Protein AF-A0A3A0CV24-F1 (afdb_monomer_lite)

Radius of gyration: 28.9 Å; chains: 1; bounding box: 71×60×96 Å

Sequence (466 aa):
MNDLETLQIAAGSGVVEQGVSQSSMSRLTFCRGFWLPLTHLLRPRAMGAALVGCPAAAQTLSLLAGLAFLSLTVFGLVIFEDGLSGNGFAETLARNVRGHNRADGQAALFGAPLGFVGISLILAVLRFPGLHRNGSVWQTLARGLRSSLLLVWLAAILIVVSYFVVIAVDYELRRVVPPSHRHDAEGILALTGVSLLFWGLVWWVRQLDEGMVSRTKTDELPMVCEGCGYQLVDEQAEAVCSECGRVAADSLLPGRSRRTPDWEARPVFLNWLKSTWSNLLMPTEAYRMMPMRSGMRASGRFLIMMFLAIGVGAYGWFFTVYCMVALLRKPATPGR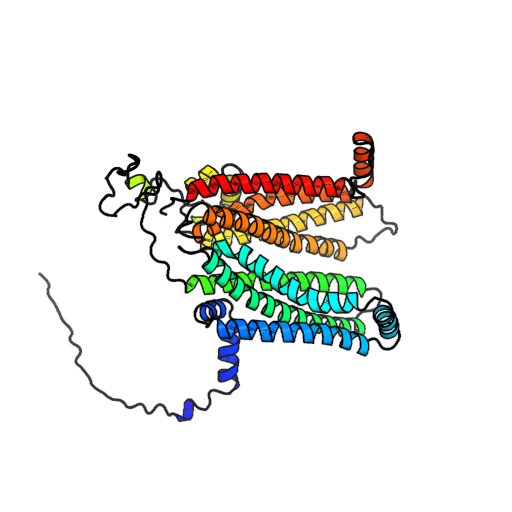FDWVEALAIPMVPGCICPLVGWLWHRGIGAVVALLVAWQAPLRDGRWLLKLLNYESCFLLAHCAFNGSLLTVFILASKQFEAFMHAVTGMRGIGGVPWGVVIMLLGNLALGAVWVARYGRTVRAIRWNNF

Structure (mmCIF, N/CA/C/O backbone):
data_AF-A0A3A0CV24-F1
#
_entry.id   AF-A0A3A0CV24-F1
#
loop_
_atom_site.group_PDB
_atom_site.id
_atom_site.type_symbol
_atom_site.label_atom_id
_atom_site.label_alt_id
_atom_site.label_comp_id
_atom_site.label_asym_id
_atom_site.label_entity_id
_atom_site.label_seq_id
_atom_site.pdbx_PDB_ins_code
_atom_site.Cartn_x
_atom_site.Cartn_y
_atom_site.Cartn_z
_atom_site.occupancy
_atom_site.B_iso_or_equiv
_atom_site.auth_seq_id
_atom_site.auth_comp_id
_atom_site.auth_asym_id
_atom_site.auth_atom_id
_atom_site.pdbx_PDB_model_num
ATOM 1 N N . MET A 1 1 ? -6.208 -28.306 59.915 1.00 43.44 1 MET A N 1
ATOM 2 C CA . MET A 1 1 ? -5.214 -29.358 60.207 1.00 43.44 1 MET A CA 1
ATOM 3 C C . MET A 1 1 ? -4.101 -29.221 59.188 1.00 43.44 1 MET A C 1
ATOM 5 O O . MET A 1 1 ? -4.389 -29.363 58.005 1.00 43.44 1 MET A O 1
ATOM 9 N N . ASN A 1 2 ? -2.907 -28.903 59.705 1.00 42.94 2 ASN A N 1
ATOM 10 C CA . ASN A 1 2 ? -1.624 -28.578 59.059 1.00 42.94 2 ASN A CA 1
ATOM 11 C C . ASN A 1 2 ? -1.627 -27.179 58.409 1.00 42.94 2 ASN A C 1
ATOM 13 O O . ASN A 1 2 ? -2.118 -27.036 57.298 1.00 42.94 2 ASN A O 1
ATOM 17 N N . ASP A 1 3 ? -1.223 -26.069 59.039 1.00 45.25 3 ASP A N 1
ATOM 18 C CA . ASP A 1 3 ? -0.150 -25.782 60.014 1.00 45.25 3 ASP A CA 1
ATOM 19 C C . ASP A 1 3 ? 1.221 -26.335 59.613 1.00 45.25 3 ASP A C 1
ATOM 21 O O . ASP A 1 3 ? 1.466 -27.526 59.776 1.00 45.25 3 ASP A O 1
ATOM 25 N N . LEU A 1 4 ? 2.091 -25.455 59.092 1.00 43.72 4 LEU A N 1
ATOM 26 C CA . LEU A 1 4 ? 3.474 -25.243 59.555 1.00 43.72 4 LEU A CA 1
ATOM 27 C C . LEU A 1 4 ? 4.220 -24.214 58.674 1.00 43.72 4 LEU A C 1
ATOM 29 O O . LEU A 1 4 ? 4.370 -24.374 57.466 1.00 43.72 4 LEU A O 1
ATOM 33 N N . GLU A 1 5 ? 4.715 -23.189 59.373 1.00 45.56 5 GLU A N 1
ATOM 34 C CA . GLU A 1 5 ? 6.028 -22.543 59.208 1.00 45.56 5 GLU A CA 1
ATOM 35 C C . GLU A 1 5 ? 6.258 -21.462 58.138 1.00 45.56 5 GLU A C 1
ATOM 37 O O . GLU A 1 5 ? 6.905 -21.627 57.108 1.00 45.56 5 GLU A O 1
ATOM 42 N N . THR A 1 6 ? 5.845 -20.253 58.529 1.00 47.31 6 THR A N 1
ATOM 43 C CA . THR A 1 6 ? 6.750 -19.110 58.766 1.00 47.31 6 THR A CA 1
ATOM 44 C C . THR A 1 6 ? 8.252 -19.431 58.760 1.00 47.31 6 THR A C 1
ATOM 46 O O . THR A 1 6 ? 8.773 -20.002 59.714 1.00 47.31 6 THR A O 1
ATOM 49 N N . LEU A 1 7 ? 8.969 -18.900 57.767 1.00 39.31 7 LEU A N 1
ATOM 50 C CA . LEU A 1 7 ? 10.408 -18.649 57.848 1.00 39.31 7 LEU A CA 1
ATOM 51 C C . LEU A 1 7 ? 10.666 -17.159 57.602 1.00 39.31 7 LEU A C 1
ATOM 53 O O . LEU A 1 7 ? 10.799 -16.681 56.476 1.00 39.31 7 LEU A O 1
ATOM 57 N N . GLN A 1 8 ? 10.693 -16.427 58.718 1.00 41.31 8 GLN A N 1
ATOM 58 C CA . GLN A 1 8 ? 11.386 -15.153 58.858 1.00 41.31 8 GLN A CA 1
ATOM 59 C C . GLN A 1 8 ? 12.873 -15.386 58.572 1.00 41.31 8 GLN A C 1
ATOM 61 O O . GLN A 1 8 ? 13.549 -16.061 59.346 1.00 41.31 8 GLN A O 1
ATOM 66 N N . ILE A 1 9 ? 13.399 -14.797 57.499 1.00 44.50 9 ILE A N 1
ATOM 67 C CA . ILE A 1 9 ? 14.841 -14.572 57.377 1.00 44.50 9 ILE A CA 1
ATOM 68 C C . ILE A 1 9 ? 15.101 -13.113 57.714 1.00 44.50 9 ILE A C 1
ATOM 70 O O . ILE A 1 9 ? 14.603 -12.185 57.076 1.00 44.50 9 ILE A O 1
ATOM 74 N N . ALA A 1 10 ? 15.840 -12.976 58.807 1.00 41.91 10 ALA A N 1
ATOM 75 C CA . ALA A 1 10 ? 16.226 -11.757 59.465 1.00 41.91 10 ALA A CA 1
ATOM 76 C C . ALA A 1 10 ? 17.031 -10.819 58.560 1.00 41.91 10 ALA A C 1
ATOM 78 O O . ALA A 1 10 ? 17.844 -11.227 57.728 1.00 41.91 10 ALA A O 1
ATOM 79 N N . ALA A 1 11 ? 16.813 -9.535 58.820 1.00 44.31 11 ALA A N 1
ATOM 80 C CA . ALA A 1 11 ? 17.635 -8.423 58.403 1.00 44.31 11 ALA A CA 1
ATOM 81 C C . ALA A 1 11 ? 19.107 -8.649 58.791 1.00 44.31 11 ALA A C 1
ATOM 83 O O . ALA A 1 11 ? 19.482 -8.561 59.957 1.00 44.31 11 ALA A O 1
ATOM 84 N N . GLY A 1 12 ? 19.940 -8.907 57.785 1.00 37.38 12 GLY A N 1
ATOM 85 C CA . GLY A 1 12 ? 21.385 -8.736 57.843 1.00 37.38 12 GLY A CA 1
ATOM 86 C C . GLY A 1 12 ? 21.751 -7.459 57.104 1.00 37.38 12 GLY A C 1
ATOM 87 O O . GLY A 1 12 ? 22.019 -7.485 55.905 1.00 37.38 12 GLY A O 1
ATOM 88 N N . SER A 1 13 ? 21.728 -6.334 57.814 1.00 48.38 13 SER A N 1
ATOM 89 C CA . SER A 1 13 ? 22.287 -5.055 57.382 1.00 48.38 13 SER A CA 1
ATOM 90 C C . SER A 1 13 ? 23.811 -5.163 57.292 1.00 48.38 13 SER A C 1
ATOM 92 O O . SER A 1 13 ? 24.538 -4.730 58.181 1.00 48.38 13 SER A O 1
ATOM 94 N N . GLY A 1 14 ? 24.292 -5.781 56.218 1.00 38.25 14 GLY A N 1
ATOM 95 C CA . GLY A 1 14 ? 25.667 -5.673 55.758 1.00 38.25 14 GLY A CA 1
ATOM 96 C C . GLY A 1 14 ? 25.729 -4.596 54.689 1.00 38.25 14 GLY A C 1
ATOM 97 O O . GLY A 1 14 ? 25.571 -4.891 53.507 1.00 38.25 14 GLY A O 1
ATOM 98 N N . VAL A 1 15 ? 25.943 -3.347 55.106 1.00 49.09 15 VAL A N 1
ATOM 99 C CA . VAL A 1 15 ? 26.434 -2.285 54.221 1.00 49.09 15 VAL A CA 1
ATOM 100 C C . VAL A 1 15 ? 27.849 -2.687 53.818 1.00 49.09 15 VAL A C 1
ATOM 102 O O . VAL A 1 15 ? 28.836 -2.323 54.446 1.00 49.09 15 VAL A O 1
ATOM 105 N N . VAL A 1 16 ? 27.941 -3.522 52.790 1.00 46.47 16 VAL A N 1
ATOM 106 C CA . VAL A 1 16 ? 29.157 -3.653 52.008 1.00 46.47 16 VAL A CA 1
ATOM 107 C C . VAL A 1 16 ? 29.103 -2.496 51.024 1.00 46.47 16 VAL A C 1
ATOM 109 O O . VAL A 1 16 ? 28.511 -2.593 49.950 1.00 46.47 16 VAL A O 1
ATOM 112 N N . GLU A 1 17 ? 29.695 -1.373 51.434 1.00 45.50 17 GLU A N 1
ATOM 113 C CA . GLU A 1 17 ? 30.234 -0.369 50.522 1.00 45.50 17 GLU A CA 1
ATOM 114 C C . GLU A 1 17 ? 31.254 -1.072 49.619 1.00 45.50 17 GLU A C 1
ATOM 116 O O . GLU A 1 17 ? 32.467 -1.022 49.811 1.00 45.50 17 GLU A O 1
ATOM 121 N N . GLN A 1 18 ? 30.757 -1.774 48.601 1.00 45.47 18 GLN A N 1
ATOM 122 C CA . GLN A 1 18 ? 31.531 -1.977 47.398 1.00 45.47 18 GLN A CA 1
ATOM 123 C C . GLN A 1 18 ? 31.708 -0.586 46.807 1.00 45.47 18 GLN A C 1
ATOM 125 O O . GLN A 1 18 ? 30.849 -0.076 46.086 1.00 45.47 18 GLN A O 1
ATOM 130 N N . GLY A 1 19 ? 32.849 0.019 47.138 1.00 46.25 19 GLY A N 1
ATOM 131 C CA . GLY A 1 19 ? 33.507 1.018 46.320 1.00 46.25 19 GLY A CA 1
ATOM 132 C C . GLY A 1 19 ? 33.740 0.426 44.935 1.00 46.25 19 GLY A C 1
ATOM 133 O O . GLY A 1 19 ? 34.847 0.024 44.585 1.00 46.25 19 GLY A O 1
ATOM 134 N N . VAL A 1 20 ? 32.670 0.344 44.144 1.00 47.28 20 VAL A N 1
ATOM 135 C CA . VAL A 1 20 ? 32.741 0.233 42.698 1.00 47.28 20 VAL A CA 1
ATOM 136 C C . VAL A 1 20 ? 33.428 1.512 42.276 1.00 47.28 20 VAL A C 1
ATOM 138 O O . VAL A 1 20 ? 32.861 2.604 42.325 1.00 47.28 20 VAL A O 1
ATOM 141 N N . SER A 1 21 ? 34.710 1.366 41.975 1.00 49.16 21 SER A N 1
ATOM 142 C CA . SER A 1 21 ? 35.586 2.460 41.632 1.00 49.16 21 SER A CA 1
ATOM 143 C C . SER A 1 21 ? 34.930 3.331 40.555 1.00 49.16 21 SER A C 1
ATOM 145 O O . SER A 1 21 ? 34.658 2.894 39.431 1.00 49.16 21 SER A O 1
ATOM 147 N N . GLN A 1 22 ? 34.714 4.607 40.885 1.00 47.94 22 GLN A N 1
ATOM 148 C CA . GLN A 1 22 ? 34.364 5.651 39.915 1.00 47.94 22 GLN A CA 1
ATOM 149 C C . GLN A 1 22 ? 35.382 5.727 38.756 1.00 47.94 22 GLN A C 1
ATOM 151 O O . GLN A 1 22 ? 35.081 6.280 37.701 1.00 47.94 22 GLN A O 1
ATOM 156 N N . SER A 1 23 ? 36.564 5.115 38.899 1.00 47.78 23 SER A N 1
ATOM 157 C CA . SER A 1 23 ? 37.577 5.006 37.847 1.00 47.78 23 SER A CA 1
ATOM 158 C C . SER A 1 23 ? 37.263 3.978 36.749 1.00 47.78 23 SER A C 1
ATOM 160 O O . SER A 1 23 ? 37.933 3.990 35.717 1.00 47.78 23 SER A O 1
ATOM 162 N N . SER A 1 24 ? 36.241 3.125 36.907 1.00 47.34 24 SER A N 1
ATOM 163 C CA . SER A 1 24 ? 35.803 2.194 35.850 1.00 47.34 24 SER A CA 1
ATOM 164 C C . SER A 1 24 ? 34.701 2.759 34.938 1.00 47.34 24 SER A C 1
ATOM 166 O O . SER A 1 24 ? 34.564 2.307 33.800 1.00 47.34 24 SER A O 1
ATOM 168 N N . MET A 1 25 ? 33.972 3.803 35.363 1.00 45.47 25 MET A N 1
ATOM 169 C CA . MET A 1 25 ? 32.977 4.487 34.515 1.00 45.47 25 MET A CA 1
ATOM 170 C C . MET A 1 25 ? 33.595 5.472 33.512 1.00 45.47 25 MET A C 1
ATOM 172 O O . MET A 1 25 ? 32.996 5.730 32.470 1.00 45.47 25 MET A O 1
ATOM 176 N N . SER A 1 26 ? 34.806 5.981 33.754 1.00 47.22 26 SER A N 1
ATOM 177 C CA . SER A 1 26 ? 35.453 6.967 32.869 1.00 47.22 26 SER A CA 1
ATOM 178 C C . SER A 1 26 ? 36.145 6.362 31.638 1.00 47.22 26 SER A C 1
ATOM 180 O O . SER A 1 26 ? 36.577 7.097 30.753 1.00 47.22 26 SER A O 1
ATOM 182 N N . ARG A 1 27 ? 36.205 5.025 31.526 1.00 47.03 27 ARG A N 1
ATOM 183 C CA . ARG A 1 27 ? 36.671 4.305 30.322 1.00 47.03 27 ARG A CA 1
ATOM 184 C C . ARG A 1 27 ? 35.539 3.635 29.541 1.00 47.03 27 ARG A C 1
ATOM 186 O O . ARG A 1 27 ? 35.772 2.695 28.781 1.00 47.03 27 ARG A O 1
ATOM 193 N N . LEU A 1 28 ? 34.310 4.137 29.658 1.00 48.34 28 LEU A N 1
ATOM 194 C CA . LEU A 1 28 ? 33.336 3.969 28.581 1.00 48.34 28 LEU A CA 1
ATOM 195 C C . LEU A 1 28 ? 33.826 4.821 27.408 1.00 48.34 28 LEU A C 1
ATOM 197 O O . LEU A 1 28 ? 33.558 6.014 27.327 1.00 48.34 28 LEU A O 1
ATOM 201 N N . THR A 1 29 ? 34.638 4.195 26.553 1.00 59.28 29 THR A N 1
ATOM 202 C CA . THR A 1 29 ? 35.263 4.798 25.374 1.00 59.28 29 THR A CA 1
ATOM 203 C C . THR A 1 29 ? 34.267 5.675 24.624 1.00 59.28 29 THR A C 1
ATOM 205 O O . THR A 1 29 ? 33.103 5.300 24.483 1.00 59.28 29 THR A O 1
ATOM 208 N N . PHE A 1 30 ? 34.724 6.814 24.095 1.00 49.16 30 PHE A N 1
ATOM 209 C CA . PHE A 1 30 ? 33.954 7.678 23.190 1.00 49.16 30 PHE A CA 1
ATOM 210 C C . PHE A 1 30 ? 33.142 6.862 22.172 1.00 49.16 30 PHE A C 1
ATOM 212 O O . PHE A 1 30 ? 31.994 7.177 21.899 1.00 49.16 30 PHE A O 1
ATOM 219 N N . CYS A 1 31 ? 33.685 5.730 21.711 1.00 45.84 31 CYS A N 1
ATOM 220 C CA . CYS A 1 31 ? 32.958 4.772 20.892 1.00 45.84 31 CYS A CA 1
ATOM 221 C C . CYS A 1 31 ? 31.691 4.198 21.558 1.00 45.84 31 CYS A C 1
ATOM 223 O O . CYS A 1 31 ? 30.635 4.251 20.948 1.00 45.84 31 CYS A O 1
ATOM 225 N N . ARG A 1 32 ? 31.718 3.686 22.794 1.00 53.06 32 ARG A N 1
ATOM 226 C CA . ARG A 1 32 ? 30.479 3.277 23.487 1.00 53.06 32 ARG A CA 1
ATOM 227 C C . ARG A 1 32 ? 29.596 4.477 23.853 1.00 53.06 32 ARG A C 1
ATOM 229 O O . ARG A 1 32 ? 28.384 4.369 23.731 1.00 53.06 32 ARG A O 1
ATOM 236 N N . GLY A 1 33 ? 30.165 5.618 24.239 1.00 51.12 33 GLY A N 1
ATOM 237 C CA . GLY A 1 33 ? 29.390 6.823 24.577 1.00 51.12 33 GLY A CA 1
ATOM 238 C C . GLY A 1 33 ? 28.663 7.466 23.386 1.00 51.12 33 GLY A C 1
ATOM 239 O O . GLY A 1 33 ? 27.555 7.960 23.549 1.00 51.12 33 GLY A O 1
ATOM 240 N N . PHE A 1 34 ? 29.252 7.420 22.188 1.00 50.47 34 PHE A N 1
ATOM 241 C CA . PHE A 1 34 ? 28.718 8.008 20.953 1.00 50.47 34 PHE A CA 1
ATOM 242 C C . PHE A 1 34 ? 27.944 6.987 20.107 1.00 50.47 34 PHE A C 1
ATOM 244 O O . PHE A 1 34 ? 26.817 7.254 19.685 1.00 50.47 34 PHE A O 1
ATOM 251 N N . TRP A 1 35 ? 28.496 5.783 19.896 1.00 55.09 35 TRP A N 1
ATOM 252 C CA . TRP A 1 35 ? 27.845 4.764 19.067 1.00 55.09 35 TRP A CA 1
ATOM 253 C C . TRP A 1 35 ? 26.670 4.100 19.762 1.00 55.09 35 TRP A C 1
ATOM 255 O O . TRP A 1 35 ? 25.749 3.686 19.070 1.00 55.09 35 TRP A O 1
ATOM 265 N N . LEU A 1 36 ? 26.639 3.970 21.090 1.00 60.22 36 LEU A N 1
ATOM 266 C CA . LEU A 1 36 ? 25.506 3.310 21.744 1.00 60.22 36 LEU A CA 1
ATOM 267 C C . LEU A 1 36 ? 24.221 4.152 21.619 1.00 60.22 36 LEU A C 1
ATOM 269 O O . LEU A 1 36 ? 23.221 3.596 21.172 1.00 60.22 36 LEU A O 1
ATOM 273 N N . PRO A 1 37 ? 24.224 5.480 21.857 1.00 54.56 37 PRO A N 1
ATOM 274 C CA . PRO A 1 37 ? 23.080 6.334 21.540 1.00 54.56 37 PRO A CA 1
ATOM 275 C C . PRO A 1 37 ? 22.768 6.374 20.045 1.00 54.56 37 PRO A C 1
ATOM 277 O O . PRO A 1 37 ? 21.602 6.261 19.679 1.00 54.56 37 PRO A O 1
ATOM 280 N N . LEU A 1 38 ? 23.781 6.463 19.171 1.00 55.72 38 LEU A N 1
ATOM 281 C CA . LEU A 1 38 ? 23.561 6.499 17.723 1.00 55.72 38 LEU A CA 1
ATOM 282 C C . LEU A 1 38 ? 22.938 5.192 17.215 1.00 55.72 38 LEU A C 1
ATOM 284 O O . LEU A 1 38 ? 21.923 5.222 16.535 1.00 55.72 38 LEU A O 1
ATOM 288 N N . THR A 1 39 ? 23.464 4.031 17.604 1.00 71.12 39 THR A N 1
ATOM 289 C CA . THR A 1 39 ? 22.893 2.715 17.260 1.00 71.12 39 THR A CA 1
ATOM 290 C C . THR A 1 39 ? 21.517 2.508 17.884 1.00 71.12 39 THR A C 1
ATOM 292 O O . THR A 1 39 ? 20.667 1.857 17.279 1.00 71.12 39 THR A O 1
ATOM 295 N N . HIS A 1 40 ? 21.251 3.093 19.056 1.00 65.38 40 HIS A N 1
ATOM 296 C CA . HIS A 1 40 ? 19.927 3.071 19.667 1.00 65.38 40 HIS A CA 1
ATOM 297 C C . HIS A 1 40 ? 18.932 3.999 18.947 1.00 65.38 40 HIS A C 1
ATOM 299 O O . HIS A 1 40 ? 17.752 3.660 18.869 1.00 65.38 40 HIS A O 1
ATOM 305 N N . LEU A 1 41 ? 19.389 5.119 18.379 1.00 59.72 41 LEU A N 1
ATOM 306 C CA . LEU A 1 41 ? 18.609 6.014 17.512 1.00 59.72 41 LEU A CA 1
ATOM 307 C C . LEU A 1 41 ? 18.413 5.430 16.105 1.00 59.72 41 LEU A C 1
ATOM 309 O O . LEU A 1 41 ? 17.366 5.630 15.500 1.00 59.72 41 LEU A O 1
ATOM 313 N N . LEU A 1 42 ? 19.361 4.625 15.620 1.00 71.56 42 LEU A N 1
ATOM 314 C CA . LEU A 1 42 ? 19.232 3.862 14.377 1.00 71.56 42 LEU A CA 1
ATOM 315 C C . LEU A 1 42 ? 18.245 2.692 14.498 1.00 71.56 42 LEU A C 1
ATOM 317 O O . LEU A 1 42 ? 17.882 2.103 13.482 1.00 71.56 42 LEU A O 1
ATOM 321 N N . ARG A 1 43 ? 17.769 2.354 15.709 1.00 82.12 43 ARG A N 1
ATOM 322 C CA . ARG A 1 43 ? 16.664 1.404 15.903 1.00 82.12 43 ARG A CA 1
ATOM 323 C C . ARG A 1 43 ? 15.330 2.135 15.689 1.00 82.12 43 ARG A C 1
ATOM 325 O O . ARG A 1 43 ? 14.881 2.821 16.611 1.00 82.12 43 ARG A O 1
ATOM 332 N N . PRO A 1 44 ? 14.629 1.944 14.552 1.00 78.44 44 PRO A N 1
ATOM 333 C CA . PRO A 1 44 ? 13.415 2.701 14.227 1.00 78.44 44 PRO A CA 1
ATOM 334 C C . PRO A 1 44 ? 12.339 2.674 15.322 1.00 78.44 44 PRO A C 1
ATOM 336 O O . PRO A 1 44 ? 11.726 3.699 15.606 1.00 78.44 44 PRO A O 1
ATOM 339 N N . ARG A 1 45 ? 12.151 1.542 16.015 1.00 82.81 45 ARG A N 1
ATOM 340 C CA . ARG A 1 45 ? 11.206 1.454 17.146 1.00 82.81 45 ARG A CA 1
ATOM 341 C C . ARG A 1 45 ? 11.562 2.393 18.301 1.00 82.81 45 ARG A C 1
ATOM 343 O O . ARG A 1 45 ? 10.685 3.052 18.853 1.00 82.81 45 ARG A O 1
ATOM 350 N N . ALA A 1 46 ? 12.838 2.448 18.677 1.00 79.38 46 ALA A N 1
ATOM 351 C CA . ALA A 1 46 ? 13.298 3.310 19.761 1.00 79.38 46 ALA A CA 1
ATOM 352 C C . ALA A 1 46 ? 13.248 4.787 19.354 1.00 79.38 46 ALA A C 1
ATOM 354 O O . ALA A 1 46 ? 12.834 5.623 20.155 1.00 79.38 46 ALA A O 1
ATOM 355 N N . MET A 1 47 ? 13.579 5.092 18.096 1.00 79.06 47 MET A N 1
ATOM 356 C CA . MET A 1 47 ? 13.422 6.433 17.540 1.00 79.06 47 MET A CA 1
ATOM 357 C C . MET A 1 47 ? 11.961 6.885 17.588 1.00 79.06 47 MET A C 1
ATOM 359 O O . MET A 1 47 ? 11.672 7.944 18.134 1.00 79.06 47 MET A O 1
ATOM 363 N N . GLY A 1 48 ? 11.019 6.060 17.121 1.00 74.44 48 GLY A N 1
ATOM 364 C CA . GLY A 1 48 ? 9.587 6.373 17.177 1.00 74.44 48 GLY A CA 1
ATOM 365 C C . GLY A 1 48 ? 9.110 6.647 18.605 1.00 74.44 48 GLY A C 1
ATOM 366 O O . GLY A 1 48 ? 8.398 7.616 18.858 1.00 74.44 48 GLY A O 1
ATOM 367 N N . ALA A 1 49 ? 9.578 5.850 19.565 1.00 79.38 49 ALA A N 1
ATOM 368 C CA . ALA A 1 49 ? 9.302 6.053 20.981 1.00 79.38 49 ALA A CA 1
ATOM 369 C C . ALA A 1 49 ? 9.875 7.385 21.521 1.00 79.38 49 ALA A C 1
ATOM 371 O O . ALA A 1 49 ? 9.218 8.061 22.317 1.00 79.38 49 ALA A O 1
ATOM 372 N N . ALA A 1 50 ? 11.069 7.789 21.082 1.00 77.69 50 ALA A N 1
ATOM 373 C CA . ALA A 1 50 ? 11.681 9.065 21.456 1.00 77.69 50 ALA A CA 1
ATOM 374 C C . ALA A 1 50 ? 10.929 10.274 20.870 1.00 77.69 50 ALA A C 1
ATOM 376 O O . ALA A 1 50 ? 10.767 11.286 21.552 1.00 77.69 50 ALA A O 1
ATOM 377 N N . LEU A 1 51 ? 10.399 10.159 19.647 1.00 76.69 51 LEU A N 1
ATOM 378 C CA . LEU A 1 51 ? 9.696 11.255 18.969 1.00 76.69 51 LEU A CA 1
ATOM 379 C C . LEU A 1 51 ? 8.420 11.712 19.670 1.00 76.69 51 LEU A C 1
ATOM 381 O O . LEU A 1 51 ? 8.083 12.893 19.593 1.00 76.69 51 LEU A O 1
ATOM 385 N N . VAL A 1 52 ? 7.739 10.813 20.384 1.00 75.94 52 VAL A N 1
ATOM 386 C CA . VAL A 1 52 ? 6.529 11.151 21.151 1.00 75.94 52 VAL A CA 1
ATOM 387 C C . VAL A 1 52 ? 6.823 12.181 22.250 1.00 75.94 52 VAL A C 1
ATOM 389 O O . VAL A 1 52 ? 5.974 13.020 22.530 1.00 75.94 52 VAL A O 1
ATOM 392 N N . GLY A 1 53 ? 8.019 12.145 22.845 1.00 75.81 53 GLY A N 1
ATOM 393 C CA . GLY A 1 53 ? 8.428 13.068 23.911 1.00 75.81 53 GLY A CA 1
ATOM 394 C C . GLY A 1 53 ? 9.183 14.308 23.427 1.00 75.81 53 GLY A C 1
ATOM 395 O O . GLY A 1 53 ? 9.576 15.135 24.244 1.00 75.81 53 GLY A O 1
ATOM 396 N N . CYS A 1 54 ? 9.433 14.437 22.122 1.00 77.12 54 CYS A N 1
ATOM 397 C CA . CYS A 1 54 ? 10.256 15.516 21.591 1.00 77.12 54 CYS A CA 1
ATOM 398 C C . CYS A 1 54 ? 9.431 16.817 21.467 1.00 77.12 54 CYS A C 1
ATOM 400 O O . CYS A 1 54 ? 8.352 16.794 20.863 1.00 77.12 54 CYS A O 1
ATOM 402 N N . PRO A 1 55 ? 9.899 17.954 22.017 1.00 81.69 55 PRO A N 1
ATOM 403 C CA . PRO A 1 55 ? 9.162 19.211 21.965 1.00 81.69 55 PRO A CA 1
ATOM 404 C C . PRO A 1 55 ? 9.033 19.729 20.527 1.00 81.69 55 PRO A C 1
ATOM 406 O O . PRO A 1 55 ? 9.941 19.584 19.708 1.00 81.69 55 PRO A O 1
ATOM 409 N N . ALA A 1 56 ? 7.910 20.390 20.227 1.00 73.06 56 ALA A N 1
ATOM 410 C CA . ALA A 1 56 ? 7.599 20.874 18.878 1.00 73.06 56 ALA A CA 1
ATOM 411 C C . ALA A 1 56 ? 8.688 21.802 18.309 1.00 73.06 56 ALA A C 1
ATOM 413 O O . ALA A 1 56 ? 9.007 21.710 17.129 1.00 73.06 56 ALA A O 1
ATOM 414 N N . ALA A 1 57 ? 9.310 22.637 19.148 1.00 73.50 57 ALA A N 1
ATOM 415 C CA . ALA A 1 57 ? 10.388 23.536 18.737 1.00 73.50 57 ALA A CA 1
ATOM 416 C C . ALA A 1 57 ? 11.622 22.788 18.193 1.00 73.50 57 ALA A C 1
ATOM 418 O O . ALA A 1 57 ? 12.162 23.173 17.158 1.00 73.50 57 ALA A O 1
ATOM 419 N N . ALA A 1 58 ? 12.030 21.686 18.833 1.00 73.25 58 ALA A N 1
ATOM 420 C CA . ALA A 1 58 ? 13.154 20.869 18.368 1.00 73.25 58 ALA A CA 1
ATOM 421 C C . ALA A 1 58 ? 12.846 20.194 17.021 1.00 73.25 58 ALA A C 1
ATOM 423 O O . ALA A 1 58 ? 13.716 20.073 16.161 1.00 73.25 58 ALA A O 1
ATOM 424 N N . GLN A 1 59 ? 11.586 19.811 16.805 1.00 68.81 59 GLN A N 1
ATOM 425 C CA . GLN A 1 59 ? 11.130 19.242 15.536 1.00 68.81 59 GLN A CA 1
ATOM 426 C C . GLN A 1 59 ? 11.103 20.291 14.418 1.00 68.81 59 GLN A C 1
ATOM 428 O O . GLN A 1 59 ? 11.549 20.007 13.309 1.00 68.81 59 GLN A O 1
ATOM 433 N N . THR A 1 60 ? 10.643 21.513 14.706 1.00 72.19 60 THR A N 1
ATOM 434 C CA . THR A 1 60 ? 10.691 22.633 13.753 1.00 72.19 60 THR A CA 1
ATOM 435 C C . THR A 1 60 ? 12.131 22.986 13.383 1.00 72.19 60 THR A C 1
ATOM 437 O O . THR A 1 60 ? 12.431 23.181 12.209 1.00 72.19 60 THR A O 1
ATOM 440 N N . LEU A 1 61 ? 13.047 23.005 14.356 1.00 74.69 61 LEU A N 1
ATOM 441 C CA . LEU A 1 61 ? 14.468 23.244 14.097 1.00 74.69 61 LEU A CA 1
ATOM 442 C C . LEU A 1 61 ? 15.071 22.142 13.211 1.00 74.69 61 LEU A C 1
ATOM 444 O O . LEU A 1 61 ? 15.762 22.443 12.241 1.00 74.69 61 LEU A O 1
ATOM 448 N N . SER A 1 62 ? 14.756 20.874 13.499 1.00 68.69 62 SER A N 1
ATOM 449 C CA . SER A 1 62 ? 15.169 19.736 12.669 1.00 68.69 62 SER A CA 1
ATOM 450 C C . SER A 1 62 ? 14.642 19.847 11.237 1.00 68.69 62 SER A C 1
ATOM 452 O O . SER A 1 62 ? 15.341 19.459 10.305 1.00 68.69 62 SER A O 1
ATOM 454 N N . LEU A 1 63 ? 13.432 20.380 11.051 1.00 67.81 63 LEU A N 1
ATOM 455 C CA . LEU A 1 63 ? 12.855 20.620 9.733 1.00 67.81 63 LEU A CA 1
ATOM 456 C C . LEU A 1 63 ? 13.595 21.723 8.973 1.00 67.81 63 LEU A C 1
ATOM 458 O O . LEU A 1 63 ? 13.916 21.535 7.805 1.00 67.81 63 LEU A O 1
ATOM 462 N N . LEU A 1 64 ? 13.890 22.849 9.625 1.00 73.50 64 LEU A N 1
ATOM 463 C CA . LEU A 1 64 ? 14.604 23.969 9.003 1.00 73.50 64 LEU A CA 1
ATOM 464 C C . LEU A 1 64 ? 16.041 23.596 8.631 1.00 73.50 64 LEU A C 1
ATOM 466 O O . LEU A 1 64 ? 16.449 23.806 7.489 1.00 73.50 64 LEU A O 1
ATOM 470 N N . ALA A 1 65 ? 16.777 22.980 9.563 1.00 73.44 65 ALA A N 1
ATOM 471 C CA . ALA A 1 65 ? 18.106 22.424 9.295 1.00 73.44 65 ALA A CA 1
ATOM 472 C C . ALA A 1 65 ? 18.050 21.437 8.127 1.00 73.44 65 ALA A C 1
ATOM 474 O O . ALA A 1 65 ? 18.941 21.376 7.279 1.00 73.44 65 ALA A O 1
ATOM 475 N N . GLY A 1 66 ? 16.942 20.709 8.062 1.00 66.50 66 GLY A N 1
ATOM 476 C CA . GLY A 1 66 ? 16.720 19.740 7.038 1.00 66.50 66 GLY A CA 1
ATOM 477 C C . GLY A 1 66 ? 16.480 20.314 5.636 1.00 66.50 66 GLY A C 1
ATOM 478 O O . GLY A 1 66 ? 17.092 19.917 4.648 1.00 66.50 66 GLY A O 1
ATOM 479 N N . LEU A 1 67 ? 15.598 21.295 5.522 1.00 67.12 67 LEU A N 1
ATOM 480 C CA . LEU A 1 67 ? 15.375 21.982 4.251 1.00 67.12 67 LEU A CA 1
ATOM 481 C C . LEU A 1 67 ? 16.655 22.667 3.754 1.00 67.12 67 LEU A C 1
ATOM 483 O O . LEU A 1 67 ? 16.949 22.621 2.558 1.00 67.12 67 LEU A O 1
ATOM 487 N N . ALA A 1 68 ? 17.449 23.230 4.669 1.00 73.19 68 ALA A N 1
ATOM 488 C CA . ALA A 1 68 ? 18.737 23.832 4.343 1.00 73.19 68 ALA A CA 1
ATOM 489 C C . ALA A 1 68 ? 19.732 22.801 3.786 1.00 73.19 68 ALA A C 1
ATOM 491 O O . ALA A 1 68 ? 20.276 23.004 2.704 1.00 73.19 68 ALA A O 1
ATOM 492 N N . PHE A 1 69 ? 19.931 21.668 4.464 1.00 72.88 69 PHE A N 1
ATOM 493 C CA . PHE A 1 69 ? 20.858 20.634 3.995 1.00 72.88 69 PHE A CA 1
ATOM 494 C C . PHE A 1 69 ? 20.439 20.016 2.659 1.00 72.88 69 PHE A C 1
ATOM 496 O O . PHE A 1 69 ? 21.296 19.794 1.808 1.00 72.88 69 PHE A O 1
ATOM 503 N N . LEU A 1 70 ? 19.145 19.750 2.441 1.00 67.31 70 LEU A N 1
ATOM 504 C CA . LEU A 1 70 ? 18.680 19.193 1.167 1.00 67.31 70 LEU A CA 1
ATOM 505 C C . LEU A 1 70 ? 18.943 20.172 0.019 1.00 67.31 70 LEU A C 1
ATOM 507 O O . LEU A 1 70 ? 19.468 19.776 -1.018 1.00 67.31 70 LEU A O 1
ATOM 511 N N . SER A 1 71 ? 18.650 21.455 0.241 1.00 68.12 71 SER A N 1
ATOM 512 C CA . SER A 1 71 ? 18.918 22.516 -0.735 1.00 68.12 71 SER A CA 1
ATOM 513 C C . SER A 1 71 ? 20.412 22.612 -1.048 1.00 68.12 71 SER A C 1
ATOM 515 O O . SER A 1 71 ? 20.790 22.656 -2.214 1.00 68.12 71 SER A O 1
ATOM 517 N N . LEU A 1 72 ? 21.268 22.555 -0.021 1.00 73.31 72 LEU A N 1
ATOM 518 C CA . LEU A 1 72 ? 22.725 22.552 -0.178 1.00 73.31 72 LEU A CA 1
ATOM 519 C C . LEU A 1 72 ? 23.247 21.288 -0.870 1.00 73.31 72 LEU A C 1
ATOM 521 O O . LEU A 1 72 ? 24.196 21.374 -1.638 1.00 73.31 72 LEU A O 1
ATOM 525 N N . THR A 1 73 ? 22.639 20.126 -0.626 1.00 68.19 73 THR A N 1
ATOM 526 C CA . THR A 1 73 ? 23.065 18.848 -1.218 1.00 68.19 73 THR A CA 1
ATOM 527 C C . THR A 1 73 ? 22.668 18.757 -2.681 1.00 68.19 73 THR A C 1
ATOM 529 O O . THR A 1 73 ? 23.489 18.370 -3.499 1.00 68.19 73 THR A O 1
ATOM 532 N N . VAL A 1 74 ? 21.442 19.153 -3.033 1.00 67.62 74 VAL A N 1
ATOM 533 C CA . VAL A 1 74 ? 21.011 19.246 -4.436 1.00 67.62 74 VAL A CA 1
ATOM 534 C C . VAL A 1 74 ? 21.892 20.246 -5.179 1.00 67.62 74 VAL A C 1
ATOM 536 O O . VAL A 1 74 ? 22.408 19.931 -6.245 1.00 67.62 74 VAL A O 1
ATOM 539 N N . PHE A 1 75 ? 22.141 21.415 -4.583 1.00 67.25 75 PHE A N 1
ATOM 540 C CA . PHE A 1 75 ? 23.034 22.417 -5.160 1.00 67.25 75 PHE A CA 1
ATOM 541 C C . PHE A 1 75 ? 24.471 21.894 -5.315 1.00 67.25 75 PHE A C 1
ATOM 543 O O . PHE A 1 75 ? 25.089 22.071 -6.360 1.00 67.25 75 PHE A O 1
ATOM 550 N N . GLY A 1 76 ? 24.984 21.190 -4.304 1.00 68.88 76 GLY A N 1
ATOM 551 C CA . GLY A 1 76 ? 26.306 20.572 -4.326 1.00 68.88 76 GLY A CA 1
ATOM 552 C C . GLY A 1 76 ? 26.429 19.445 -5.349 1.00 68.88 76 GLY A C 1
ATOM 553 O O . GLY A 1 76 ? 27.457 19.359 -6.005 1.00 68.88 76 GLY A O 1
ATOM 554 N N . LEU A 1 77 ? 25.395 18.619 -5.531 1.00 64.62 77 LEU A N 1
ATOM 555 C CA . LEU A 1 77 ? 25.362 17.557 -6.542 1.00 64.62 77 LEU A CA 1
ATOM 556 C C . LEU A 1 77 ? 25.401 18.130 -7.959 1.00 64.62 77 LEU A C 1
ATOM 558 O O . LEU A 1 77 ? 26.182 17.649 -8.773 1.00 64.62 77 LEU A O 1
ATOM 562 N N . VAL A 1 78 ? 24.634 19.194 -8.215 1.00 64.06 78 VAL A N 1
ATOM 563 C CA . VAL A 1 78 ? 24.668 19.918 -9.494 1.00 64.06 78 VAL A CA 1
ATOM 564 C C . VAL A 1 78 ? 26.075 20.473 -9.763 1.00 64.06 78 VAL A C 1
ATOM 566 O O . VAL A 1 78 ? 26.620 20.263 -10.840 1.00 64.06 78 VAL A O 1
ATOM 569 N N . ILE A 1 79 ? 26.712 21.098 -8.764 1.00 62.97 79 ILE A N 1
ATOM 570 C CA . ILE A 1 79 ? 28.084 21.627 -8.895 1.00 62.97 79 ILE A CA 1
ATOM 571 C C . ILE A 1 79 ? 29.132 20.510 -9.040 1.00 62.97 79 ILE A C 1
ATOM 573 O O . ILE A 1 79 ? 30.145 20.676 -9.718 1.00 62.97 79 ILE A O 1
ATOM 577 N N . PHE A 1 80 ? 28.939 19.372 -8.377 1.00 59.81 80 PHE A N 1
ATOM 578 C CA . PHE A 1 80 ? 29.901 18.274 -8.382 1.00 59.81 80 PHE A CA 1
ATOM 579 C C . PHE A 1 80 ? 29.886 17.492 -9.704 1.00 59.81 80 PHE A C 1
ATOM 581 O O . PHE A 1 80 ? 30.954 17.126 -10.199 1.00 59.81 80 PHE A O 1
ATOM 588 N N . GLU A 1 81 ? 28.715 17.290 -10.321 1.00 56.38 81 GLU A N 1
ATOM 589 C CA . GLU A 1 81 ? 28.619 16.766 -11.695 1.00 56.38 81 GLU A CA 1
ATOM 590 C C . GLU A 1 81 ? 29.316 17.683 -12.717 1.00 56.38 81 GLU A C 1
ATOM 592 O O . GLU A 1 81 ? 30.003 17.193 -13.623 1.00 56.38 81 GLU A O 1
ATOM 597 N N . ASP A 1 82 ? 29.225 19.005 -12.532 1.00 48.66 82 ASP A N 1
ATOM 598 C CA . ASP A 1 82 ? 29.951 19.985 -13.351 1.00 48.66 82 ASP A CA 1
ATOM 599 C C . ASP A 1 82 ? 31.478 19.825 -13.239 1.00 48.66 82 ASP A C 1
ATOM 601 O O . ASP A 1 82 ? 32.197 20.021 -14.219 1.00 48.66 82 ASP A O 1
ATOM 605 N N . GLY A 1 83 ? 31.989 19.434 -12.066 1.00 54.41 83 GLY A N 1
ATOM 606 C CA . GLY A 1 83 ? 33.425 19.272 -11.819 1.00 54.41 83 GLY A CA 1
ATOM 607 C C . GLY A 1 83 ? 34.028 17.957 -12.329 1.00 54.41 83 GLY A C 1
ATOM 608 O O . GLY A 1 83 ? 35.197 17.930 -12.714 1.00 54.41 83 GLY A O 1
ATOM 609 N N . LEU A 1 84 ? 33.258 16.862 -12.340 1.00 53.28 84 LEU A N 1
ATOM 610 C CA . LEU A 1 84 ? 33.743 15.537 -12.760 1.00 53.28 84 LEU A CA 1
ATOM 611 C C . LEU A 1 84 ? 33.649 15.294 -14.269 1.00 53.28 84 LEU A C 1
ATOM 613 O O . LEU A 1 84 ? 34.392 14.470 -14.809 1.00 53.28 84 LEU A O 1
ATOM 617 N N . SER A 1 85 ? 32.764 16.003 -14.966 1.00 49.41 85 SER A N 1
ATOM 618 C CA . SER A 1 85 ? 32.594 15.876 -16.413 1.00 49.41 85 SER A CA 1
ATOM 619 C C . SER A 1 85 ? 33.631 16.698 -17.186 1.00 49.41 85 SER A C 1
ATOM 621 O O . SER A 1 85 ? 33.315 17.636 -17.918 1.00 49.41 85 SER A O 1
ATOM 623 N N . GLY A 1 86 ? 34.904 16.328 -17.032 1.00 51.12 86 GLY A N 1
ATOM 624 C CA . GLY A 1 86 ? 35.996 16.861 -17.841 1.00 51.12 86 GLY A CA 1
ATOM 625 C C . GLY A 1 86 ? 35.685 16.715 -19.334 1.00 51.12 86 GLY A C 1
ATOM 626 O O . GLY A 1 86 ? 35.802 15.630 -19.894 1.00 51.12 86 GLY A O 1
ATOM 627 N N . ASN A 1 87 ? 35.310 17.835 -19.955 1.00 52.12 87 ASN A N 1
ATOM 628 C CA . ASN A 1 87 ? 35.127 18.071 -21.390 1.00 52.12 87 ASN A CA 1
ATOM 629 C C . ASN A 1 87 ? 33.867 17.444 -22.029 1.00 52.12 87 ASN A C 1
ATOM 631 O O . ASN A 1 87 ? 33.928 16.433 -22.720 1.00 52.12 87 ASN A O 1
ATOM 635 N N . GLY A 1 88 ? 32.713 18.105 -21.866 1.00 48.75 88 GLY A N 1
ATOM 636 C CA . GLY A 1 88 ? 31.555 17.946 -22.764 1.00 48.75 88 GLY A CA 1
ATOM 637 C C . GLY A 1 88 ? 30.202 18.216 -22.106 1.00 48.75 88 GLY A C 1
ATOM 638 O O . GLY A 1 88 ? 29.373 18.954 -22.646 1.00 48.75 88 GLY A O 1
ATOM 639 N N . PHE A 1 89 ? 29.988 17.687 -20.900 1.00 44.41 89 PHE A N 1
ATOM 640 C CA . PHE A 1 89 ? 28.734 17.893 -20.173 1.00 44.41 89 PHE A CA 1
ATOM 641 C C . PHE A 1 89 ? 28.694 19.262 -19.495 1.00 44.41 89 PHE A C 1
ATOM 643 O O . PHE A 1 89 ? 27.698 19.943 -19.661 1.00 44.41 89 PHE A O 1
ATOM 650 N N . ALA A 1 90 ? 29.787 19.752 -18.897 1.00 45.78 90 ALA A N 1
ATOM 651 C CA . ALA A 1 90 ? 29.854 21.118 -18.361 1.00 45.78 90 ALA A CA 1
ATOM 652 C C . ALA A 1 90 ? 29.562 22.205 -19.416 1.00 45.78 90 ALA A C 1
ATOM 654 O O . ALA A 1 90 ? 28.987 23.236 -19.100 1.00 45.78 90 ALA A O 1
ATOM 655 N N . GLU A 1 91 ? 29.893 21.986 -20.693 1.00 52.75 91 GLU A N 1
ATOM 656 C CA . GLU A 1 91 ? 29.584 22.941 -21.766 1.00 52.75 91 GLU A CA 1
ATOM 657 C C . GLU A 1 91 ? 28.138 22.807 -22.277 1.00 52.75 91 GLU A C 1
ATOM 659 O O . GLU A 1 91 ? 27.542 23.795 -22.706 1.00 52.75 91 GLU A O 1
ATOM 664 N N . THR A 1 92 ? 27.555 21.605 -22.181 1.00 51.94 92 THR A N 1
ATOM 665 C CA . THR A 1 92 ? 26.151 21.304 -22.516 1.00 51.94 92 THR A CA 1
ATOM 666 C C . THR A 1 92 ? 25.205 21.733 -21.396 1.00 51.94 92 THR A C 1
ATOM 668 O O . THR A 1 92 ? 24.159 22.305 -21.673 1.00 51.94 92 THR A O 1
ATOM 671 N N . LEU A 1 93 ? 25.594 21.549 -20.135 1.00 46.38 93 LEU A N 1
ATOM 672 C CA . LEU A 1 93 ? 24.899 22.030 -18.953 1.00 46.38 93 LEU A CA 1
ATOM 673 C C . LEU A 1 93 ? 25.131 23.526 -18.775 1.00 46.38 93 LEU A C 1
ATOM 675 O O . LEU A 1 93 ? 24.167 24.218 -18.530 1.00 46.38 93 LEU A O 1
ATOM 679 N N . ALA A 1 94 ? 26.318 24.092 -19.025 1.00 52.47 94 ALA A N 1
ATOM 680 C CA . ALA A 1 94 ? 26.469 25.549 -19.083 1.00 52.47 94 ALA A CA 1
ATOM 681 C C . ALA A 1 94 ? 25.690 26.160 -20.257 1.00 52.47 94 ALA A C 1
ATOM 683 O O . ALA A 1 94 ? 25.160 27.254 -20.098 1.00 52.47 94 ALA A O 1
ATOM 684 N N . ARG A 1 95 ? 25.549 25.480 -21.407 1.00 57.31 95 ARG A N 1
ATOM 685 C CA . ARG A 1 95 ? 24.595 25.885 -22.460 1.00 57.31 95 ARG A CA 1
ATOM 686 C C . ARG A 1 95 ? 23.144 25.712 -22.028 1.00 57.31 95 ARG A C 1
ATOM 688 O O . ARG A 1 95 ? 22.343 26.582 -22.337 1.00 57.31 95 ARG A O 1
ATOM 695 N N . ASN A 1 96 ? 22.801 24.665 -21.285 1.00 51.03 96 ASN A N 1
ATOM 696 C CA . ASN A 1 96 ? 21.454 24.463 -20.755 1.00 51.03 96 ASN A CA 1
ATOM 697 C C . ASN A 1 96 ? 21.164 25.342 -19.534 1.00 51.03 96 ASN A C 1
ATOM 699 O O . ASN A 1 96 ? 20.024 25.650 -19.304 1.00 51.03 96 ASN A O 1
ATOM 703 N N . VAL A 1 97 ? 22.136 25.842 -18.785 1.00 50.53 97 VAL A N 1
ATOM 704 C CA . VAL A 1 97 ? 21.940 26.711 -17.610 1.00 50.53 97 VAL A CA 1
ATOM 705 C C . VAL A 1 97 ? 22.041 28.181 -18.016 1.00 50.53 97 VAL A C 1
ATOM 707 O O . VAL A 1 97 ? 21.379 29.035 -17.434 1.00 50.53 97 VAL A O 1
ATOM 710 N N . ARG A 1 98 ? 22.834 28.500 -19.050 1.00 58.06 98 ARG A N 1
ATOM 711 C CA . ARG A 1 98 ? 22.803 29.819 -19.705 1.00 58.06 98 ARG A CA 1
ATOM 712 C C . ARG A 1 98 ? 21.659 29.943 -20.718 1.00 58.06 98 ARG A C 1
ATOM 714 O O . ARG A 1 98 ? 21.266 31.065 -21.014 1.00 58.06 98 ARG A O 1
ATOM 721 N N . GLY A 1 99 ? 21.159 28.827 -21.255 1.00 55.94 99 GLY A N 1
ATOM 722 C CA . GLY A 1 99 ? 20.129 28.775 -22.301 1.00 55.94 99 GLY A CA 1
ATOM 723 C C . GLY A 1 99 ? 18.761 28.261 -21.844 1.00 55.94 99 GLY A C 1
ATOM 724 O O . GLY A 1 99 ? 17.758 28.692 -22.403 1.00 55.94 99 GLY A O 1
ATOM 725 N N . HIS A 1 100 ? 18.678 27.402 -20.824 1.00 48.56 100 HIS A N 1
ATOM 726 C CA . HIS A 1 100 ? 17.426 27.190 -20.096 1.00 48.56 100 HIS A CA 1
ATOM 727 C C . HIS A 1 100 ? 17.316 28.256 -19.015 1.00 48.56 100 HIS A C 1
ATOM 729 O O . HIS A 1 100 ? 18.257 28.572 -18.286 1.00 48.56 100 HIS A O 1
ATOM 735 N N . ASN A 1 101 ? 16.141 28.869 -18.991 1.00 55.78 101 ASN A N 1
ATOM 736 C CA . ASN A 1 101 ? 15.804 30.025 -18.188 1.00 55.78 101 ASN A CA 1
ATOM 737 C C . ASN A 1 101 ? 16.202 29.835 -16.715 1.00 55.78 101 ASN A C 1
ATOM 739 O O . ASN A 1 101 ? 16.053 28.749 -16.161 1.00 55.78 101 ASN A O 1
ATOM 743 N N . ARG A 1 102 ? 16.543 30.937 -16.024 1.00 60.91 102 ARG A N 1
ATOM 744 C CA . ARG A 1 102 ? 16.547 31.038 -14.542 1.00 60.91 102 ARG A CA 1
ATOM 745 C C . ARG A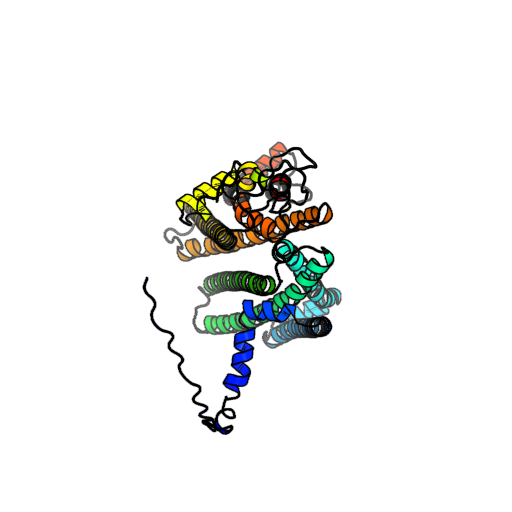 1 102 ? 15.357 30.318 -13.876 1.00 60.91 102 ARG A C 1
ATOM 747 O O . ARG A 1 102 ? 15.464 29.919 -12.720 1.00 60.91 102 ARG A O 1
ATOM 754 N N . ALA A 1 103 ? 14.254 30.158 -14.607 1.00 62.53 103 ALA A N 1
ATOM 755 C CA . ALA A 1 103 ? 13.085 29.375 -14.247 1.00 62.53 103 ALA A CA 1
ATOM 756 C C . ALA A 1 103 ? 13.389 27.916 -13.851 1.00 62.53 103 ALA A C 1
ATOM 758 O O . ALA A 1 103 ? 12.794 27.456 -12.886 1.00 62.53 103 ALA A O 1
ATOM 759 N N . ASP A 1 104 ? 14.326 27.212 -14.494 1.00 58.81 104 ASP A N 1
ATOM 760 C CA . ASP A 1 104 ? 14.587 25.790 -14.200 1.00 58.81 104 ASP A CA 1
ATOM 761 C C . ASP A 1 104 ? 15.407 25.615 -12.916 1.00 58.81 104 ASP A C 1
ATOM 763 O O . ASP A 1 104 ? 15.104 24.765 -12.077 1.00 58.81 104 ASP A O 1
ATOM 767 N N . GLY A 1 105 ? 16.388 26.497 -12.694 1.00 60.94 105 GLY A N 1
ATOM 768 C CA . GLY A 1 105 ? 17.117 26.568 -11.425 1.00 60.94 105 GLY A CA 1
ATOM 769 C C . GLY A 1 105 ? 16.208 26.970 -10.259 1.00 60.94 105 GLY A C 1
ATOM 770 O O . GLY A 1 105 ? 16.295 26.394 -9.175 1.00 60.94 105 GLY A O 1
ATOM 771 N N . GLN A 1 106 ? 15.278 27.905 -10.484 1.00 67.38 106 GLN A N 1
ATOM 772 C CA . GLN A 1 106 ? 14.242 28.249 -9.505 1.00 67.38 106 GLN A CA 1
ATOM 773 C C . GLN A 1 106 ? 13.267 27.085 -9.280 1.00 67.38 106 GLN A C 1
ATOM 775 O O . GLN A 1 106 ? 12.930 26.792 -8.134 1.00 67.38 106 GLN A O 1
ATOM 780 N N . ALA A 1 107 ? 12.857 26.377 -10.333 1.00 66.56 107 ALA A N 1
ATOM 781 C CA . ALA A 1 107 ? 11.984 25.214 -10.230 1.00 66.56 107 ALA A CA 1
ATOM 782 C C . ALA A 1 107 ? 12.636 24.082 -9.424 1.00 66.56 107 ALA A C 1
ATOM 784 O O . ALA A 1 107 ? 11.954 23.460 -8.617 1.00 66.56 107 ALA A O 1
ATOM 785 N N . ALA A 1 108 ? 13.946 23.857 -9.551 1.00 63.47 108 ALA A N 1
ATOM 786 C CA . ALA A 1 108 ? 14.668 22.905 -8.708 1.00 63.47 108 ALA A CA 1
ATOM 787 C C . ALA A 1 108 ? 14.761 23.379 -7.243 1.00 63.47 108 ALA A C 1
ATOM 789 O O . ALA A 1 108 ? 14.474 22.607 -6.323 1.00 63.47 108 ALA A O 1
ATOM 790 N N . LEU A 1 109 ? 15.096 24.659 -7.022 1.00 65.88 109 LEU A N 1
ATOM 791 C CA . LEU A 1 109 ? 15.275 25.239 -5.686 1.00 65.88 109 LEU A CA 1
ATOM 792 C C . LEU A 1 109 ? 13.969 25.281 -4.875 1.00 65.88 109 LEU A C 1
ATOM 794 O O . LEU A 1 109 ? 13.985 25.029 -3.674 1.00 65.88 109 LEU A O 1
ATOM 798 N N . PHE A 1 110 ? 12.836 25.579 -5.519 1.00 71.69 110 PHE A N 1
ATOM 799 C CA . PHE A 1 110 ? 11.517 25.609 -4.873 1.00 71.69 110 PHE A CA 1
ATOM 800 C C . PHE A 1 110 ? 10.784 24.264 -4.957 1.00 71.69 110 PHE A C 1
ATOM 802 O O . PHE A 1 110 ? 10.063 23.893 -4.029 1.00 71.69 110 PHE A O 1
ATOM 809 N N . GLY A 1 111 ? 10.986 23.504 -6.032 1.00 72.88 111 GLY A N 1
ATOM 810 C CA . GLY A 1 111 ? 10.319 22.227 -6.274 1.00 72.88 111 GLY A CA 1
ATOM 811 C C . GLY A 1 111 ? 10.754 21.128 -5.312 1.00 72.88 111 GLY A C 1
ATOM 812 O O . GLY A 1 111 ? 9.901 20.375 -4.850 1.00 72.88 111 GLY A O 1
ATOM 813 N N . ALA A 1 112 ? 12.037 21.056 -4.937 1.00 71.75 112 ALA A N 1
ATOM 814 C CA . ALA A 1 112 ? 12.507 20.041 -3.992 1.00 71.75 112 ALA A CA 1
ATOM 815 C C . ALA A 1 112 ? 11.930 20.231 -2.567 1.00 71.75 112 ALA A C 1
ATOM 817 O O . ALA A 1 112 ? 11.367 19.271 -2.031 1.00 71.75 112 ALA A O 1
ATOM 818 N N . PRO A 1 113 ? 11.951 21.438 -1.959 1.00 74.06 113 PRO A N 1
ATOM 819 C CA . PRO A 1 113 ? 11.255 21.704 -0.698 1.00 74.06 113 PRO A CA 1
ATOM 820 C C . PRO A 1 113 ? 9.745 21.457 -0.765 1.00 74.06 113 PRO A C 1
ATOM 822 O O . PRO A 1 113 ? 9.187 20.819 0.131 1.00 74.06 113 PRO A O 1
ATOM 825 N N . LEU A 1 114 ? 9.071 21.922 -1.825 1.00 77.38 114 LEU A N 1
ATOM 826 C CA . LEU A 1 114 ? 7.628 21.714 -1.992 1.00 77.38 114 LEU A CA 1
ATOM 827 C C . LEU A 1 114 ? 7.289 20.229 -2.154 1.00 77.38 114 LEU A C 1
ATOM 829 O O . LEU A 1 114 ? 6.349 19.743 -1.525 1.00 77.38 114 LEU A O 1
ATOM 833 N N . GLY A 1 115 ? 8.089 19.492 -2.923 1.00 78.12 115 GLY A N 1
ATOM 834 C CA . GLY A 1 115 ? 7.987 18.043 -3.058 1.00 78.12 115 GLY A CA 1
ATOM 835 C C . GLY A 1 115 ? 8.190 17.331 -1.722 1.00 78.12 115 GLY A C 1
ATOM 836 O O . GLY A 1 115 ? 7.414 16.443 -1.379 1.00 78.12 115 GLY A O 1
ATOM 837 N N . PHE A 1 116 ? 9.159 17.766 -0.914 1.00 80.38 116 PHE A N 1
ATOM 838 C CA . PHE A 1 116 ? 9.418 17.217 0.419 1.00 80.38 116 PHE A CA 1
ATOM 839 C C . PHE A 1 116 ? 8.224 17.401 1.363 1.00 80.38 116 PHE A C 1
ATOM 841 O O . PHE A 1 116 ? 7.788 16.454 2.029 1.00 80.38 116 PHE A O 1
ATOM 848 N N . VAL A 1 117 ? 7.673 18.617 1.409 1.00 81.38 117 VAL A N 1
ATOM 849 C CA . VAL A 1 117 ? 6.479 18.930 2.202 1.00 81.38 117 VAL A CA 1
ATOM 850 C C . VAL A 1 117 ? 5.287 18.118 1.695 1.00 81.38 117 VAL A C 1
ATOM 852 O O . VAL A 1 117 ? 4.596 17.491 2.498 1.00 81.38 117 VAL A O 1
ATOM 855 N N . GLY A 1 118 ? 5.092 18.049 0.376 1.00 84.38 118 GLY A N 1
ATOM 856 C CA . GLY A 1 118 ? 4.042 17.256 -0.260 1.00 84.38 118 GLY A CA 1
ATOM 857 C C . GLY A 1 118 ? 4.124 15.770 0.096 1.00 84.38 118 GLY A C 1
ATOM 858 O O . GLY A 1 118 ? 3.151 15.199 0.584 1.00 84.38 118 GLY A O 1
ATOM 859 N N . ILE A 1 119 ? 5.297 15.147 -0.052 1.00 83.56 119 ILE A N 1
ATOM 860 C CA . ILE A 1 119 ? 5.530 13.739 0.311 1.00 83.56 119 ILE A CA 1
ATOM 861 C C . ILE A 1 119 ? 5.297 13.522 1.808 1.00 83.56 119 ILE A C 1
ATOM 863 O O . ILE A 1 119 ? 4.686 12.531 2.202 1.00 83.56 119 ILE A O 1
ATOM 867 N N . SER A 1 120 ? 5.730 14.455 2.655 1.00 85.25 120 SER A N 1
ATOM 868 C CA . SER A 1 120 ? 5.536 14.356 4.105 1.00 85.25 120 SER A CA 1
ATOM 869 C C . SER A 1 120 ? 4.061 14.426 4.499 1.00 85.25 120 SER A C 1
ATOM 871 O O . SER A 1 120 ? 3.626 13.667 5.369 1.00 85.25 120 SER A O 1
ATOM 873 N N . LEU A 1 121 ? 3.282 15.286 3.835 1.00 87.56 121 LEU A N 1
ATOM 874 C CA . LEU A 1 121 ? 1.827 15.358 3.984 1.00 87.56 121 LEU A CA 1
ATOM 875 C C . LEU A 1 121 ? 1.162 14.060 3.520 1.00 87.56 121 LEU A C 1
ATOM 877 O O . LEU A 1 121 ? 0.354 13.496 4.257 1.00 87.56 121 LEU A O 1
ATOM 881 N N . ILE A 1 122 ? 1.552 13.538 2.354 1.00 88.62 122 ILE A N 1
ATOM 882 C CA . ILE A 1 122 ? 1.054 12.255 1.842 1.00 88.62 122 ILE A CA 1
ATOM 883 C C . ILE A 1 122 ? 1.349 11.140 2.849 1.00 88.62 122 ILE A C 1
ATOM 885 O O . ILE A 1 122 ? 0.438 10.431 3.263 1.00 88.62 122 ILE A O 1
ATOM 889 N N . LEU A 1 123 ? 2.589 11.014 3.325 1.00 88.00 123 LEU A N 1
ATOM 890 C CA . LEU A 1 123 ? 2.967 10.003 4.315 1.00 88.00 123 LEU A CA 1
ATOM 891 C C . LEU A 1 123 ? 2.208 10.168 5.635 1.00 88.00 123 LEU A C 1
ATOM 893 O O . LEU A 1 123 ? 1.825 9.171 6.244 1.00 88.00 123 LEU A O 1
ATOM 897 N N . ALA A 1 124 ? 1.962 11.402 6.084 1.00 89.75 124 ALA A N 1
ATOM 898 C CA . ALA A 1 124 ? 1.146 11.660 7.269 1.00 89.75 124 ALA A CA 1
ATOM 899 C C . ALA A 1 124 ? -0.281 11.120 7.103 1.00 89.75 124 ALA A C 1
ATOM 901 O O . ALA A 1 124 ? -0.802 10.469 8.011 1.00 89.75 124 ALA A O 1
ATOM 902 N N . VAL A 1 125 ? -0.878 11.336 5.928 1.00 90.94 125 VAL A N 1
ATOM 903 C CA . VAL A 1 125 ? -2.191 10.796 5.565 1.00 90.94 125 VAL A CA 1
ATOM 904 C C . VAL A 1 125 ? -2.140 9.266 5.510 1.00 90.94 125 VAL A C 1
ATOM 906 O O . VAL A 1 125 ? -2.903 8.617 6.219 1.00 90.94 125 VAL A O 1
ATOM 909 N N . LEU A 1 126 ? -1.187 8.667 4.787 1.00 89.81 126 LEU A N 1
ATOM 910 C CA . LEU A 1 126 ? -1.035 7.205 4.665 1.00 89.81 126 LEU A CA 1
ATOM 911 C C . LEU A 1 126 ? -0.891 6.488 6.020 1.00 89.81 126 LEU A C 1
ATOM 913 O O . LEU A 1 126 ? -1.322 5.341 6.180 1.00 89.81 126 LEU A O 1
ATOM 917 N N . ARG A 1 127 ? -0.289 7.162 7.005 1.00 90.00 127 ARG A N 1
ATOM 918 C CA . ARG A 1 127 ? -0.055 6.640 8.361 1.00 90.00 127 ARG A CA 1
ATOM 919 C C . ARG A 1 127 ? -1.208 6.912 9.322 1.00 90.00 127 ARG A C 1
ATOM 921 O O . ARG A 1 127 ? -1.245 6.311 10.396 1.00 90.00 127 ARG A O 1
ATOM 928 N N . PHE A 1 128 ? -2.172 7.753 8.945 1.00 91.50 128 PHE A N 1
ATOM 929 C CA . PHE A 1 128 ? -3.292 8.154 9.796 1.00 91.50 128 PHE A CA 1
ATOM 930 C C . PHE A 1 128 ? -4.003 6.971 10.488 1.00 91.50 128 PHE A C 1
ATOM 932 O O . PHE A 1 128 ? -4.137 7.026 11.713 1.00 91.50 128 PHE A O 1
ATOM 939 N N . PRO A 1 129 ? -4.360 5.858 9.805 1.00 90.94 129 PRO A N 1
ATOM 940 C CA . PRO A 1 129 ? -5.009 4.717 10.464 1.00 90.94 129 PRO A CA 1
ATOM 941 C C . PRO A 1 129 ? -4.170 4.113 11.602 1.00 90.94 129 PRO A C 1
ATOM 943 O O . PRO A 1 129 ? -4.700 3.671 12.616 1.00 90.94 129 PRO A O 1
ATOM 946 N N . GLY A 1 130 ? -2.841 4.111 11.465 1.00 88.38 130 GLY A N 1
ATOM 947 C CA . GLY A 1 130 ? -1.941 3.590 12.493 1.00 88.38 130 GLY A CA 1
ATOM 948 C C . GLY A 1 130 ? -1.822 4.503 13.712 1.00 88.38 130 GLY A C 1
ATOM 949 O O . GLY A 1 130 ? -1.694 4.000 14.831 1.00 88.38 130 GLY A O 1
ATOM 950 N N . LEU A 1 131 ? -1.914 5.819 13.507 1.00 88.00 131 LEU A N 1
ATOM 951 C CA . LEU A 1 131 ? -1.649 6.845 14.523 1.00 88.00 131 LEU A CA 1
ATOM 952 C C . LEU A 1 131 ? -2.902 7.358 15.237 1.00 88.00 131 LEU A C 1
ATOM 954 O O . LEU A 1 131 ? -2.803 7.868 16.358 1.00 88.00 131 LEU A O 1
ATOM 958 N N . HIS A 1 132 ? -4.070 7.249 14.605 1.00 89.06 132 HIS A N 1
ATOM 959 C CA . HIS A 1 132 ? -5.307 7.779 15.159 1.00 89.06 132 HIS A CA 1
ATOM 960 C C . HIS A 1 132 ? -5.738 7.005 16.407 1.00 89.06 132 HIS A C 1
ATOM 962 O O . HIS A 1 132 ? -5.976 5.796 16.371 1.00 89.06 132 HIS A O 1
ATOM 968 N N . ARG A 1 133 ? -5.830 7.717 17.524 1.00 85.69 133 ARG A N 1
ATOM 969 C CA . ARG A 1 133 ? -6.383 7.262 18.804 1.00 85.69 133 ARG A CA 1
ATOM 970 C C . ARG A 1 133 ? -7.368 8.341 19.233 1.00 85.69 133 ARG A C 1
ATOM 972 O O . ARG A 1 133 ? -7.036 9.501 18.987 1.00 85.69 133 ARG A O 1
ATOM 979 N N . ASN A 1 134 ? -8.514 7.946 19.803 1.00 73.12 134 ASN A N 1
ATOM 980 C CA . ASN A 1 134 ? -9.556 8.812 20.376 1.00 73.12 134 ASN A CA 1
ATOM 981 C C . ASN A 1 134 ? -9.112 10.276 20.511 1.00 73.12 134 ASN A C 1
ATOM 983 O O . ASN A 1 134 ? -8.265 10.592 21.346 1.00 73.12 134 ASN A O 1
ATOM 987 N N . GLY A 1 135 ? -9.637 11.158 19.662 1.00 73.81 135 GLY A N 1
ATOM 988 C CA . GLY A 1 135 ? -9.270 12.567 19.704 1.00 73.81 135 GLY A CA 1
ATOM 989 C C . GLY A 1 135 ? -9.376 13.277 18.365 1.00 73.81 135 GLY A C 1
ATOM 990 O O . GLY A 1 135 ? -9.919 12.771 17.385 1.00 73.81 135 GLY A O 1
ATOM 991 N N . SER A 1 136 ? -8.828 14.487 18.337 1.00 84.56 136 SER A N 1
ATOM 992 C CA . SER A 1 136 ? -8.858 15.359 17.169 1.00 84.56 136 SER A CA 1
ATOM 993 C C . SER A 1 136 ? -8.089 14.757 15.982 1.00 84.56 136 SER A C 1
ATOM 995 O O . SER A 1 136 ? -6.921 14.355 16.089 1.00 84.56 136 SER A O 1
ATOM 997 N N . VAL A 1 137 ? -8.738 14.749 14.811 1.00 89.00 137 VAL A N 1
ATOM 998 C CA . VAL A 1 137 ? -8.124 14.402 13.517 1.00 89.00 137 VAL A CA 1
ATOM 999 C C . VAL A 1 137 ? -6.871 15.249 13.281 1.00 89.00 137 VAL A C 1
ATOM 1001 O O . VAL A 1 137 ? -5.824 14.714 12.915 1.00 89.00 137 VAL A O 1
ATOM 1004 N N . TRP A 1 138 ? -6.933 16.545 13.598 1.00 89.31 138 TRP A N 1
ATOM 1005 C CA . TRP A 1 138 ? -5.822 17.484 13.433 1.00 89.31 138 TRP A CA 1
ATOM 1006 C C . TRP A 1 138 ? -4.614 17.143 14.299 1.00 89.31 138 TRP A C 1
ATOM 1008 O O . TRP A 1 138 ? -3.487 17.172 13.813 1.00 89.31 138 TRP A O 1
ATOM 1018 N N . GLN A 1 139 ? -4.824 16.750 15.557 1.00 88.50 139 GLN A N 1
ATOM 1019 C CA . GLN A 1 139 ? -3.723 16.325 16.429 1.00 88.50 139 GLN A CA 1
ATOM 1020 C C . GLN A 1 139 ? -3.052 15.052 15.904 1.00 88.50 139 GLN A C 1
ATOM 1022 O O . GLN A 1 139 ? -1.836 14.889 16.001 1.00 88.50 139 GLN A O 1
ATOM 1027 N N . THR A 1 140 ? -3.832 14.140 15.322 1.00 88.69 140 THR A N 1
ATOM 1028 C CA . THR A 1 140 ? -3.292 12.927 14.698 1.00 88.69 140 THR A CA 1
ATOM 1029 C C . THR A 1 140 ? -2.490 13.256 13.443 1.00 88.69 140 THR A C 1
ATOM 1031 O O . THR A 1 140 ? -1.363 12.783 13.311 1.00 88.69 140 THR A O 1
ATOM 1034 N N . LEU A 1 141 ? -3.024 14.100 12.558 1.00 89.62 141 LEU A N 1
ATOM 1035 C CA . LEU A 1 141 ? -2.331 14.540 11.348 1.00 89.62 141 LEU A CA 1
ATOM 1036 C C . LEU A 1 141 ? -1.056 15.319 11.671 1.00 89.62 141 LEU A C 1
ATOM 1038 O O . LEU A 1 141 ? -0.026 15.058 11.062 1.00 89.62 141 LEU A O 1
ATOM 1042 N N . ALA A 1 142 ? -1.081 16.202 12.669 1.00 87.56 142 ALA A N 1
ATOM 1043 C CA . ALA A 1 142 ? 0.102 16.931 13.114 1.00 87.56 142 ALA A CA 1
ATOM 1044 C C . ALA A 1 142 ? 1.195 15.979 13.630 1.00 87.56 142 ALA A C 1
ATOM 1046 O O . ALA A 1 142 ? 2.362 16.133 13.270 1.00 87.56 142 ALA A O 1
ATOM 1047 N N . ARG A 1 143 ? 0.831 14.959 14.426 1.00 85.62 143 ARG A N 1
ATOM 1048 C CA . ARG A 1 143 ? 1.767 13.903 14.863 1.00 85.62 143 ARG A CA 1
ATOM 1049 C C . ARG A 1 143 ? 2.319 13.110 13.676 1.00 85.62 143 ARG A C 1
ATOM 1051 O O . ARG A 1 143 ? 3.529 12.905 13.594 1.00 85.62 143 ARG A O 1
ATOM 1058 N N . GLY A 1 144 ? 1.447 12.723 12.744 1.00 88.25 144 GLY A N 1
ATOM 1059 C CA . GLY A 1 144 ? 1.824 12.054 11.501 1.00 88.25 144 GLY A CA 1
ATOM 1060 C C . GLY A 1 144 ? 2.825 12.876 10.700 1.00 88.25 144 GLY A C 1
ATOM 1061 O O . GLY A 1 144 ? 3.908 12.382 10.412 1.00 88.25 144 GLY A O 1
ATOM 1062 N N . LEU A 1 145 ? 2.522 14.148 10.442 1.00 88.12 145 LEU A N 1
ATOM 1063 C CA . LEU A 1 145 ? 3.373 15.067 9.690 1.00 88.12 145 LEU A CA 1
ATOM 1064 C C . LEU A 1 145 ? 4.744 15.230 10.341 1.00 88.12 145 LEU A C 1
ATOM 1066 O O . LEU A 1 145 ? 5.750 15.030 9.670 1.00 88.12 145 LEU A O 1
ATOM 1070 N N . ARG A 1 146 ? 4.798 15.487 11.654 1.00 83.50 146 ARG A N 1
ATOM 1071 C CA . ARG A 1 146 ? 6.060 15.589 12.413 1.00 83.50 146 ARG A CA 1
ATOM 1072 C C . ARG A 1 146 ? 6.933 14.347 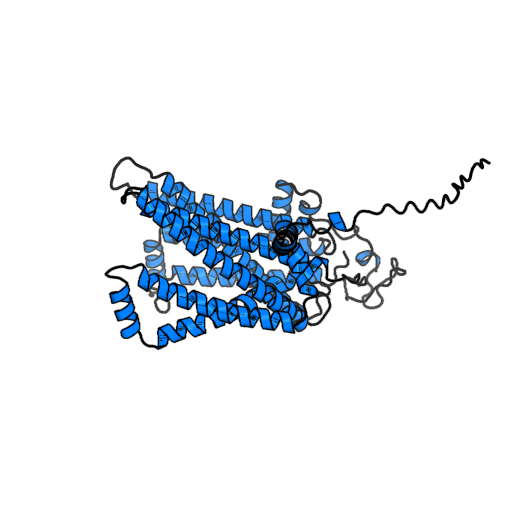12.237 1.00 83.50 146 ARG A C 1
ATOM 1074 O O . ARG A 1 146 ? 8.121 14.454 11.951 1.00 83.50 146 ARG A O 1
ATOM 1081 N N . SER A 1 147 ? 6.336 13.164 12.364 1.00 83.94 147 SER A N 1
ATOM 1082 C CA . SER A 1 147 ? 7.060 11.902 12.195 1.00 83.94 147 SER A CA 1
ATOM 1083 C C . SER A 1 147 ? 7.431 11.601 10.738 1.00 83.94 147 SER A C 1
ATOM 1085 O O . SER A 1 147 ? 8.432 10.935 10.487 1.00 83.94 147 SER A O 1
ATOM 1087 N N . SER A 1 148 ? 6.632 12.058 9.771 1.00 86.88 148 SER A N 1
ATOM 1088 C CA . SER A 1 148 ? 6.891 11.883 8.340 1.00 86.88 148 SER A CA 1
ATOM 1089 C C . SER A 1 148 ? 8.017 12.790 7.865 1.00 86.88 148 SER A C 1
ATOM 1091 O O . SER A 1 148 ? 8.859 12.335 7.108 1.00 86.88 148 SER A O 1
ATOM 1093 N N . LEU A 1 149 ? 8.105 14.019 8.368 1.00 81.75 149 LEU A N 1
ATOM 1094 C CA . LEU A 1 149 ? 9.191 14.942 8.036 1.00 81.75 149 LEU A CA 1
ATOM 1095 C C . LEU A 1 149 ? 10.564 14.347 8.372 1.00 81.75 149 LEU A C 1
ATOM 1097 O O . LEU A 1 149 ? 11.466 14.375 7.543 1.00 81.75 149 LEU A O 1
ATOM 1101 N N . LEU A 1 150 ? 10.704 13.732 9.549 1.00 78.12 150 LEU A N 1
ATOM 1102 C CA . LEU A 1 150 ? 11.936 13.044 9.953 1.00 78.12 150 LEU A CA 1
ATOM 1103 C C . LEU A 1 150 ? 12.247 11.819 9.093 1.00 78.12 150 LEU A C 1
ATOM 1105 O O . LEU A 1 150 ? 13.405 11.525 8.808 1.00 78.12 150 LEU A O 1
ATOM 1109 N N . LEU A 1 151 ? 11.207 11.103 8.677 1.00 80.81 151 LEU A N 1
ATOM 1110 C CA . LEU A 1 151 ? 11.342 9.933 7.827 1.00 80.81 151 LEU A CA 1
ATOM 1111 C C . LEU A 1 151 ? 11.800 10.305 6.415 1.00 80.81 151 LEU A C 1
ATOM 1113 O O . LEU A 1 151 ? 12.706 9.664 5.893 1.00 80.81 151 LEU A O 1
ATOM 1117 N N . VAL A 1 152 ? 11.192 11.324 5.799 1.00 79.81 152 VAL A N 1
ATOM 1118 C CA . VAL A 1 152 ? 11.627 11.811 4.481 1.00 79.81 152 VAL A CA 1
ATOM 1119 C C . VAL A 1 152 ? 13.063 12.331 4.578 1.00 79.81 152 VAL A C 1
ATOM 1121 O O . VAL A 1 152 ? 13.843 12.158 3.650 1.00 79.81 152 VAL A O 1
ATOM 1124 N N . TRP A 1 153 ? 13.454 12.855 5.742 1.00 76.62 153 TRP A N 1
ATOM 1125 C CA . TRP A 1 153 ? 14.831 13.229 6.043 1.00 76.62 153 TRP A CA 1
ATOM 1126 C C . TRP A 1 153 ? 15.804 12.053 6.004 1.00 76.62 153 TRP A C 1
ATOM 1128 O O . TRP A 1 153 ? 16.804 12.077 5.288 1.00 76.62 153 TRP A O 1
ATOM 1138 N N . LEU A 1 154 ? 15.478 10.989 6.731 1.00 76.62 154 LEU A N 1
ATOM 1139 C CA . LEU A 1 154 ? 16.267 9.764 6.731 1.00 76.62 154 LEU A CA 1
ATOM 1140 C C . LEU A 1 154 ? 16.318 9.131 5.332 1.00 76.62 154 LEU A C 1
ATOM 1142 O O . LEU A 1 154 ? 17.375 8.678 4.903 1.00 76.62 154 LEU A O 1
ATOM 1146 N N . ALA A 1 155 ? 15.204 9.158 4.596 1.00 76.88 155 ALA A N 1
ATOM 1147 C CA . ALA A 1 155 ? 15.147 8.697 3.214 1.00 76.88 155 ALA A CA 1
ATOM 1148 C C . ALA A 1 155 ? 16.052 9.529 2.295 1.00 76.88 155 ALA A C 1
ATOM 1150 O O . ALA A 1 155 ? 16.783 8.955 1.497 1.00 76.88 155 ALA A O 1
ATOM 1151 N N . ALA A 1 156 ? 16.061 10.857 2.434 1.00 76.25 156 ALA A N 1
ATOM 1152 C CA . ALA A 1 156 ? 16.931 11.732 1.656 1.00 76.25 156 ALA A CA 1
ATOM 1153 C C . ALA A 1 156 ? 18.415 11.446 1.925 1.00 76.25 156 ALA A C 1
ATOM 1155 O O . ALA A 1 156 ? 19.181 11.299 0.977 1.00 76.25 156 ALA A O 1
ATOM 1156 N N . ILE A 1 157 ? 18.814 11.280 3.194 1.00 79.31 157 ILE A N 1
ATOM 1157 C CA . ILE A 1 157 ? 20.186 10.873 3.545 1.00 79.31 157 ILE A CA 1
ATOM 1158 C C . ILE A 1 157 ? 20.525 9.526 2.899 1.00 79.31 157 ILE A C 1
ATOM 1160 O O . ILE A 1 157 ? 21.589 9.386 2.304 1.00 79.31 157 ILE A O 1
ATOM 1164 N N . LEU A 1 158 ? 19.628 8.540 2.986 1.00 77.00 158 LEU A N 1
ATOM 1165 C CA . LEU A 1 158 ? 19.843 7.221 2.386 1.00 77.00 158 LEU A CA 1
ATOM 1166 C C . LEU A 1 158 ? 19.974 7.290 0.862 1.00 77.00 158 LEU A C 1
ATOM 1168 O O . LEU A 1 158 ? 20.810 6.586 0.306 1.00 77.00 158 LEU A O 1
ATOM 1172 N N . ILE A 1 159 ? 19.194 8.143 0.196 1.00 74.69 159 ILE A N 1
ATOM 1173 C CA . ILE A 1 159 ? 19.299 8.376 -1.250 1.00 74.69 159 ILE A CA 1
ATOM 1174 C C . ILE A 1 159 ? 20.662 8.982 -1.588 1.00 74.69 159 ILE A C 1
ATOM 1176 O O . ILE A 1 159 ? 21.327 8.486 -2.489 1.00 74.69 159 ILE A O 1
ATOM 1180 N N . VAL A 1 160 ? 21.112 9.994 -0.842 1.00 78.38 160 VAL A N 1
ATOM 1181 C CA . VAL A 1 160 ? 22.424 10.630 -1.051 1.00 78.38 160 VAL A CA 1
ATOM 1182 C C . VAL A 1 160 ? 23.558 9.627 -0.838 1.00 78.38 160 VAL A C 1
ATOM 1184 O O . VAL A 1 160 ? 24.433 9.493 -1.687 1.00 78.38 160 VAL A O 1
ATOM 1187 N N . VAL A 1 161 ? 23.526 8.866 0.258 1.00 79.69 161 VAL A N 1
ATOM 1188 C CA . VAL A 1 161 ? 24.522 7.818 0.532 1.00 79.69 161 VAL A CA 1
ATOM 1189 C C . VAL A 1 161 ? 24.496 6.751 -0.561 1.00 79.69 161 VAL A C 1
ATOM 1191 O O . VAL A 1 161 ? 25.547 6.378 -1.075 1.00 79.69 161 VAL A O 1
ATOM 1194 N N . SER A 1 162 ? 23.309 6.290 -0.960 1.00 74.19 162 SER A N 1
ATOM 1195 C CA . SER A 1 162 ? 23.169 5.326 -2.050 1.00 74.19 162 SER A CA 1
ATOM 1196 C C . SER A 1 162 ? 23.710 5.868 -3.365 1.00 74.19 162 SER A C 1
ATOM 1198 O O . SER A 1 162 ? 24.295 5.103 -4.120 1.00 74.19 162 SER A O 1
ATOM 1200 N N . TYR A 1 163 ? 23.509 7.149 -3.657 1.00 76.50 163 TYR A N 1
ATOM 1201 C CA . TYR A 1 163 ? 24.014 7.779 -4.868 1.00 76.50 163 TYR A CA 1
ATOM 1202 C C . TYR A 1 163 ? 25.546 7.731 -4.914 1.00 76.50 163 TYR A C 1
ATOM 1204 O O . TYR A 1 163 ? 26.115 7.278 -5.904 1.00 76.50 163 TYR A O 1
ATOM 1212 N N . PHE A 1 164 ? 26.221 8.072 -3.811 1.00 78.25 164 PHE A N 1
ATOM 1213 C CA . PHE A 1 164 ? 27.679 7.939 -3.713 1.00 78.25 164 PHE A CA 1
ATOM 1214 C C . PHE A 1 164 ? 28.158 6.490 -3.843 1.00 78.25 164 PHE A C 1
ATOM 1216 O O . PHE A 1 164 ? 29.167 6.238 -4.499 1.00 78.25 164 PHE A O 1
ATOM 1223 N N . VAL A 1 165 ? 27.433 5.531 -3.259 1.00 77.19 165 VAL A N 1
ATOM 1224 C CA . VAL A 1 165 ? 27.740 4.102 -3.423 1.00 77.19 165 VAL A CA 1
ATOM 1225 C C . VAL A 1 165 ? 27.595 3.683 -4.884 1.00 77.19 165 VAL A C 1
ATOM 1227 O O . VAL A 1 165 ? 28.474 3.000 -5.397 1.00 77.19 165 VAL A O 1
ATOM 1230 N N . VAL A 1 166 ? 26.536 4.115 -5.572 1.00 75.56 166 VAL A N 1
ATOM 1231 C CA . VAL A 1 166 ? 26.327 3.823 -6.997 1.00 75.56 166 VAL A CA 1
ATOM 1232 C C . VAL A 1 166 ? 27.446 4.422 -7.844 1.00 75.56 166 VAL A C 1
ATOM 1234 O O . VAL A 1 166 ? 27.980 3.705 -8.677 1.00 75.56 166 VAL A O 1
ATOM 1237 N N . ILE A 1 167 ? 27.869 5.667 -7.596 1.00 75.81 167 ILE A N 1
ATOM 1238 C CA . ILE A 1 167 ? 29.020 6.270 -8.294 1.00 75.81 167 ILE A CA 1
ATOM 1239 C C . ILE A 1 167 ? 30.295 5.458 -8.058 1.00 75.81 167 ILE A C 1
ATOM 1241 O O . ILE A 1 167 ? 31.037 5.194 -8.999 1.00 75.81 167 ILE A O 1
ATOM 1245 N N . ALA A 1 168 ? 30.568 5.061 -6.814 1.00 77.81 168 ALA A N 1
ATOM 1246 C CA . ALA A 1 168 ? 31.763 4.286 -6.492 1.00 77.81 168 ALA A CA 1
ATOM 1247 C C . ALA A 1 168 ? 31.744 2.903 -7.165 1.00 77.81 168 ALA A C 1
ATOM 1249 O O . ALA A 1 168 ? 32.757 2.463 -7.706 1.00 77.81 168 ALA A O 1
ATOM 1250 N N . VAL A 1 169 ? 30.587 2.235 -7.170 1.00 78.50 169 VAL A N 1
ATOM 1251 C CA . VAL A 1 169 ? 30.409 0.939 -7.833 1.00 78.50 169 VAL A CA 1
ATOM 1252 C C . VAL A 1 169 ? 30.483 1.081 -9.352 1.00 78.50 169 VAL A C 1
ATOM 1254 O O . VAL A 1 169 ? 31.138 0.258 -9.982 1.00 78.50 169 VAL A O 1
ATOM 1257 N N . ASP A 1 170 ? 29.883 2.121 -9.938 1.00 77.06 170 ASP A N 1
ATOM 1258 C CA . ASP A 1 170 ? 30.005 2.437 -11.367 1.00 77.06 170 ASP A CA 1
ATOM 1259 C C . ASP A 1 170 ? 31.472 2.670 -11.741 1.00 77.06 170 ASP A C 1
ATOM 1261 O O . ASP A 1 170 ? 31.986 2.064 -12.675 1.00 77.06 170 ASP A O 1
ATOM 1265 N N . TYR A 1 171 ? 32.197 3.469 -10.958 1.00 81.31 171 TYR A N 1
ATOM 1266 C CA . TYR A 1 171 ? 33.616 3.726 -11.178 1.00 81.31 171 TYR A CA 1
ATOM 1267 C C . TYR A 1 171 ? 34.459 2.439 -11.193 1.00 81.31 171 TYR A C 1
ATOM 1269 O O . TYR A 1 171 ? 35.297 2.259 -12.081 1.00 81.31 171 TYR A O 1
ATOM 1277 N N . GLU A 1 172 ? 34.215 1.511 -10.266 1.00 83.62 172 GLU A N 1
ATOM 1278 C CA . GLU A 1 172 ? 34.913 0.219 -10.233 1.00 83.62 172 GLU A CA 1
ATOM 1279 C C . GLU A 1 172 ? 34.435 -0.747 -11.334 1.00 83.62 172 GLU A C 1
ATOM 1281 O O . GLU A 1 172 ? 35.254 -1.405 -11.979 1.00 83.62 172 GLU A O 1
ATOM 1286 N N . LEU A 1 173 ? 33.136 -0.781 -11.652 1.00 79.00 173 LEU A N 1
ATOM 1287 C CA . LEU A 1 173 ? 32.600 -1.511 -12.811 1.00 79.00 173 LEU A CA 1
ATOM 1288 C C . LEU A 1 173 ? 33.261 -1.037 -14.105 1.00 79.00 173 LEU A C 1
ATOM 1290 O O . LEU A 1 173 ? 33.622 -1.856 -14.951 1.00 79.00 173 LEU A O 1
ATOM 1294 N N . ARG A 1 174 ? 33.488 0.274 -14.248 1.00 82.25 174 ARG A N 1
ATOM 1295 C CA . ARG A 1 174 ? 34.174 0.845 -15.410 1.00 82.25 174 ARG A CA 1
ATOM 1296 C C . ARG A 1 174 ? 35.621 0.382 -15.537 1.00 82.25 174 ARG A C 1
ATOM 12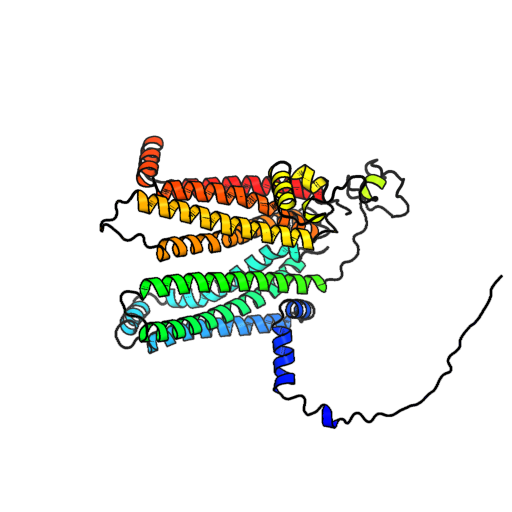98 O O . ARG A 1 174 ? 36.116 0.318 -16.662 1.00 82.25 174 ARG A O 1
ATOM 1305 N N . ARG A 1 175 ? 36.280 0.062 -14.420 1.00 88.31 175 ARG A N 1
ATOM 1306 C CA . ARG A 1 175 ? 37.654 -0.460 -14.391 1.00 88.31 175 ARG A CA 1
ATOM 1307 C C . ARG A 1 175 ? 37.733 -1.942 -14.745 1.00 88.31 175 ARG A C 1
ATOM 1309 O O . ARG A 1 175 ? 38.694 -2.345 -15.391 1.00 88.31 175 ARG A O 1
ATOM 1316 N N . VAL A 1 176 ? 36.753 -2.742 -14.323 1.00 88.69 176 VAL A N 1
ATOM 1317 C CA . VAL A 1 176 ? 36.832 -4.214 -14.389 1.00 88.69 176 VAL A CA 1
ATOM 1318 C C . VAL A 1 176 ? 36.036 -4.809 -15.557 1.00 88.69 176 VAL A C 1
ATOM 1320 O O . VAL A 1 176 ? 36.443 -5.826 -16.117 1.00 88.69 176 VAL A O 1
ATOM 1323 N N . VAL A 1 177 ? 34.910 -4.201 -15.946 1.00 82.50 177 VAL A N 1
ATOM 1324 C CA . VAL A 1 177 ? 33.970 -4.783 -16.917 1.00 82.50 177 VAL A CA 1
ATOM 1325 C C . VAL A 1 177 ? 34.167 -4.187 -18.318 1.00 82.50 177 VAL A C 1
ATOM 1327 O O . VAL A 1 177 ? 34.131 -2.958 -18.478 1.00 82.50 177 VAL A O 1
ATOM 1330 N N . PRO A 1 178 ? 34.324 -5.036 -19.359 1.00 87.31 178 PRO A N 1
ATOM 1331 C CA . PRO A 1 178 ? 34.394 -4.589 -20.744 1.00 87.31 178 PRO A CA 1
ATOM 1332 C C . PRO A 1 178 ? 33.167 -3.754 -21.147 1.00 87.31 178 PRO A C 1
ATOM 1334 O O . PRO A 1 178 ? 32.051 -4.077 -20.734 1.00 87.31 178 PRO A O 1
ATOM 1337 N N . PRO A 1 179 ? 33.321 -2.737 -22.017 1.00 85.56 179 PRO A N 1
ATOM 1338 C CA . PRO A 1 179 ? 32.223 -1.848 -22.409 1.00 85.56 179 PRO A CA 1
ATOM 1339 C C . PRO A 1 179 ? 30.980 -2.571 -22.948 1.00 85.56 179 PRO A C 1
ATOM 1341 O O . PRO A 1 179 ? 29.865 -2.109 -22.730 1.00 85.56 179 PRO A O 1
ATOM 1344 N N . SER A 1 180 ? 31.159 -3.724 -23.603 1.00 81.31 180 SER A N 1
ATOM 1345 C CA . SER A 1 180 ? 30.078 -4.498 -24.225 1.00 81.31 180 SER A CA 1
ATOM 1346 C C . SER A 1 180 ? 29.075 -5.118 -23.249 1.00 81.31 180 SER A C 1
ATOM 1348 O O . SER A 1 180 ? 27.982 -5.450 -23.680 1.00 81.31 180 SER A O 1
ATOM 1350 N N . HIS A 1 181 ? 29.423 -5.269 -21.967 1.00 77.75 181 HIS A N 1
ATOM 1351 C CA . HIS A 1 181 ? 28.551 -5.881 -20.948 1.00 77.75 181 HIS A CA 1
ATOM 1352 C C . HIS A 1 181 ? 28.132 -4.884 -19.857 1.00 77.75 181 HIS A C 1
ATOM 1354 O O . HIS A 1 181 ? 27.499 -5.252 -18.868 1.00 77.75 181 HIS A O 1
ATOM 1360 N N . ARG A 1 182 ? 28.528 -3.614 -19.995 1.00 77.81 182 ARG A N 1
ATOM 1361 C CA . ARG A 1 182 ? 28.369 -2.615 -18.937 1.00 77.81 182 ARG A CA 1
ATOM 1362 C C . ARG A 1 182 ? 26.913 -2.177 -18.767 1.00 77.81 182 ARG A C 1
ATOM 1364 O O . ARG A 1 182 ? 26.437 -2.103 -17.639 1.00 77.81 182 ARG A O 1
ATOM 1371 N N . HIS A 1 183 ? 26.205 -1.954 -19.873 1.00 74.69 183 HIS A N 1
ATOM 1372 C CA . HIS A 1 183 ? 24.817 -1.486 -19.845 1.00 74.69 183 HIS A CA 1
ATOM 1373 C C . HIS A 1 183 ? 23.870 -2.463 -19.136 1.00 74.69 183 HIS A C 1
ATOM 1375 O O . HIS A 1 183 ? 23.012 -2.032 -18.365 1.00 74.69 183 HIS A O 1
ATOM 1381 N N . ASP A 1 184 ? 24.072 -3.768 -19.322 1.00 72.25 184 ASP A N 1
ATOM 1382 C CA . ASP A 1 184 ? 23.236 -4.789 -18.685 1.00 72.25 184 ASP A CA 1
ATOM 1383 C C . ASP A 1 184 ? 23.486 -4.843 -17.170 1.00 72.25 184 ASP A C 1
ATOM 1385 O O . ASP A 1 184 ? 22.548 -4.902 -16.372 1.00 72.25 184 ASP A O 1
ATOM 1389 N N . ALA A 1 185 ? 24.753 -4.745 -16.752 1.00 72.31 185 ALA A N 1
ATOM 1390 C CA . ALA A 1 185 ? 25.129 -4.740 -15.340 1.00 72.31 185 ALA A CA 1
ATOM 1391 C C . ALA A 1 185 ? 24.631 -3.482 -14.602 1.00 72.31 185 ALA A C 1
ATOM 1393 O O . ALA A 1 185 ? 24.097 -3.595 -13.496 1.00 72.31 185 ALA A O 1
ATOM 1394 N N . GLU A 1 186 ? 24.760 -2.299 -15.214 1.00 74.94 186 GLU A N 1
ATOM 1395 C CA . GLU A 1 186 ? 24.289 -1.022 -14.656 1.00 74.94 186 GLU A CA 1
ATOM 1396 C C . GLU A 1 186 ? 22.770 -1.032 -14.431 1.00 74.94 186 GLU A C 1
ATOM 1398 O O . GLU A 1 186 ? 22.299 -0.678 -13.345 1.00 74.94 186 GLU A O 1
ATOM 1403 N N . GLY A 1 187 ? 21.999 -1.493 -15.424 1.00 70.19 187 GLY A N 1
ATOM 1404 C CA . GLY A 1 187 ? 20.539 -1.552 -15.338 1.00 70.19 187 GLY A CA 1
ATOM 1405 C C . GLY A 1 187 ? 20.057 -2.459 -14.205 1.00 70.19 187 GLY A C 1
ATOM 1406 O O . GLY A 1 187 ? 19.232 -2.053 -13.380 1.00 70.19 187 GLY A O 1
ATOM 1407 N N . ILE A 1 188 ? 20.614 -3.669 -14.114 1.00 69.94 188 ILE A N 1
ATOM 1408 C CA . ILE A 1 188 ? 20.246 -4.645 -13.079 1.00 69.94 188 ILE A CA 1
ATOM 1409 C C . ILE A 1 188 ? 20.611 -4.127 -11.685 1.00 69.94 188 ILE A C 1
ATOM 1411 O O . ILE A 1 188 ? 19.795 -4.214 -10.759 1.00 69.94 188 ILE A O 1
ATOM 1415 N N . LEU A 1 189 ? 21.813 -3.565 -11.521 1.00 73.38 189 LEU A N 1
ATOM 1416 C CA . LEU A 1 189 ? 22.280 -3.052 -10.236 1.00 73.38 189 LEU A CA 1
ATOM 1417 C C . LEU A 1 189 ? 21.424 -1.870 -9.761 1.00 73.38 189 LEU A C 1
ATOM 1419 O O . LEU A 1 189 ? 21.002 -1.851 -8.602 1.00 73.38 189 LEU A O 1
ATOM 1423 N N . ALA A 1 190 ? 21.114 -0.925 -10.653 1.00 72.75 190 ALA A N 1
ATOM 1424 C CA . ALA A 1 190 ? 20.289 0.236 -10.332 1.00 72.75 190 ALA A CA 1
ATOM 1425 C C . ALA A 1 190 ? 18.884 -0.182 -9.877 1.00 72.75 190 ALA A C 1
ATOM 1427 O O . ALA A 1 190 ? 18.410 0.241 -8.821 1.00 72.75 190 ALA A O 1
ATOM 1428 N N . LEU A 1 191 ? 18.232 -1.073 -10.627 1.00 68.50 191 LEU A N 1
ATOM 1429 C CA . LEU A 1 191 ? 16.875 -1.532 -10.325 1.00 68.50 191 LEU A CA 1
ATOM 1430 C C . LEU A 1 191 ? 16.805 -2.349 -9.028 1.00 68.50 191 LEU A C 1
ATOM 1432 O O . LEU A 1 191 ? 15.891 -2.161 -8.215 1.00 68.50 191 LEU A O 1
ATOM 1436 N N . THR A 1 192 ? 17.790 -3.221 -8.801 1.00 69.75 192 THR A N 1
ATOM 1437 C CA . THR A 1 192 ? 17.892 -4.015 -7.568 1.00 69.75 192 THR A CA 1
ATOM 1438 C C . THR A 1 192 ? 18.164 -3.116 -6.366 1.00 69.75 192 THR A C 1
ATOM 1440 O O . THR A 1 192 ? 17.493 -3.238 -5.341 1.00 69.75 192 THR A O 1
ATOM 1443 N N . GLY A 1 193 ? 19.097 -2.169 -6.501 1.00 75.56 193 GLY A N 1
ATOM 1444 C CA . GLY A 1 193 ? 19.444 -1.206 -5.459 1.00 75.56 193 GLY A CA 1
ATOM 1445 C C . GLY A 1 193 ? 18.250 -0.346 -5.046 1.00 75.56 193 GLY A C 1
ATOM 1446 O O . GLY A 1 193 ? 17.914 -0.298 -3.863 1.00 75.56 193 GLY A O 1
ATOM 1447 N N . VAL A 1 194 ? 17.545 0.253 -6.013 1.00 73.38 194 VAL A N 1
ATOM 1448 C CA . VAL A 1 194 ? 16.331 1.052 -5.757 1.00 73.38 194 VAL A CA 1
ATOM 1449 C C . VAL A 1 194 ? 15.266 0.221 -5.044 1.00 73.38 194 VAL A C 1
ATOM 1451 O O . VAL A 1 194 ? 14.672 0.681 -4.067 1.00 73.38 194 VAL A O 1
ATOM 1454 N N . SER A 1 195 ? 15.060 -1.025 -5.475 1.00 70.50 195 SER A N 1
ATOM 1455 C CA . SER A 1 195 ? 14.089 -1.927 -4.854 1.00 70.50 195 SER A CA 1
ATOM 1456 C C . SER A 1 195 ? 14.453 -2.248 -3.401 1.00 70.50 195 SER A C 1
ATOM 1458 O O . SER A 1 195 ? 13.601 -2.148 -2.516 1.00 70.50 195 SER A O 1
ATOM 1460 N N . LEU A 1 196 ? 15.716 -2.589 -3.125 1.00 76.44 196 LEU A N 1
ATOM 1461 C CA . LEU A 1 196 ? 16.196 -2.894 -1.774 1.00 76.44 196 LEU A CA 1
ATOM 1462 C C . LEU A 1 196 ? 16.105 -1.683 -0.841 1.00 76.44 196 LEU A C 1
ATOM 1464 O O . LEU A 1 196 ? 15.627 -1.819 0.286 1.00 76.44 196 LEU A O 1
ATOM 1468 N N . LEU A 1 197 ? 16.509 -0.500 -1.310 1.00 77.25 197 LEU A N 1
ATOM 1469 C CA . LEU A 1 197 ? 16.402 0.746 -0.546 1.00 77.25 197 LEU A CA 1
ATOM 1470 C C . LEU A 1 197 ? 14.953 1.065 -0.213 1.00 77.25 197 LEU A C 1
ATOM 1472 O O . LEU A 1 197 ? 14.637 1.413 0.924 1.00 77.25 197 LEU A O 1
ATOM 1476 N N . PHE A 1 198 ? 14.062 0.903 -1.188 1.00 73.38 198 PHE A N 1
ATOM 1477 C CA . PHE A 1 198 ? 12.648 1.158 -0.995 1.00 73.38 198 PHE A CA 1
ATOM 1478 C C . PHE A 1 198 ? 12.027 0.196 0.028 1.00 73.38 198 PHE A C 1
ATOM 1480 O O . PHE A 1 198 ? 11.360 0.632 0.966 1.00 73.38 198 PHE A O 1
ATOM 1487 N N . TRP A 1 199 ? 12.265 -1.112 -0.101 1.00 78.56 199 TRP A N 1
ATOM 1488 C CA . TRP A 1 199 ? 11.752 -2.094 0.861 1.00 78.56 199 TRP A CA 1
ATOM 1489 C C . TRP A 1 199 ? 12.363 -1.923 2.250 1.00 78.56 199 TRP A C 1
ATOM 1491 O O . TRP A 1 199 ? 11.650 -2.045 3.251 1.00 78.56 199 TRP A O 1
ATOM 1501 N N . GLY A 1 200 ? 13.649 -1.577 2.316 1.00 81.50 200 GLY A N 1
ATOM 1502 C CA . GLY A 1 200 ? 14.320 -1.174 3.545 1.00 81.50 200 GLY A CA 1
ATOM 1503 C C . GLY A 1 200 ? 13.628 0.024 4.193 1.00 81.50 200 GLY A C 1
ATOM 1504 O O . GLY A 1 200 ? 13.320 -0.024 5.384 1.00 81.50 200 GLY A O 1
ATOM 1505 N N . LEU A 1 201 ? 13.285 1.048 3.403 1.00 78.06 201 LEU A N 1
ATOM 1506 C CA . LEU A 1 201 ? 12.534 2.213 3.863 1.00 78.06 201 LEU A CA 1
ATOM 1507 C C . LEU A 1 201 ? 11.146 1.811 4.372 1.00 78.06 201 LEU A C 1
ATOM 1509 O O . LEU A 1 201 ? 10.818 2.143 5.504 1.00 78.06 201 LEU A O 1
ATOM 1513 N N . VAL A 1 202 ? 10.349 1.048 3.614 1.00 77.62 202 VAL A N 1
ATOM 1514 C CA . VAL A 1 202 ? 9.010 0.588 4.045 1.00 77.62 202 VAL A CA 1
ATOM 1515 C C . VAL A 1 202 ? 9.073 -0.193 5.355 1.00 77.62 202 VAL A C 1
ATOM 1517 O O . VAL A 1 202 ? 8.267 0.038 6.263 1.00 77.62 202 VAL A O 1
ATOM 1520 N N . TRP A 1 203 ? 10.032 -1.113 5.474 1.00 84.44 203 TRP A N 1
ATOM 1521 C CA . TRP A 1 203 ? 10.258 -1.847 6.712 1.00 84.44 203 TRP A CA 1
ATOM 1522 C C . TRP A 1 203 ? 10.587 -0.886 7.857 1.00 84.44 203 TRP A C 1
ATOM 1524 O O . TRP A 1 203 ? 9.980 -0.973 8.924 1.00 84.44 203 TRP A O 1
ATOM 1534 N N . TRP A 1 204 ? 11.473 0.081 7.622 1.00 83.25 204 TRP A N 1
ATOM 1535 C CA . TRP A 1 204 ? 11.875 1.071 8.614 1.00 83.25 204 TRP A CA 1
ATOM 1536 C C . TRP A 1 204 ? 10.705 1.964 9.061 1.00 83.25 204 TRP A C 1
ATOM 1538 O O . TRP A 1 204 ? 10.495 2.127 10.264 1.00 83.25 204 TRP A O 1
ATOM 1548 N N . VAL A 1 205 ? 9.871 2.449 8.128 1.00 79.56 205 VAL A N 1
ATOM 1549 C CA . VAL A 1 205 ? 8.624 3.193 8.409 1.00 79.56 205 VAL A CA 1
ATOM 1550 C C . VAL A 1 205 ? 7.718 2.403 9.334 1.00 79.56 205 VAL A C 1
ATOM 1552 O O . VAL A 1 205 ? 7.236 2.921 10.340 1.00 79.56 205 VAL A O 1
ATOM 1555 N N . ARG A 1 206 ? 7.502 1.127 9.014 1.00 81.31 206 ARG A N 1
ATOM 1556 C CA . ARG A 1 206 ? 6.642 0.261 9.814 1.00 81.31 206 ARG A CA 1
ATOM 1557 C C . ARG A 1 206 ? 7.178 0.101 11.236 1.00 81.31 206 ARG A C 1
ATOM 1559 O O . ARG A 1 206 ? 6.407 0.157 12.190 1.00 81.31 206 ARG A O 1
ATOM 1566 N N . GLN A 1 207 ? 8.487 -0.085 11.391 1.00 83.81 207 GLN A N 1
ATOM 1567 C CA . GLN A 1 207 ? 9.113 -0.184 12.710 1.00 83.81 207 GLN A CA 1
ATOM 1568 C C . GLN A 1 207 ? 9.009 1.134 13.495 1.00 83.81 207 GLN A C 1
ATOM 1570 O O . GLN A 1 207 ? 8.777 1.111 14.705 1.00 83.81 207 GLN A O 1
ATOM 1575 N N . LEU A 1 208 ? 9.144 2.277 12.815 1.00 81.88 208 LEU A N 1
ATOM 1576 C CA . LEU A 1 208 ? 8.964 3.604 13.402 1.00 81.88 208 LEU A CA 1
ATOM 1577 C C . LEU A 1 208 ? 7.529 3.782 13.923 1.00 81.88 208 LEU A C 1
ATOM 1579 O O . LEU A 1 208 ? 7.332 4.215 15.060 1.00 81.88 208 LEU A O 1
ATOM 1583 N N . ASP A 1 209 ? 6.535 3.395 13.120 1.00 80.00 209 ASP A N 1
ATOM 1584 C CA . ASP A 1 209 ? 5.117 3.418 13.495 1.00 80.00 209 ASP A CA 1
ATOM 1585 C C . ASP A 1 209 ? 4.825 2.537 14.708 1.00 80.00 209 ASP A C 1
ATOM 1587 O O . ASP A 1 209 ? 4.182 2.987 15.657 1.00 80.00 209 ASP A O 1
ATOM 1591 N N . GLU A 1 210 ? 5.333 1.302 14.720 1.00 82.94 210 GLU A N 1
ATOM 1592 C CA . GLU A 1 210 ? 5.196 0.392 15.861 1.00 82.94 210 GLU A CA 1
ATOM 1593 C C . GLU A 1 210 ? 5.784 1.013 17.143 1.00 82.94 210 GLU A C 1
ATOM 1595 O O . GLU A 1 210 ? 5.172 0.927 18.212 1.00 82.94 210 GLU A O 1
ATOM 1600 N N . GLY A 1 211 ? 6.925 1.702 17.032 1.00 81.69 211 GLY A N 1
ATOM 1601 C CA . GLY A 1 211 ? 7.555 2.432 18.132 1.00 81.69 211 GLY A CA 1
ATOM 1602 C C . GLY A 1 211 ? 6.691 3.565 18.688 1.00 81.69 211 GLY A C 1
ATOM 1603 O O . GLY A 1 211 ? 6.461 3.626 19.897 1.00 81.69 211 GLY A O 1
ATOM 1604 N N . MET A 1 212 ? 6.157 4.427 17.818 1.00 80.25 212 MET A N 1
ATOM 1605 C CA . MET A 1 212 ? 5.277 5.534 18.226 1.00 80.25 212 MET A CA 1
ATOM 1606 C C . MET A 1 212 ? 3.980 5.032 18.866 1.00 80.25 212 MET A C 1
ATOM 1608 O O . MET A 1 212 ? 3.539 5.553 19.894 1.00 80.25 212 MET A O 1
ATOM 1612 N N . VAL A 1 213 ? 3.382 3.987 18.289 1.00 79.94 213 VAL A N 1
ATOM 1613 C CA . VAL A 1 213 ? 2.147 3.392 18.808 1.00 79.94 213 VAL A CA 1
ATOM 1614 C C . VAL A 1 213 ? 2.364 2.788 20.193 1.00 79.94 213 VAL A C 1
ATOM 1616 O O . VAL A 1 213 ? 1.506 2.961 21.054 1.00 79.94 213 VAL A O 1
ATOM 1619 N N . SER A 1 214 ? 3.506 2.136 20.436 1.00 80.06 214 SER A N 1
ATOM 1620 C CA . SER A 1 214 ? 3.788 1.472 21.718 1.00 80.06 214 SER A CA 1
ATOM 1621 C C . SER A 1 214 ? 3.765 2.408 22.934 1.00 80.06 214 SER A C 1
ATOM 1623 O O . SER A 1 214 ? 3.445 1.968 24.033 1.00 80.06 214 SER A O 1
ATOM 1625 N N . ARG A 1 215 ? 4.061 3.700 22.737 1.00 74.12 215 ARG A N 1
ATOM 1626 C CA . ARG A 1 215 ? 4.067 4.723 23.796 1.00 74.12 215 ARG A CA 1
ATOM 1627 C C . ARG A 1 215 ? 2.774 5.513 23.925 1.00 74.12 215 ARG A C 1
ATOM 1629 O O . ARG A 1 215 ? 2.619 6.272 24.878 1.00 74.12 215 ARG A O 1
ATOM 1636 N N . THR A 1 216 ? 1.853 5.367 22.979 1.00 72.69 216 THR A N 1
ATOM 1637 C CA . THR A 1 216 ? 0.557 6.032 23.095 1.00 72.69 216 THR A CA 1
ATOM 1638 C C . THR A 1 216 ? -0.273 5.207 24.076 1.00 72.69 216 THR A C 1
ATOM 1640 O O . THR A 1 216 ? -0.719 4.114 23.716 1.00 72.69 216 THR A O 1
ATOM 1643 N N . LYS A 1 217 ? -0.416 5.679 25.328 1.00 66.81 217 LYS A N 1
ATOM 1644 C CA . LYS A 1 217 ? -1.232 5.003 26.349 1.00 66.81 217 LYS A CA 1
ATOM 1645 C C . LYS A 1 217 ? -2.594 4.697 25.731 1.00 66.81 217 LYS A C 1
ATOM 1647 O O .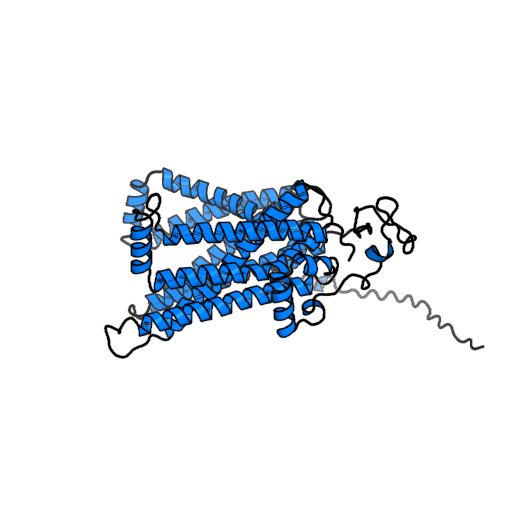 LYS A 1 217 ? -3.243 5.574 25.166 1.00 66.81 217 LYS A O 1
ATOM 1652 N N . THR A 1 218 ? -2.949 3.419 25.734 1.00 66.81 218 THR A N 1
ATOM 1653 C CA . THR A 1 218 ? -4.253 2.986 25.255 1.00 66.81 218 THR A CA 1
ATOM 1654 C C . THR A 1 218 ? -5.162 3.023 26.459 1.00 66.81 218 THR A C 1
ATOM 1656 O O . THR A 1 218 ? -5.057 2.136 27.300 1.00 66.81 218 THR A O 1
ATOM 1659 N N . ASP A 1 219 ? -5.996 4.048 26.573 1.00 74.81 219 ASP A N 1
ATOM 1660 C CA . ASP A 1 219 ? -7.103 3.947 27.512 1.00 74.81 219 ASP A CA 1
ATOM 1661 C C . ASP A 1 219 ? -7.987 2.793 27.038 1.00 74.81 219 ASP A C 1
ATOM 1663 O O . ASP A 1 219 ? -8.267 2.659 25.838 1.00 74.81 219 ASP A O 1
ATOM 1667 N N . GLU A 1 220 ? -8.344 1.902 27.959 1.00 79.31 220 GLU A N 1
ATOM 1668 C CA . GLU A 1 220 ? -9.273 0.827 27.653 1.00 79.31 220 GLU A CA 1
ATOM 1669 C C . GLU A 1 220 ? -10.585 1.460 27.201 1.00 79.31 220 GLU A C 1
ATOM 1671 O O . GLU A 1 220 ? -11.211 2.245 27.913 1.00 79.31 220 GLU A O 1
ATOM 1676 N N . LEU A 1 221 ? -10.963 1.187 25.952 1.00 82.75 221 LEU A N 1
ATOM 1677 C CA . LEU A 1 221 ? -12.186 1.739 25.400 1.00 82.75 221 LEU A CA 1
ATOM 1678 C C . LEU A 1 221 ? -13.374 1.108 26.123 1.00 82.75 221 LEU A C 1
ATOM 1680 O O . LEU A 1 221 ? -13.473 -0.127 26.123 1.00 82.75 221 LEU A O 1
ATOM 1684 N N . PRO A 1 222 ? -14.316 1.911 26.651 1.00 86.38 222 PRO A N 1
ATOM 1685 C CA . PRO A 1 222 ? -15.470 1.346 27.320 1.00 86.38 222 PRO A CA 1
ATOM 1686 C C . PRO A 1 222 ? -16.277 0.492 26.341 1.00 86.38 222 PRO A C 1
ATOM 1688 O O . PRO A 1 222 ? -16.353 0.802 25.142 1.00 86.38 222 PRO A O 1
ATOM 1691 N N . MET A 1 223 ? -16.852 -0.597 26.834 1.00 87.81 223 MET A N 1
ATOM 1692 C CA . MET A 1 223 ? -17.713 -1.457 26.030 1.00 87.81 223 MET A CA 1
ATOM 1693 C C . MET A 1 223 ? -18.961 -0.681 25.588 1.00 87.81 223 MET A C 1
ATOM 1695 O O . MET A 1 223 ? -19.461 0.174 26.316 1.00 87.81 223 MET A O 1
ATOM 1699 N N . VAL A 1 224 ? -19.445 -0.926 24.371 1.00 89.94 224 VAL A N 1
ATOM 1700 C CA . VAL A 1 224 ? -20.646 -0.276 23.817 1.00 89.94 224 VAL A CA 1
ATOM 1701 C C . VAL A 1 224 ? -21.606 -1.294 23.217 1.00 89.94 224 VAL A C 1
ATOM 1703 O O . VAL A 1 224 ? -21.202 -2.355 22.770 1.00 89.94 224 VAL A O 1
ATOM 1706 N N . CYS A 1 225 ? -22.892 -0.996 23.138 1.00 89.06 225 CYS A N 1
ATOM 1707 C CA . CYS A 1 225 ? -23.826 -1.822 22.398 1.00 89.06 225 CYS A CA 1
ATOM 1708 C C . CYS A 1 225 ? -23.442 -1.809 20.915 1.00 89.06 225 CYS A C 1
ATOM 1710 O O . CYS A 1 225 ? -23.433 -0.751 20.285 1.00 89.06 225 CYS A O 1
ATOM 1712 N N . GLU A 1 226 ? -23.189 -2.975 20.319 1.00 87.69 226 GLU A N 1
ATOM 1713 C CA . GLU A 1 226 ? -22.769 -3.045 18.914 1.00 87.69 226 GLU A CA 1
ATOM 1714 C C . GLU A 1 226 ? -23.883 -2.639 17.924 1.00 87.69 226 GLU A C 1
ATOM 1716 O O . GLU A 1 226 ? -23.632 -2.476 16.731 1.00 87.69 226 GLU A O 1
ATOM 1721 N N . GLY A 1 227 ? -25.128 -2.505 18.403 1.00 86.50 227 GLY A N 1
ATOM 1722 C CA . GLY A 1 227 ? -26.265 -2.008 17.625 1.00 86.50 227 GLY A CA 1
ATOM 1723 C C . GLY A 1 227 ? -26.289 -0.481 17.531 1.00 86.50 227 GLY A C 1
ATOM 1724 O O . GLY A 1 227 ? -26.179 0.083 16.440 1.00 86.50 227 GLY A O 1
ATOM 1725 N N . CYS A 1 228 ? -26.414 0.195 18.675 1.00 88.50 228 CYS A N 1
ATOM 1726 C CA . CYS A 1 228 ? -26.616 1.648 18.735 1.00 88.50 228 CYS A CA 1
ATOM 1727 C C . CYS A 1 228 ? -25.383 2.457 19.166 1.00 88.50 228 CYS A C 1
ATOM 1729 O O . CYS A 1 228 ? -25.367 3.665 18.956 1.00 88.50 228 CYS A O 1
ATOM 1731 N N . GLY A 1 229 ? -24.347 1.824 19.723 1.00 88.69 229 GLY A N 1
ATOM 1732 C CA . GLY A 1 229 ? -23.157 2.500 20.249 1.00 88.69 229 GLY A CA 1
ATOM 1733 C C . GLY A 1 229 ? -23.282 3.009 21.690 1.00 88.69 229 GLY A C 1
ATOM 1734 O O . GLY A 1 229 ? -22.349 3.646 22.172 1.00 88.69 229 GLY A O 1
ATOM 1735 N N . TYR A 1 230 ? -24.393 2.726 22.382 1.00 88.94 230 TYR A N 1
ATOM 1736 C CA . TYR A 1 230 ? -24.596 3.108 23.785 1.00 88.94 230 TYR A CA 1
ATOM 1737 C C . TYR A 1 230 ? -23.562 2.453 24.700 1.00 88.94 230 TYR A C 1
ATOM 1739 O O . TYR A 1 230 ? -23.300 1.264 24.559 1.00 88.94 230 TYR A O 1
ATOM 1747 N N . GLN A 1 231 ? -22.976 3.193 25.636 1.00 90.25 231 GLN A N 1
ATOM 1748 C CA . GLN A 1 231 ? -21.969 2.650 26.546 1.00 90.25 231 GLN A CA 1
ATOM 1749 C C . GLN A 1 231 ? -22.587 1.622 27.504 1.00 90.25 231 GLN A C 1
ATOM 1751 O O . GLN A 1 231 ? -23.566 1.912 28.180 1.00 90.25 231 GLN A O 1
ATOM 1756 N N . LEU A 1 232 ? -22.015 0.419 27.552 1.00 87.88 232 LEU A N 1
ATOM 1757 C CA . LEU A 1 232 ? -22.445 -0.656 28.443 1.00 87.88 232 LEU A CA 1
ATOM 1758 C C . LEU A 1 232 ? -21.557 -0.668 29.690 1.00 87.88 232 LEU A C 1
ATOM 1760 O O . LEU A 1 232 ? -20.341 -0.499 29.587 1.00 87.88 232 LEU A O 1
ATOM 1764 N N . VAL A 1 233 ? -22.172 -0.869 30.854 1.00 83.94 233 VAL A N 1
ATOM 1765 C CA . VAL A 1 233 ? -21.477 -1.070 32.134 1.00 83.94 233 VAL A CA 1
ATOM 1766 C C . VAL A 1 233 ? -21.331 -2.577 32.361 1.00 83.94 233 VAL A C 1
ATOM 1768 O O . VAL A 1 233 ? -22.279 -3.319 32.104 1.00 83.94 233 VAL A O 1
ATOM 1771 N N . ASP A 1 234 ? -20.163 -3.041 32.817 1.00 70.94 234 ASP A N 1
ATOM 1772 C CA . ASP A 1 234 ? -19.838 -4.479 32.917 1.00 70.94 234 ASP A CA 1
ATOM 1773 C C . ASP A 1 234 ? -20.824 -5.280 33.791 1.00 70.94 234 ASP A C 1
ATOM 1775 O O . ASP A 1 234 ? -21.057 -6.462 33.546 1.00 70.94 234 ASP A O 1
ATOM 1779 N N . GLU A 1 235 ? -21.482 -4.630 34.752 1.00 74.62 235 GLU A N 1
ATOM 1780 C CA . GLU A 1 235 ? -22.481 -5.238 35.646 1.00 74.62 235 GLU A CA 1
ATOM 1781 C C . GLU A 1 235 ? -23.796 -5.631 34.937 1.00 74.62 235 GLU A C 1
ATOM 1783 O O . GLU A 1 235 ? -24.643 -6.300 35.523 1.00 74.62 235 GLU A O 1
ATOM 1788 N N . GLN A 1 236 ? -23.979 -5.259 33.665 1.00 68.19 236 GLN A N 1
ATOM 1789 C CA . GLN A 1 236 ? -25.216 -5.459 32.899 1.00 68.19 236 GLN A CA 1
ATOM 1790 C C . GLN A 1 236 ? -25.121 -6.553 31.823 1.00 68.19 236 GLN A C 1
ATOM 1792 O O . GLN A 1 236 ? -25.861 -6.512 30.840 1.00 68.19 236 GLN A O 1
ATOM 1797 N N . ALA A 1 237 ? -24.238 -7.545 31.975 1.00 67.38 237 ALA A N 1
ATOM 1798 C CA . ALA A 1 237 ? -24.009 -8.575 30.953 1.00 67.38 237 ALA A CA 1
ATOM 1799 C C . ALA A 1 237 ? -25.288 -9.291 30.463 1.00 67.38 237 ALA A C 1
ATOM 1801 O O . ALA A 1 237 ? -25.390 -9.614 29.278 1.00 67.38 237 ALA A O 1
ATOM 1802 N N . GLU A 1 238 ? -26.278 -9.487 31.335 1.00 74.94 238 GLU A N 1
ATOM 1803 C CA . GLU A 1 238 ? -27.563 -10.123 31.001 1.00 74.94 238 GLU A CA 1
ATOM 1804 C C . GLU A 1 238 ? -28.677 -9.130 30.638 1.00 74.94 238 GLU A C 1
ATOM 1806 O O . GLU A 1 238 ? -29.740 -9.530 30.163 1.00 74.94 238 GLU A O 1
ATOM 1811 N N . ALA A 1 239 ? -28.447 -7.830 30.828 1.00 80.81 239 ALA A N 1
ATOM 1812 C CA . ALA A 1 239 ? -29.456 -6.815 30.585 1.00 80.81 239 ALA A CA 1
ATOM 1813 C C . ALA A 1 239 ? -29.643 -6.543 29.088 1.00 80.81 239 ALA A C 1
ATOM 1815 O O . ALA A 1 239 ? -28.802 -6.829 28.230 1.00 80.81 239 ALA A O 1
ATOM 1816 N N . VAL A 1 240 ? -30.778 -5.940 28.768 1.00 90.94 240 VAL A N 1
ATOM 1817 C CA . VAL A 1 240 ? -31.074 -5.430 27.436 1.00 90.94 240 VAL A CA 1
ATOM 1818 C C . VAL A 1 240 ? -30.573 -3.987 27.340 1.00 90.94 240 VAL A C 1
ATOM 1820 O O . VAL A 1 240 ? -30.721 -3.212 28.280 1.00 90.94 240 VAL A O 1
ATOM 1823 N N . CYS A 1 241 ? -29.979 -3.605 26.209 1.00 91.06 241 CYS A N 1
ATOM 1824 C CA . CYS A 1 241 ? -29.562 -2.231 25.953 1.00 91.06 241 CYS A CA 1
ATOM 1825 C C . CYS A 1 241 ? -30.770 -1.288 26.027 1.00 91.06 241 CYS A C 1
ATOM 1827 O O . CYS A 1 241 ? -31.718 -1.447 25.256 1.00 91.06 241 CYS A O 1
ATOM 1829 N N . SER A 1 242 ? -30.694 -0.284 26.902 1.00 90.25 242 SER A N 1
ATOM 1830 C CA . SER A 1 242 ? -31.762 0.694 27.147 1.00 90.25 242 SER A CA 1
ATOM 1831 C C . SER A 1 242 ? -32.164 1.497 25.908 1.00 90.25 242 SER A C 1
ATOM 1833 O O . SER A 1 242 ? -33.314 1.902 25.794 1.00 90.25 242 SER A O 1
ATOM 1835 N N . GLU A 1 243 ? -31.239 1.698 24.967 1.00 92.75 243 GLU A N 1
ATOM 1836 C CA . GLU A 1 243 ? -31.482 2.497 23.761 1.00 92.75 243 GLU A CA 1
ATOM 1837 C C . GLU A 1 243 ? -32.118 1.699 22.620 1.00 92.75 243 GLU A C 1
ATOM 1839 O O . GLU A 1 243 ? -32.967 2.214 21.900 1.00 92.75 243 GLU A O 1
ATOM 1844 N N . CYS A 1 244 ? -31.679 0.456 22.392 1.00 93.12 244 CYS A N 1
ATOM 1845 C CA . CYS A 1 244 ? -32.068 -0.291 21.187 1.00 93.12 244 CYS A CA 1
ATOM 1846 C C . CYS A 1 244 ? -32.719 -1.650 21.442 1.00 93.12 244 CYS A C 1
ATOM 1848 O O . CYS A 1 244 ? -33.036 -2.352 20.484 1.00 93.12 244 CYS A O 1
ATOM 1850 N N . GLY A 1 245 ? -32.896 -2.058 22.700 1.00 92.62 245 GLY A N 1
ATOM 1851 C CA . GLY A 1 245 ? -33.562 -3.319 23.019 1.00 92.62 245 GLY A CA 1
ATOM 1852 C C . GLY A 1 245 ? -32.728 -4.574 22.725 1.00 92.62 245 GLY A C 1
ATOM 1853 O O . GLY A 1 245 ? -33.245 -5.686 22.794 1.00 92.62 245 GLY A O 1
ATOM 1854 N N . ARG A 1 246 ? -31.438 -4.441 22.385 1.00 90.25 246 ARG A N 1
ATOM 1855 C CA . ARG A 1 246 ? -30.561 -5.587 22.089 1.00 90.25 246 ARG A CA 1
ATOM 1856 C C . ARG A 1 246 ? -29.915 -6.150 23.354 1.00 90.25 246 ARG A C 1
ATOM 1858 O O . ARG A 1 246 ? -29.415 -5.381 24.165 1.00 90.25 246 ARG A O 1
ATOM 1865 N N . VAL A 1 247 ? -29.847 -7.475 23.490 1.00 90.44 247 VAL A N 1
ATOM 1866 C CA . VAL A 1 247 ? -29.191 -8.148 24.629 1.00 90.44 247 VAL A CA 1
ATOM 1867 C C . VAL A 1 247 ? -27.712 -7.745 24.719 1.00 90.44 247 VAL A C 1
ATOM 1869 O O . VAL A 1 247 ? -26.968 -7.879 23.745 1.00 90.44 247 VAL A O 1
ATOM 1872 N N . ALA A 1 248 ? -27.273 -7.254 25.879 1.00 88.06 248 ALA A N 1
ATOM 1873 C CA . ALA A 1 248 ? -25.909 -6.773 26.094 1.00 88.06 248 ALA A CA 1
ATOM 1874 C C . ALA A 1 248 ? -24.868 -7.895 25.955 1.00 88.06 248 ALA A C 1
ATOM 1876 O O . ALA A 1 248 ? -23.790 -7.654 25.413 1.00 88.06 248 ALA A O 1
ATOM 1877 N N . ALA A 1 249 ? -25.216 -9.134 26.323 1.00 85.75 249 ALA A N 1
ATOM 1878 C CA . ALA A 1 249 ? -24.378 -10.323 26.158 1.00 85.75 249 ALA A CA 1
ATOM 1879 C C . ALA A 1 249 ? -23.844 -10.510 24.725 1.00 85.75 249 ALA A C 1
ATOM 1881 O O . ALA A 1 249 ? -22.700 -10.930 24.557 1.00 85.75 249 ALA A O 1
ATOM 1882 N N . ASP A 1 250 ? -24.620 -10.148 23.691 1.00 83.88 250 ASP A N 1
ATOM 1883 C CA . ASP A 1 250 ? -24.174 -10.196 22.286 1.00 83.88 250 ASP A CA 1
ATOM 1884 C C . ASP A 1 250 ? -22.968 -9.289 22.018 1.00 83.88 250 ASP A C 1
ATOM 1886 O O . ASP A 1 250 ? -22.174 -9.551 21.111 1.00 83.88 250 ASP A O 1
ATOM 1890 N N . SER A 1 251 ? -22.894 -8.195 22.779 1.00 84.19 251 SER A N 1
ATOM 1891 C CA . SER A 1 251 ? -21.873 -7.155 22.694 1.00 84.19 251 SER A CA 1
ATOM 1892 C C . SER A 1 251 ? -20.760 -7.349 23.729 1.00 84.19 251 SER A C 1
ATOM 1894 O O . SER A 1 251 ? -19.673 -6.830 23.514 1.00 84.19 251 SER A O 1
ATOM 1896 N N . LEU A 1 252 ? -21.005 -8.058 24.839 1.00 83.00 252 LEU A N 1
ATOM 1897 C CA . LEU A 1 252 ? -20.082 -8.175 25.981 1.00 83.00 252 LEU A CA 1
ATOM 1898 C C . LEU A 1 252 ? -19.351 -9.522 26.082 1.00 83.00 252 LEU A C 1
ATOM 1900 O O . LEU A 1 252 ? -18.257 -9.558 26.641 1.00 83.00 252 LEU A O 1
ATOM 1904 N N . LEU A 1 253 ? -19.872 -10.605 25.495 1.00 79.25 253 LEU A N 1
ATOM 1905 C CA . LEU A 1 253 ? -19.232 -11.923 25.566 1.00 79.25 253 LEU A CA 1
ATOM 1906 C C . LEU A 1 253 ? -18.424 -12.249 24.293 1.00 79.25 253 LEU A C 1
ATOM 1908 O O . LEU A 1 253 ? -19.015 -12.559 23.248 1.00 79.25 253 LEU A O 1
ATOM 1912 N N . PRO A 1 254 ? -17.076 -12.249 24.355 1.00 67.69 254 PRO A N 1
ATOM 1913 C CA . PRO A 1 254 ? -16.251 -12.676 23.232 1.00 67.69 254 PRO A CA 1
ATOM 1914 C C . PRO A 1 254 ? -16.500 -14.159 22.918 1.00 67.69 254 PRO A C 1
ATOM 1916 O O . PRO A 1 254 ? -16.482 -15.008 23.803 1.00 67.69 254 PRO A O 1
ATOM 1919 N N . GLY A 1 255 ? -16.720 -14.484 21.640 1.00 67.38 255 GLY A N 1
ATOM 1920 C CA . GLY A 1 255 ? -16.830 -15.867 21.151 1.00 67.38 255 GLY A CA 1
ATOM 1921 C C . GLY A 1 255 ? -18.249 -16.395 20.915 1.00 67.38 255 GLY A C 1
ATOM 1922 O O . GLY A 1 255 ? -18.394 -17.388 20.208 1.00 67.38 255 GLY A O 1
ATOM 1923 N N . ARG A 1 256 ? -19.303 -15.723 21.405 1.00 73.38 256 ARG A N 1
ATOM 1924 C CA . ARG A 1 256 ? -20.690 -16.121 21.081 1.00 73.38 256 ARG A CA 1
ATOM 1925 C C . ARG A 1 256 ? -21.098 -15.693 19.668 1.00 73.38 256 ARG A C 1
ATOM 1927 O O . ARG A 1 256 ? -21.765 -16.439 18.962 1.00 73.38 256 ARG A O 1
ATOM 1934 N N . SER A 1 257 ? -20.673 -14.500 19.253 1.00 73.75 257 SER A N 1
ATOM 1935 C CA . SER A 1 257 ? -21.017 -13.899 17.954 1.00 73.75 257 SER A CA 1
ATOM 1936 C C . SER A 1 257 ? -19.815 -13.712 17.023 1.00 73.75 257 SER A C 1
ATOM 1938 O O . SER A 1 257 ? -19.983 -13.501 15.820 1.00 73.75 257 SER A O 1
ATOM 1940 N N . ARG A 1 258 ? -18.593 -13.772 17.564 1.00 85.88 258 ARG A N 1
ATOM 1941 C CA . ARG A 1 258 ? -17.363 -13.435 16.842 1.00 85.88 258 ARG A CA 1
ATOM 1942 C C . ARG A 1 258 ? -16.517 -14.672 16.593 1.00 85.88 258 ARG A C 1
ATOM 1944 O O . ARG A 1 258 ? -16.263 -15.464 17.496 1.00 85.88 258 ARG A O 1
ATOM 1951 N N . ARG A 1 259 ? -16.041 -14.793 15.357 1.00 90.69 259 ARG A N 1
ATOM 1952 C CA . ARG A 1 259 ? -15.149 -15.852 14.900 1.00 90.69 259 ARG A CA 1
ATOM 1953 C C . ARG A 1 259 ? -13.814 -15.237 14.516 1.00 90.69 259 ARG A C 1
ATOM 1955 O O . ARG A 1 259 ? -13.726 -14.422 13.599 1.00 90.69 259 ARG A O 1
ATOM 1962 N N . THR A 1 260 ? -12.763 -15.675 15.196 1.00 92.94 260 THR A N 1
ATOM 1963 C CA . THR A 1 260 ? -11.387 -15.365 14.812 1.00 92.94 260 THR A CA 1
ATOM 1964 C C . THR A 1 260 ? -11.141 -15.855 13.379 1.00 92.94 260 THR A C 1
ATOM 1966 O O . THR A 1 260 ? -11.420 -17.025 13.100 1.00 92.94 260 THR A O 1
ATOM 1969 N N . PRO A 1 261 ? -10.639 -15.005 12.461 1.00 94.81 261 PRO A N 1
ATOM 1970 C CA . PRO A 1 261 ? -10.315 -15.429 11.104 1.00 94.81 261 PRO A CA 1
ATOM 1971 C C . PRO A 1 261 ? -9.374 -16.631 11.125 1.00 94.81 261 PRO A C 1
ATOM 1973 O O . PRO A 1 261 ? -8.475 -16.696 11.967 1.00 94.81 261 PRO A O 1
ATOM 1976 N N . ASP A 1 262 ? -9.537 -17.561 10.183 1.00 96.62 262 ASP A N 1
ATOM 1977 C CA . ASP A 1 262 ? -8.775 -18.816 10.198 1.00 96.62 262 ASP A CA 1
ATOM 1978 C C . ASP A 1 262 ? -7.252 -18.561 10.177 1.00 96.62 262 ASP A C 1
ATOM 1980 O O . ASP A 1 262 ? -6.490 -19.280 10.827 1.00 96.62 262 ASP A O 1
ATOM 1984 N N . TRP A 1 263 ? -6.801 -17.494 9.499 1.00 97.44 263 TRP A N 1
ATOM 1985 C CA . TRP A 1 263 ? -5.403 -17.048 9.513 1.00 97.44 263 TRP A CA 1
ATOM 1986 C C . TRP A 1 263 ? -4.908 -16.602 10.898 1.00 97.44 263 TRP A C 1
ATOM 1988 O O . TRP A 1 263 ? -3.766 -16.881 11.262 1.00 97.44 263 TRP A O 1
ATOM 1998 N N . GLU A 1 264 ? -5.736 -15.908 11.682 1.00 96.06 264 GLU A N 1
ATOM 1999 C CA . GLU A 1 264 ? -5.343 -15.463 13.026 1.00 96.06 264 GLU A CA 1
ATOM 2000 C C . GLU A 1 264 ? -5.321 -16.611 14.016 1.00 96.06 264 GLU A C 1
ATOM 2002 O O . GLU A 1 264 ? -4.435 -16.656 14.867 1.00 96.06 264 GLU A O 1
ATOM 2007 N N . ALA A 1 265 ? -6.269 -17.540 13.878 1.00 96.12 265 ALA A N 1
ATOM 2008 C CA . ALA A 1 265 ? -6.328 -18.734 14.702 1.00 96.12 265 ALA A CA 1
ATOM 2009 C C . ALA A 1 265 ? -5.111 -19.635 14.449 1.00 96.12 265 ALA A C 1
ATOM 2011 O O . ALA A 1 265 ? -4.488 -20.118 15.394 1.00 96.12 265 ALA A O 1
ATOM 2012 N N . ARG A 1 266 ? -4.758 -19.862 13.174 1.00 96.88 266 ARG A N 1
ATOM 2013 C CA . ARG A 1 266 ? -3.600 -20.673 12.770 1.00 96.88 266 ARG A CA 1
ATOM 2014 C C . ARG A 1 266 ? -2.954 -20.081 11.507 1.00 96.88 266 ARG A C 1
ATOM 2016 O O . ARG A 1 266 ? -3.508 -20.257 10.418 1.00 96.88 266 ARG A O 1
ATOM 2023 N N . PRO A 1 267 ? -1.782 -19.426 11.615 1.00 95.56 267 PRO A N 1
ATOM 2024 C CA . PRO A 1 267 ? -1.151 -18.706 10.509 1.00 95.56 267 PRO A CA 1
ATOM 2025 C C . PRO A 1 267 ? -0.398 -19.650 9.557 1.00 95.56 267 PRO A C 1
ATOM 2027 O O . PRO A 1 267 ? 0.826 -19.615 9.460 1.00 95.56 267 PRO A O 1
ATOM 2030 N N . VAL A 1 268 ? -1.142 -20.509 8.860 1.00 97.19 268 VAL A N 1
ATOM 2031 C CA . VAL A 1 268 ? -0.641 -21.409 7.808 1.00 97.19 268 VAL A CA 1
ATOM 2032 C C . VAL A 1 268 ? -1.140 -20.962 6.434 1.00 97.19 268 VAL A C 1
ATOM 2034 O O . VAL A 1 268 ? -2.170 -20.293 6.331 1.00 97.19 268 VAL A O 1
ATOM 2037 N N . PHE A 1 269 ? -0.435 -21.345 5.366 1.00 96.81 269 PHE A N 1
ATOM 2038 C CA . PHE A 1 269 ? -0.727 -20.898 3.997 1.00 96.81 269 PHE A CA 1
ATOM 2039 C C . PHE A 1 269 ? -2.175 -21.173 3.551 1.00 96.81 269 PHE A C 1
ATOM 2041 O O . PHE A 1 269 ? -2.840 -20.282 3.028 1.00 96.81 269 PHE A O 1
ATOM 2048 N N . LEU A 1 270 ? -2.712 -22.366 3.833 1.00 98.12 270 LEU A N 1
ATOM 2049 C CA . LEU A 1 270 ? -4.102 -22.706 3.492 1.00 98.12 270 LEU A CA 1
ATOM 2050 C C . LEU A 1 270 ? -5.117 -21.773 4.174 1.00 98.12 270 LEU A C 1
ATOM 2052 O O . LEU A 1 270 ? -6.093 -21.348 3.558 1.00 98.12 270 LEU A O 1
ATOM 2056 N N . ASN A 1 271 ? -4.863 -21.386 5.425 1.00 98.00 271 ASN A N 1
ATOM 2057 C CA . ASN A 1 271 ? -5.726 -20.465 6.162 1.00 98.00 271 ASN A CA 1
ATOM 2058 C C . ASN A 1 271 ? -5.574 -19.014 5.696 1.00 98.00 271 ASN A C 1
ATOM 2060 O O . ASN A 1 271 ? -6.545 -18.254 5.742 1.00 98.00 271 ASN A O 1
ATOM 2064 N N . TRP A 1 272 ? -4.382 -18.629 5.226 1.00 97.88 272 TRP A N 1
ATOM 2065 C CA . TRP A 1 272 ? -4.176 -17.358 4.532 1.00 97.88 272 TRP A CA 1
ATOM 2066 C C . TRP A 1 272 ? -5.025 -17.296 3.262 1.00 97.88 272 TRP A C 1
ATOM 2068 O O . TRP A 1 272 ? -5.754 -16.322 3.075 1.00 97.88 272 TRP A O 1
ATOM 2078 N N . LEU A 1 273 ? -5.007 -18.352 2.443 1.00 97.88 273 LEU A N 1
ATOM 2079 C CA . LEU A 1 273 ? -5.797 -18.428 1.215 1.00 97.88 273 LEU A CA 1
ATOM 2080 C C . LEU A 1 273 ? -7.302 -18.400 1.515 1.00 97.88 273 LEU A C 1
ATOM 2082 O O . LEU A 1 273 ? -8.044 -17.623 0.917 1.00 97.88 273 LEU A O 1
ATOM 2086 N N . LYS A 1 274 ? -7.750 -19.173 2.509 1.00 97.56 274 LYS A N 1
ATOM 2087 C CA . LYS A 1 274 ? -9.152 -19.187 2.942 1.00 97.56 274 LYS A CA 1
ATOM 2088 C C . LYS A 1 274 ? -9.622 -17.820 3.446 1.00 97.56 274 LYS A C 1
ATOM 2090 O O . LYS A 1 274 ? -10.689 -17.355 3.054 1.00 97.56 274 LYS A O 1
ATOM 2095 N N . SER A 1 275 ? -8.810 -17.145 4.262 1.00 97.38 275 SER A N 1
ATOM 2096 C CA . SER A 1 275 ? -9.123 -15.796 4.759 1.00 97.38 275 SER A CA 1
ATOM 2097 C C . SER A 1 275 ? -9.111 -14.765 3.626 1.00 97.38 275 SER A C 1
ATOM 2099 O O . SER A 1 275 ? -9.975 -13.896 3.579 1.00 97.38 275 SER A O 1
ATOM 2101 N N . THR A 1 276 ? -8.175 -14.890 2.681 1.00 97.75 276 THR A N 1
ATOM 2102 C CA . THR A 1 276 ? -8.111 -14.073 1.457 1.00 97.75 276 THR A CA 1
ATOM 2103 C C . THR A 1 276 ? -9.410 -14.178 0.671 1.00 97.75 276 THR A C 1
ATOM 2105 O O . THR A 1 276 ? -10.028 -13.159 0.375 1.00 97.75 276 THR A O 1
ATOM 2108 N N . TRP A 1 277 ? -9.864 -15.400 0.394 1.00 97.56 277 TRP A N 1
ATOM 2109 C CA . TRP A 1 277 ? -11.075 -15.632 -0.388 1.00 97.56 277 TRP A CA 1
ATOM 2110 C C . TRP A 1 277 ? -12.343 -15.187 0.346 1.00 97.56 277 TRP A C 1
ATOM 2112 O O . TRP A 1 277 ? -13.193 -14.516 -0.235 1.00 97.56 277 TRP A O 1
ATOM 2122 N N . SER A 1 278 ? -12.437 -15.477 1.648 1.00 96.00 278 SER A N 1
ATOM 2123 C CA . SER A 1 278 ? -13.554 -15.032 2.487 1.00 96.00 278 SER A CA 1
ATOM 2124 C C . SER A 1 278 ? -13.674 -13.507 2.518 1.00 96.00 278 SER A C 1
ATOM 2126 O O . SER A 1 278 ? -14.776 -12.987 2.372 1.00 96.00 278 SER A O 1
ATOM 2128 N N . ASN A 1 279 ? -12.559 -12.785 2.672 1.00 95.44 279 ASN A N 1
ATOM 2129 C CA . ASN A 1 279 ? -12.561 -11.321 2.677 1.00 95.44 279 ASN A CA 1
ATOM 2130 C C . ASN A 1 279 ? -12.869 -10.749 1.288 1.00 95.44 279 ASN A C 1
ATOM 2132 O O . ASN A 1 279 ? -13.549 -9.729 1.175 1.00 95.44 279 A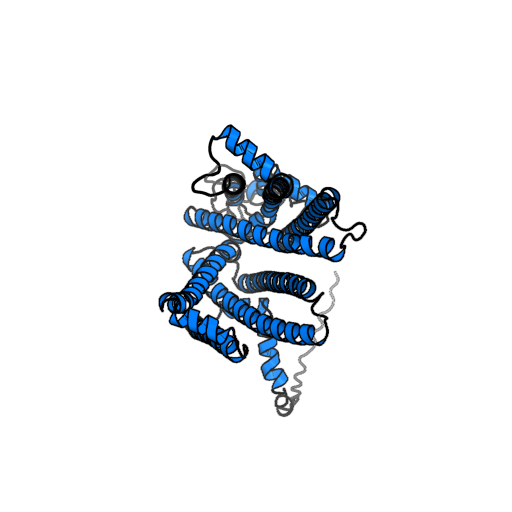SN A O 1
ATOM 2136 N N . LEU A 1 280 ? -12.403 -11.399 0.217 1.00 95.38 280 LEU A N 1
ATOM 2137 C CA . LEU A 1 280 ? -12.661 -10.956 -1.149 1.00 95.38 280 LEU A CA 1
ATOM 2138 C C . LEU A 1 280 ? -14.149 -11.088 -1.508 1.00 95.38 280 LEU A C 1
ATOM 2140 O O . LEU A 1 280 ? -14.742 -10.119 -1.987 1.00 95.38 280 LEU A O 1
ATOM 2144 N N . LEU A 1 281 ? -14.755 -12.246 -1.233 1.00 95.56 281 LEU A N 1
ATOM 2145 C CA . LEU A 1 281 ? -16.135 -12.552 -1.621 1.00 95.56 281 LEU A CA 1
ATOM 2146 C C . LEU A 1 281 ? -17.186 -12.002 -0.653 1.00 95.56 281 LEU A C 1
ATOM 2148 O O . LEU A 1 281 ? -18.203 -11.471 -1.091 1.00 95.56 281 LEU A O 1
ATOM 2152 N N . MET A 1 282 ? -16.946 -12.108 0.654 1.00 94.56 282 MET A N 1
ATOM 2153 C CA . MET A 1 282 ? -17.923 -11.785 1.699 1.00 94.56 282 MET A CA 1
ATOM 2154 C C . MET A 1 282 ? -17.318 -10.827 2.738 1.00 94.56 282 MET A C 1
ATOM 2156 O O . MET A 1 282 ? -17.296 -11.139 3.931 1.00 94.56 282 MET A O 1
ATOM 2160 N N . PRO A 1 283 ? -16.825 -9.638 2.325 1.00 93.62 283 PRO A N 1
ATOM 2161 C CA . PRO A 1 283 ? -16.124 -8.731 3.233 1.00 93.62 283 PRO A CA 1
ATOM 2162 C C . PRO A 1 283 ? -16.981 -8.355 4.440 1.00 93.62 283 PRO A C 1
ATOM 2164 O O . PRO A 1 283 ? -16.535 -8.450 5.578 1.00 93.62 283 PRO A O 1
ATOM 2167 N N . THR A 1 284 ? -18.235 -7.954 4.221 1.00 91.56 284 THR A N 1
ATOM 2168 C CA . THR A 1 284 ? -19.104 -7.463 5.298 1.00 91.56 284 THR A CA 1
ATOM 2169 C C . THR A 1 284 ? -19.324 -8.511 6.386 1.00 91.56 284 THR A C 1
ATOM 2171 O O . THR A 1 284 ? -19.227 -8.176 7.564 1.00 91.56 284 THR A O 1
ATOM 2174 N N . GLU A 1 285 ? -19.565 -9.768 6.016 1.00 91.50 285 GLU A N 1
ATOM 2175 C CA . GLU A 1 285 ? -19.736 -10.864 6.975 1.00 91.50 285 GLU A CA 1
ATOM 2176 C C . GLU A 1 285 ? -18.423 -11.205 7.681 1.00 91.50 285 GLU A C 1
ATOM 2178 O O . GLU A 1 285 ? -18.397 -11.322 8.907 1.00 91.50 285 GLU A O 1
ATOM 2183 N N . ALA A 1 286 ? -17.317 -11.276 6.933 1.00 92.81 286 ALA A N 1
ATOM 2184 C CA . ALA A 1 286 ? -15.998 -11.554 7.489 1.00 92.81 286 ALA A CA 1
ATOM 2185 C C . ALA A 1 286 ? -15.597 -10.517 8.556 1.00 92.81 286 ALA A C 1
ATOM 2187 O O . ALA A 1 286 ? -15.222 -10.887 9.670 1.00 92.81 286 ALA A O 1
ATOM 2188 N N . TYR A 1 287 ? -15.750 -9.217 8.275 1.00 91.50 287 TYR A N 1
ATOM 2189 C CA . TYR A 1 287 ? -15.427 -8.159 9.242 1.00 91.50 287 TYR A CA 1
ATOM 2190 C C . TYR A 1 287 ? -16.452 -8.034 10.370 1.00 91.50 287 TYR A C 1
ATOM 2192 O O . TYR A 1 287 ? -16.076 -7.685 11.488 1.00 91.50 287 TYR A O 1
ATOM 2200 N N . ARG A 1 288 ? -17.725 -8.368 10.122 1.00 87.50 288 ARG A N 1
ATOM 2201 C CA . ARG A 1 288 ? -18.748 -8.455 11.173 1.00 87.50 288 ARG A CA 1
ATOM 2202 C C . ARG A 1 288 ? -18.492 -9.614 12.136 1.00 87.50 288 ARG A C 1
ATOM 2204 O O . ARG A 1 288 ? -18.948 -9.556 13.266 1.00 87.50 288 ARG A O 1
ATOM 2211 N N . MET A 1 289 ? -17.764 -10.656 11.758 1.00 89.69 289 MET A N 1
ATOM 2212 C CA . MET A 1 289 ? -17.418 -11.735 12.694 1.00 89.69 289 MET A CA 1
ATOM 2213 C C . MET A 1 289 ? -16.035 -11.564 13.324 1.00 89.69 289 MET A C 1
ATOM 2215 O O . MET A 1 289 ? -15.769 -12.147 14.371 1.00 89.69 289 MET A O 1
ATOM 2219 N N . MET A 1 290 ? -15.164 -10.754 12.728 1.00 91.94 290 MET A N 1
ATOM 2220 C CA . MET A 1 290 ? -13.778 -10.605 13.159 1.00 91.94 290 MET A CA 1
ATOM 2221 C C . MET A 1 290 ? -13.658 -9.781 14.462 1.00 91.94 290 MET A C 1
ATOM 2223 O O . MET A 1 290 ? -14.186 -8.667 14.528 1.00 91.94 290 MET A O 1
ATOM 2227 N N . PRO A 1 291 ? -12.923 -10.269 15.481 1.00 91.69 291 PRO A N 1
ATOM 2228 C CA . PRO A 1 291 ? -12.524 -9.449 16.626 1.00 91.69 291 PRO A CA 1
ATOM 2229 C C . PRO A 1 291 ? -11.499 -8.396 16.168 1.00 91.69 291 PRO A C 1
ATOM 2231 O O . PRO A 1 291 ? -10.582 -8.723 15.426 1.00 91.69 291 PRO A O 1
ATOM 2234 N N . MET A 1 292 ? -11.634 -7.137 16.556 1.00 91.12 292 MET A N 1
ATOM 2235 C CA . MET A 1 292 ? -10.815 -5.976 16.172 1.00 91.12 292 MET A CA 1
ATOM 2236 C C . MET A 1 292 ? -9.769 -5.534 17.214 1.00 91.12 292 MET A C 1
ATOM 2238 O O . MET A 1 292 ? -8.747 -4.966 16.825 1.00 91.12 292 MET A O 1
ATOM 2242 N N . ARG A 1 293 ? -9.967 -5.792 18.513 1.00 88.56 293 ARG A N 1
ATOM 2243 C CA . ARG A 1 293 ? -9.025 -5.485 19.610 1.00 88.56 293 ARG A CA 1
ATOM 2244 C C . ARG A 1 293 ? -7.862 -6.474 19.659 1.00 88.56 293 ARG A C 1
ATOM 2246 O O . ARG A 1 293 ? -6.748 -6.098 20.021 1.00 88.56 293 ARG A O 1
ATOM 2253 N N . SER A 1 294 ? -8.092 -7.726 19.269 1.00 89.19 294 SER A N 1
ATOM 2254 C CA . SER A 1 294 ? -7.060 -8.774 19.229 1.00 89.19 294 SER A CA 1
ATOM 2255 C C . SER A 1 294 ? -6.469 -8.978 17.823 1.00 89.19 294 SER A C 1
ATOM 2257 O O . SER A 1 294 ? -6.877 -8.351 16.847 1.00 89.19 294 SER A O 1
ATOM 2259 N N . GLY A 1 295 ? -5.442 -9.825 17.684 1.00 91.19 295 GLY A N 1
ATOM 2260 C CA . GLY A 1 295 ? -4.964 -10.289 16.370 1.00 91.19 295 GLY A CA 1
ATOM 2261 C C . GLY A 1 295 ? -4.170 -9.288 15.511 1.00 91.19 295 GLY A C 1
ATOM 2262 O O . GLY A 1 295 ? -3.791 -9.619 14.389 1.00 91.19 295 GLY A O 1
ATOM 2263 N N . MET A 1 296 ? -3.823 -8.096 16.012 1.00 91.44 296 MET A N 1
ATOM 2264 C CA . MET A 1 296 ? -3.090 -7.068 15.240 1.00 91.44 296 MET A CA 1
ATOM 2265 C C . MET A 1 296 ? -1.765 -7.558 14.628 1.00 91.44 296 MET A C 1
ATOM 2267 O O . MET A 1 296 ? -1.427 -7.222 13.493 1.00 91.44 296 MET A O 1
ATOM 2271 N N . ARG A 1 297 ? -1.003 -8.391 15.351 1.00 91.75 297 ARG A N 1
ATOM 2272 C CA . ARG A 1 297 ? 0.240 -8.983 14.819 1.00 91.75 297 ARG A CA 1
ATOM 2273 C C . ARG A 1 297 ? -0.036 -9.983 13.694 1.00 91.75 297 ARG A C 1
ATOM 2275 O O . ARG A 1 297 ? 0.754 -10.084 12.758 1.00 91.75 297 ARG A O 1
ATOM 2282 N N . ALA A 1 298 ? -1.131 -10.739 13.784 1.00 95.12 298 ALA A N 1
ATOM 2283 C CA . ALA A 1 298 ? -1.520 -11.695 12.754 1.00 95.12 298 ALA A CA 1
ATOM 2284 C C . ALA A 1 298 ? -1.989 -10.974 11.482 1.00 95.12 298 ALA A C 1
ATOM 2286 O O . ALA A 1 298 ? -1.505 -11.311 10.402 1.00 95.12 298 ALA A O 1
ATOM 2287 N N . SER A 1 299 ? -2.802 -9.918 11.601 1.00 95.62 299 SER A N 1
ATOM 2288 C CA . SER A 1 299 ? -3.194 -9.091 10.451 1.00 95.62 299 SER A CA 1
ATOM 2289 C C . SER A 1 299 ? -1.982 -8.426 9.782 1.00 95.62 299 SER A C 1
ATOM 2291 O O . SER A 1 299 ? -1.857 -8.427 8.560 1.00 95.62 299 SER A O 1
ATOM 2293 N N . GLY A 1 300 ? -1.006 -7.950 10.562 1.00 93.00 300 GLY A N 1
ATOM 2294 C CA . GLY A 1 300 ? 0.239 -7.403 10.017 1.00 93.00 300 GLY A CA 1
ATOM 2295 C C . GLY A 1 300 ? 1.088 -8.424 9.247 1.00 93.00 300 GLY A C 1
ATOM 2296 O O . GLY A 1 300 ? 1.807 -8.031 8.327 1.00 93.00 300 GLY A O 1
ATOM 2297 N N . ARG A 1 301 ? 1.023 -9.716 9.607 1.00 94.69 301 ARG A N 1
ATOM 2298 C CA . ARG A 1 301 ? 1.646 -10.817 8.848 1.00 94.69 301 ARG A CA 1
ATOM 2299 C C . ARG A 1 301 ? 0.829 -11.194 7.613 1.00 94.69 301 ARG A C 1
ATOM 2301 O O . ARG A 1 301 ? 1.426 -11.475 6.583 1.00 94.69 301 ARG A O 1
ATOM 2308 N N . PHE A 1 302 ? -0.503 -11.136 7.694 1.00 96.81 302 PHE A N 1
ATOM 2309 C CA . PHE A 1 302 ? -1.391 -11.336 6.543 1.00 96.81 302 PHE A CA 1
ATOM 2310 C C . PHE A 1 302 ? -1.038 -10.368 5.409 1.00 96.81 302 PHE A C 1
ATOM 2312 O O . PHE A 1 302 ? -0.853 -10.788 4.271 1.00 96.81 302 PHE A O 1
ATOM 2319 N N . LEU A 1 303 ? -0.862 -9.086 5.748 1.00 94.81 303 LEU A N 1
ATOM 2320 C CA . LEU A 1 303 ? -0.461 -8.046 4.803 1.00 94.81 303 LEU A CA 1
ATOM 2321 C C . LEU A 1 303 ? 0.891 -8.354 4.135 1.00 94.81 303 LEU A C 1
ATOM 2323 O O . LEU A 1 303 ? 1.025 -8.200 2.926 1.00 94.81 303 LEU A O 1
ATOM 2327 N N . ILE A 1 304 ? 1.889 -8.794 4.913 1.00 92.25 304 ILE A N 1
ATOM 2328 C CA . ILE A 1 304 ? 3.208 -9.168 4.373 1.00 92.25 304 ILE A CA 1
ATOM 2329 C C . ILE A 1 304 ? 3.058 -10.328 3.385 1.00 92.25 304 ILE A C 1
ATOM 2331 O O . ILE A 1 304 ? 3.565 -10.241 2.272 1.00 92.25 304 ILE A O 1
ATOM 2335 N N . MET A 1 305 ? 2.328 -11.380 3.768 1.00 95.88 305 MET A N 1
ATOM 2336 C CA . MET A 1 305 ? 2.067 -12.524 2.890 1.00 95.88 305 MET A CA 1
ATOM 2337 C C . MET A 1 305 ? 1.363 -12.104 1.599 1.00 95.88 305 MET A C 1
ATOM 2339 O O . MET A 1 305 ? 1.706 -12.606 0.534 1.00 95.88 305 MET A O 1
ATOM 2343 N N . MET A 1 306 ? 0.432 -11.149 1.672 1.00 96.44 306 MET A N 1
ATOM 2344 C CA . MET A 1 306 ? -0.250 -10.620 0.493 1.00 96.44 306 MET A CA 1
ATOM 2345 C C . MET A 1 306 ? 0.714 -9.919 -0.469 1.00 96.44 306 MET A C 1
ATOM 2347 O O . MET A 1 306 ? 0.694 -10.198 -1.664 1.00 96.44 306 MET A O 1
ATOM 2351 N N . PHE A 1 307 ? 1.602 -9.054 0.029 1.00 93.06 307 PHE A N 1
ATOM 2352 C CA . PHE A 1 307 ? 2.584 -8.387 -0.833 1.00 93.06 307 PHE A CA 1
ATOM 2353 C C . PHE A 1 307 ? 3.632 -9.339 -1.400 1.00 93.06 307 PHE A C 1
ATOM 2355 O O . PHE A 1 307 ? 4.015 -9.181 -2.556 1.00 93.06 307 PHE A O 1
ATOM 2362 N N . LEU A 1 308 ? 4.053 -10.345 -0.629 1.00 92.12 308 LEU A N 1
ATOM 2363 C CA . LEU A 1 308 ? 4.914 -11.411 -1.141 1.00 92.12 308 LEU A CA 1
ATOM 2364 C C . LEU A 1 308 ? 4.220 -12.173 -2.276 1.00 92.12 308 LEU A C 1
ATOM 2366 O O . LEU A 1 308 ? 4.821 -12.367 -3.328 1.00 92.12 308 LEU A O 1
ATOM 2370 N N . ALA A 1 309 ? 2.946 -12.537 -2.104 1.00 95.62 309 ALA A N 1
ATOM 2371 C CA . ALA A 1 309 ? 2.167 -13.208 -3.141 1.00 95.62 309 ALA A CA 1
ATOM 2372 C C . ALA A 1 309 ? 2.010 -12.342 -4.402 1.00 95.62 309 ALA A C 1
ATOM 2374 O O . ALA A 1 309 ? 2.174 -12.850 -5.508 1.00 95.62 309 ALA A O 1
ATOM 2375 N N . ILE A 1 310 ? 1.756 -11.036 -4.252 1.00 95.38 310 ILE A N 1
ATOM 2376 C CA . ILE A 1 310 ? 1.697 -10.090 -5.378 1.00 95.38 310 ILE A CA 1
ATOM 2377 C C . ILE A 1 310 ? 3.050 -10.002 -6.089 1.00 95.38 310 ILE A C 1
ATOM 2379 O O . ILE A 1 310 ? 3.081 -10.007 -7.314 1.00 95.38 310 ILE A O 1
ATOM 2383 N N . GLY A 1 311 ? 4.160 -9.941 -5.349 1.00 92.31 311 GLY A N 1
ATOM 2384 C CA . GLY A 1 311 ? 5.496 -9.818 -5.936 1.00 92.31 311 GLY A CA 1
ATOM 2385 C C . GLY A 1 311 ? 5.898 -11.064 -6.716 1.00 92.31 311 GLY A C 1
ATOM 2386 O O . GLY A 1 311 ? 6.292 -10.966 -7.875 1.00 92.31 311 GLY A O 1
ATOM 2387 N N . VAL A 1 312 ? 5.708 -12.243 -6.115 1.00 94.62 312 VAL A N 1
ATOM 2388 C CA . VAL A 1 312 ? 5.948 -13.538 -6.773 1.00 94.62 312 VAL A CA 1
ATOM 2389 C C . VAL A 1 312 ? 5.017 -13.721 -7.974 1.00 94.62 312 VAL A C 1
ATOM 2391 O O . VAL A 1 312 ? 5.463 -14.143 -9.039 1.00 94.62 312 VAL A O 1
ATOM 2394 N N . GLY A 1 313 ? 3.738 -13.365 -7.832 1.00 96.12 313 GLY A N 1
ATOM 2395 C CA . GLY A 1 313 ? 2.757 -13.436 -8.913 1.00 96.12 313 GLY A CA 1
ATOM 2396 C C . GLY A 1 313 ? 3.106 -12.518 -10.084 1.00 96.12 313 GLY A C 1
ATOM 2397 O O . GLY A 1 313 ? 3.083 -12.962 -11.228 1.00 96.12 313 GLY A O 1
ATOM 2398 N N . ALA A 1 314 ? 3.488 -11.266 -9.813 1.00 95.00 314 ALA A N 1
ATOM 2399 C CA . ALA A 1 314 ? 3.930 -10.321 -10.835 1.00 95.00 314 ALA A CA 1
ATOM 2400 C C . ALA A 1 314 ? 5.203 -10.815 -11.534 1.00 95.00 314 ALA A C 1
ATOM 2402 O O . ALA A 1 314 ? 5.244 -10.844 -12.761 1.00 95.00 314 ALA A O 1
ATOM 2403 N N . TYR A 1 315 ? 6.202 -11.277 -10.778 1.00 94.19 315 TYR A N 1
ATOM 2404 C CA . TYR A 1 315 ? 7.419 -11.860 -11.342 1.00 94.19 315 TYR A CA 1
ATOM 2405 C C . TYR A 1 315 ? 7.103 -13.005 -12.313 1.00 94.19 315 TYR A C 1
ATOM 2407 O O . TYR A 1 315 ? 7.494 -12.957 -13.478 1.00 94.19 315 TYR A O 1
ATOM 2415 N N . GLY A 1 316 ? 6.332 -14.003 -11.864 1.00 96.19 316 GLY A N 1
ATOM 2416 C CA . GLY A 1 316 ? 5.959 -15.151 -12.694 1.00 96.19 316 GLY A CA 1
ATOM 2417 C C . GLY A 1 316 ? 5.138 -14.759 -13.925 1.00 96.19 316 GLY A C 1
ATOM 2418 O O . GLY A 1 316 ? 5.353 -15.294 -15.015 1.00 96.19 316 GLY A O 1
ATOM 2419 N N . TRP A 1 317 ? 4.237 -13.784 -13.781 1.00 96.56 317 TRP A N 1
ATOM 2420 C CA . TRP A 1 317 ? 3.437 -13.260 -14.886 1.00 96.56 317 TRP A CA 1
ATOM 2421 C C . TRP A 1 317 ? 4.314 -12.604 -15.958 1.00 96.56 317 TRP A C 1
ATOM 2423 O O . TRP A 1 317 ? 4.250 -12.980 -17.127 1.00 96.56 317 TRP A O 1
ATOM 2433 N N . PHE A 1 318 ? 5.174 -11.656 -15.575 1.00 93.81 318 PHE A N 1
ATOM 2434 C CA . PHE A 1 318 ? 6.037 -10.946 -16.522 1.00 93.81 318 PHE A CA 1
ATOM 2435 C C . PHE A 1 318 ? 7.120 -11.843 -17.123 1.00 93.81 318 PHE A C 1
ATOM 2437 O O . PHE A 1 318 ? 7.442 -11.679 -18.297 1.00 93.81 318 PHE A O 1
ATOM 2444 N N . PHE A 1 319 ? 7.618 -12.830 -16.375 1.00 94.50 319 PHE A N 1
ATOM 2445 C CA . PHE A 1 319 ? 8.495 -13.872 -16.909 1.00 94.50 319 PHE A CA 1
ATOM 2446 C C . PHE A 1 319 ? 7.801 -14.660 -18.025 1.00 94.50 319 PHE A C 1
ATOM 2448 O O . PHE A 1 319 ? 8.353 -14.836 -19.108 1.00 94.50 319 PHE A O 1
ATOM 2455 N N . THR A 1 320 ? 6.549 -15.065 -17.799 1.00 95.56 320 THR A N 1
ATOM 2456 C CA . THR A 1 320 ? 5.754 -15.785 -18.801 1.00 95.56 320 THR A CA 1
ATOM 2457 C C . THR A 1 320 ? 5.532 -14.936 -20.054 1.00 95.56 320 THR A C 1
ATOM 2459 O O . THR A 1 320 ? 5.742 -15.419 -21.166 1.00 95.56 320 THR A O 1
ATOM 2462 N N . VAL A 1 321 ? 5.165 -13.660 -19.889 1.00 94.38 321 VAL A N 1
ATOM 2463 C CA . VAL A 1 321 ? 4.985 -12.725 -21.011 1.00 94.38 321 VAL A CA 1
ATOM 2464 C C . VAL A 1 321 ? 6.292 -12.524 -21.780 1.00 94.38 321 VAL A C 1
ATOM 2466 O O . VAL A 1 321 ? 6.274 -12.564 -23.009 1.00 94.38 321 VAL A O 1
ATOM 2469 N N . TYR A 1 322 ? 7.424 -12.360 -21.089 1.00 91.88 322 TYR A N 1
ATOM 2470 C CA . TYR A 1 322 ? 8.736 -12.240 -21.728 1.00 91.88 322 TYR A CA 1
ATOM 2471 C C . TYR A 1 322 ? 9.052 -13.483 -22.570 1.00 91.88 322 TYR A C 1
ATOM 2473 O O . TYR A 1 322 ? 9.348 -13.359 -23.758 1.00 91.88 322 TYR A O 1
ATOM 2481 N N . CYS A 1 323 ? 8.899 -14.682 -22.000 1.00 92.56 323 CYS A N 1
ATOM 2482 C CA . CYS A 1 323 ? 9.104 -15.940 -22.718 1.00 92.56 323 CYS A CA 1
ATOM 2483 C C . CYS A 1 323 ? 8.191 -16.053 -23.947 1.00 92.56 323 CYS A C 1
ATOM 2485 O O . CYS A 1 323 ? 8.658 -16.426 -25.020 1.00 92.56 323 CYS A O 1
ATOM 2487 N N . MET A 1 324 ? 6.912 -15.679 -23.836 1.00 92.94 324 MET A N 1
ATOM 2488 C CA . MET A 1 324 ? 5.995 -15.651 -24.983 1.00 92.94 324 MET A CA 1
ATOM 2489 C C . MET A 1 324 ? 6.478 -14.691 -26.077 1.00 92.94 324 MET A C 1
ATOM 2491 O O . MET A 1 324 ? 6.503 -15.065 -27.247 1.00 92.94 324 MET A O 1
ATOM 2495 N N . VAL A 1 325 ? 6.899 -13.474 -25.719 1.00 91.00 325 VAL A N 1
ATOM 2496 C CA . VAL A 1 325 ? 7.432 -12.498 -26.683 1.00 91.00 325 VAL A CA 1
ATOM 2497 C C . VAL A 1 325 ? 8.693 -13.027 -27.362 1.00 91.00 325 VAL A C 1
ATOM 2499 O O . VAL A 1 325 ? 8.803 -12.918 -28.582 1.00 91.00 325 VAL A O 1
ATOM 2502 N N . ALA A 1 326 ? 9.613 -13.621 -26.601 1.00 88.88 326 ALA A N 1
ATOM 2503 C CA . ALA A 1 326 ? 10.846 -14.203 -27.122 1.00 88.88 326 ALA A CA 1
ATOM 2504 C C . ALA A 1 326 ? 10.576 -15.381 -28.075 1.00 88.88 326 ALA A C 1
ATOM 2506 O O . ALA A 1 326 ? 11.252 -15.521 -29.089 1.00 88.88 326 ALA A O 1
ATOM 2507 N N . LEU A 1 327 ? 9.556 -16.199 -27.792 1.00 89.06 327 LEU A N 1
ATOM 2508 C CA . LEU A 1 327 ? 9.138 -17.294 -28.672 1.00 89.06 327 LEU A CA 1
ATOM 2509 C C . LEU A 1 327 ? 8.458 -16.792 -29.957 1.00 89.06 327 LEU A C 1
ATOM 2511 O O . LEU A 1 327 ? 8.651 -17.372 -31.024 1.00 89.06 327 LEU A O 1
ATOM 2515 N N . LEU A 1 328 ? 7.662 -15.721 -29.871 1.00 89.44 328 LEU A N 1
ATOM 2516 C CA . LEU A 1 328 ? 6.931 -15.157 -31.014 1.00 89.44 328 LEU A CA 1
ATOM 2517 C C . LEU A 1 328 ? 7.826 -14.320 -31.936 1.00 89.44 328 LEU A C 1
ATOM 2519 O O . LEU A 1 328 ? 7.649 -14.323 -33.157 1.00 89.44 328 LEU A O 1
ATOM 2523 N N . ARG A 1 329 ? 8.795 -13.596 -31.372 1.00 85.31 329 ARG A N 1
ATOM 2524 C CA . ARG A 1 329 ? 9.805 -12.862 -32.134 1.00 85.31 329 ARG A CA 1
ATOM 2525 C C . ARG A 1 329 ? 10.902 -13.844 -32.525 1.00 85.31 329 ARG A C 1
ATOM 2527 O O . ARG A 1 329 ? 11.869 -13.988 -31.790 1.00 85.31 329 ARG A O 1
ATOM 2534 N N . LYS A 1 330 ? 10.755 -14.520 -33.675 1.00 73.06 330 LYS A N 1
ATOM 2535 C CA . LYS A 1 330 ? 11.838 -15.330 -34.269 1.00 73.06 330 LYS A CA 1
ATOM 2536 C C . LYS A 1 330 ? 13.154 -14.548 -34.135 1.00 73.06 330 LYS A C 1
ATOM 2538 O O . LYS A 1 330 ? 13.226 -13.448 -34.691 1.00 73.06 330 LYS A O 1
ATOM 2543 N N . PRO A 1 331 ? 14.144 -15.036 -33.372 1.00 63.88 331 PRO A N 1
ATOM 2544 C CA . PRO A 1 331 ? 15.318 -14.234 -33.088 1.00 63.88 331 PRO A CA 1
ATOM 2545 C C . PRO A 1 331 ? 16.055 -13.972 -34.402 1.00 63.88 331 PRO A C 1
ATOM 2547 O O . PRO A 1 331 ? 16.250 -14.883 -35.206 1.00 63.88 331 PRO A O 1
ATOM 2550 N N . ALA A 1 332 ? 16.436 -12.712 -34.632 1.00 58.34 332 ALA A N 1
ATOM 2551 C CA . ALA A 1 332 ? 17.204 -12.309 -35.813 1.00 58.34 332 ALA A CA 1
ATOM 2552 C C . ALA A 1 332 ? 18.553 -13.052 -35.899 1.00 58.34 332 ALA A C 1
ATOM 2554 O O . ALA A 1 332 ? 19.120 -13.204 -36.977 1.00 58.34 332 ALA A O 1
ATOM 2555 N N . THR A 1 333 ? 19.030 -13.563 -34.764 1.00 63.59 333 THR A N 1
ATOM 2556 C CA . THR A 1 333 ? 20.182 -14.446 -34.620 1.00 63.59 333 THR A CA 1
ATOM 2557 C C . THR A 1 333 ? 19.733 -15.797 -34.050 1.00 63.59 333 THR A C 1
ATOM 2559 O O . THR A 1 333 ? 19.280 -15.872 -32.906 1.00 63.59 333 THR A O 1
ATOM 2562 N N . PRO A 1 334 ? 19.843 -16.898 -34.809 1.00 67.81 334 PRO A N 1
ATOM 2563 C CA . PRO A 1 334 ? 19.562 -18.228 -34.287 1.00 67.81 334 PRO A CA 1
ATOM 2564 C C . PRO A 1 334 ? 20.498 -18.547 -33.110 1.00 67.81 334 PRO A C 1
ATOM 2566 O O . PRO A 1 334 ? 21.714 -18.571 -33.283 1.00 67.81 334 PRO A O 1
ATOM 2569 N N . GLY A 1 335 ? 19.944 -18.825 -31.924 1.00 67.38 335 GLY A N 1
ATOM 2570 C CA . GLY A 1 335 ? 20.632 -19.677 -30.945 1.00 67.38 335 GLY A CA 1
ATOM 2571 C C . GLY A 1 335 ? 21.001 -19.116 -29.570 1.00 67.38 335 GLY A C 1
ATOM 2572 O O . GLY A 1 335 ? 21.655 -19.846 -28.829 1.00 67.38 335 GLY A O 1
ATOM 2573 N N . ARG A 1 336 ? 20.590 -17.910 -29.149 1.00 76.94 336 ARG A N 1
ATOM 2574 C CA . ARG A 1 336 ? 20.823 -17.503 -27.746 1.00 76.94 336 ARG A CA 1
ATOM 2575 C C . ARG A 1 336 ? 19.605 -16.839 -27.111 1.00 76.94 336 ARG A C 1
ATOM 2577 O O . ARG A 1 336 ? 19.348 -15.663 -27.324 1.00 76.94 336 ARG A O 1
ATOM 2584 N N . PHE A 1 337 ? 18.855 -17.624 -26.338 1.00 84.31 337 PHE A N 1
ATOM 2585 C CA . PHE A 1 337 ? 17.901 -17.095 -25.366 1.00 84.31 337 PHE A CA 1
ATOM 2586 C C . PHE A 1 337 ? 18.703 -16.488 -24.212 1.00 84.31 337 PHE A C 1
ATOM 2588 O O . PHE A 1 337 ? 19.501 -17.193 -23.583 1.00 84.31 337 PHE A O 1
ATOM 2595 N N . ASP A 1 338 ? 18.536 -15.192 -23.968 1.00 83.94 338 ASP A N 1
ATOM 2596 C CA . ASP A 1 338 ? 19.226 -14.515 -22.877 1.00 83.94 338 ASP A CA 1
ATOM 2597 C C . ASP A 1 338 ? 18.505 -14.786 -21.550 1.00 83.94 338 ASP A C 1
ATOM 2599 O O . ASP A 1 338 ? 17.540 -14.124 -21.171 1.00 83.94 338 ASP A O 1
ATOM 2603 N N . TRP A 1 339 ? 18.975 -15.809 -20.837 1.00 83.75 339 TRP A N 1
ATOM 2604 C CA . TRP A 1 339 ? 18.436 -16.170 -19.528 1.00 83.75 339 TRP A CA 1
ATOM 2605 C C . TRP A 1 339 ? 18.643 -15.083 -18.472 1.00 83.75 339 TRP A C 1
ATOM 2607 O O . TRP A 1 339 ? 17.864 -15.022 -17.521 1.00 83.75 339 TRP A O 1
ATOM 2617 N N . VAL A 1 340 ? 19.665 -14.235 -18.612 1.00 81.38 340 VAL A N 1
ATOM 2618 C CA . VAL A 1 340 ? 19.912 -13.151 -17.656 1.00 81.38 340 VAL A CA 1
ATOM 2619 C C . VAL A 1 340 ? 18.834 -12.092 -17.826 1.00 81.38 340 VAL A C 1
ATOM 2621 O O . VAL A 1 340 ? 18.183 -11.730 -16.846 1.00 81.38 340 VAL A O 1
ATOM 2624 N N . GLU A 1 341 ? 18.574 -11.670 -19.063 1.00 80.44 341 GLU A N 1
ATOM 2625 C CA . GLU A 1 341 ? 17.505 -10.718 -19.371 1.00 80.44 341 GLU A CA 1
ATOM 2626 C C . GLU A 1 341 ? 16.128 -11.276 -18.968 1.00 80.44 341 GLU A C 1
ATOM 2628 O O . GLU A 1 341 ? 15.352 -10.599 -18.284 1.00 80.44 341 GLU A O 1
ATOM 2633 N N . ALA A 1 342 ? 15.862 -12.546 -19.298 1.00 85.38 342 ALA A N 1
ATOM 2634 C CA . ALA A 1 342 ? 14.612 -13.224 -18.965 1.00 85.38 342 ALA A CA 1
ATOM 2635 C C . ALA A 1 342 ? 14.330 -13.261 -17.458 1.00 85.38 342 ALA A C 1
ATOM 2637 O O . ALA A 1 342 ? 13.175 -13.167 -17.053 1.00 85.38 342 ALA A O 1
ATOM 2638 N N . LEU A 1 343 ? 15.361 -13.397 -16.618 1.00 84.31 343 LEU A N 1
ATOM 2639 C CA . LEU A 1 343 ? 15.212 -13.423 -15.161 1.00 84.31 343 LEU A CA 1
ATOM 2640 C C . LEU A 1 343 ? 15.221 -12.021 -14.540 1.00 84.31 343 LEU A C 1
ATOM 2642 O O . LEU A 1 343 ? 14.522 -11.799 -13.548 1.00 84.31 343 LEU A O 1
ATOM 2646 N N . ALA A 1 344 ? 15.990 -11.087 -15.102 1.00 79.00 344 ALA A N 1
ATOM 2647 C CA . ALA A 1 344 ? 16.179 -9.751 -14.550 1.00 79.00 344 ALA A CA 1
ATOM 2648 C C . ALA A 1 344 ? 15.006 -8.810 -14.849 1.00 79.00 344 ALA A C 1
ATOM 2650 O O . ALA A 1 344 ? 14.533 -8.118 -13.944 1.00 79.00 344 ALA A O 1
ATOM 2651 N N . ILE A 1 345 ? 14.491 -8.800 -16.085 1.00 82.50 345 ILE A N 1
ATOM 2652 C CA . ILE A 1 345 ? 13.403 -7.892 -16.478 1.00 82.50 345 ILE A CA 1
ATOM 2653 C C . ILE A 1 345 ? 12.152 -8.089 -15.609 1.00 82.50 345 ILE A C 1
ATOM 2655 O O . ILE A 1 345 ? 11.646 -7.093 -15.092 1.00 82.50 345 ILE A O 1
ATOM 2659 N N . PRO A 1 346 ? 11.658 -9.320 -15.362 1.00 88.81 346 PRO A N 1
ATOM 2660 C CA . PRO A 1 346 ? 10.486 -9.540 -14.513 1.00 88.81 346 PRO A CA 1
ATOM 2661 C C . PRO A 1 346 ? 10.714 -9.218 -13.033 1.00 88.81 346 PRO A C 1
ATOM 2663 O O . PRO A 1 346 ? 9.744 -9.018 -12.295 1.00 88.81 346 PRO A O 1
ATOM 2666 N N . MET A 1 347 ? 11.969 -9.129 -12.579 1.00 84.50 347 MET A N 1
ATOM 2667 C CA . MET A 1 347 ? 12.281 -8.731 -11.203 1.00 84.50 347 MET A CA 1
ATOM 2668 C C . MET A 1 347 ? 11.806 -7.306 -10.917 1.00 84.50 347 MET A C 1
ATOM 2670 O O . MET A 1 347 ? 11.290 -7.034 -9.834 1.00 84.50 347 MET A O 1
ATOM 2674 N N . VAL A 1 348 ? 11.881 -6.423 -11.915 1.00 82.00 348 VAL A N 1
ATOM 2675 C CA . VAL A 1 348 ? 11.433 -5.030 -11.813 1.00 82.00 348 VAL A CA 1
ATOM 2676 C C . VAL A 1 348 ? 9.946 -4.926 -11.449 1.00 82.00 348 VAL A C 1
ATOM 2678 O O . VAL A 1 348 ? 9.645 -4.391 -10.379 1.00 82.00 348 VAL A O 1
ATOM 2681 N N . PRO A 1 349 ? 8.988 -5.453 -12.239 1.00 83.56 349 PRO A N 1
ATOM 2682 C CA . PRO A 1 349 ? 7.586 -5.459 -11.840 1.00 83.56 349 PRO A CA 1
ATOM 2683 C C . PRO A 1 349 ? 7.344 -6.318 -10.593 1.00 83.56 349 PRO A C 1
ATOM 2685 O O . PRO A 1 349 ? 6.508 -5.946 -9.774 1.00 83.56 349 PRO A O 1
ATOM 2688 N N . GLY A 1 350 ? 8.108 -7.397 -10.373 1.00 86.00 350 GLY A N 1
ATOM 2689 C CA . GLY A 1 350 ? 8.057 -8.175 -9.128 1.00 86.00 350 GLY A CA 1
ATOM 2690 C C . GLY A 1 350 ? 8.298 -7.331 -7.867 1.00 86.00 350 GLY A C 1
ATOM 2691 O O . GLY A 1 350 ? 7.642 -7.538 -6.845 1.00 86.00 350 GLY A O 1
ATOM 2692 N N . CYS A 1 351 ? 9.179 -6.330 -7.945 1.00 83.44 351 CYS A N 1
ATOM 2693 C CA . CYS A 1 351 ? 9.462 -5.398 -6.852 1.00 83.44 351 CYS A CA 1
ATOM 2694 C C . CYS A 1 351 ? 8.548 -4.163 -6.846 1.00 83.44 351 CYS A C 1
ATOM 2696 O O . CYS A 1 351 ? 8.122 -3.726 -5.774 1.00 83.44 351 CYS A O 1
ATOM 2698 N N . ILE A 1 352 ? 8.229 -3.607 -8.019 1.00 83.19 352 ILE A N 1
ATOM 2699 C CA . ILE A 1 352 ? 7.443 -2.371 -8.152 1.00 83.19 352 ILE A CA 1
ATOM 2700 C C . ILE A 1 352 ? 5.950 -2.618 -7.912 1.00 83.19 352 ILE A C 1
ATOM 2702 O O . ILE A 1 352 ? 5.298 -1.800 -7.263 1.00 83.19 352 ILE A O 1
ATOM 2706 N N . CYS A 1 353 ? 5.381 -3.731 -8.383 1.00 88.31 353 CYS A N 1
ATOM 2707 C CA . CYS A 1 353 ? 3.943 -3.990 -8.261 1.00 88.31 353 CYS A CA 1
ATOM 2708 C C . CYS A 1 353 ? 3.452 -4.024 -6.804 1.00 88.31 353 CYS A C 1
ATOM 2710 O O . CYS A 1 353 ? 2.464 -3.345 -6.513 1.00 88.31 353 CYS A O 1
ATOM 2712 N N . PRO A 1 354 ? 4.102 -4.730 -5.855 1.00 87.56 354 PRO A N 1
ATOM 2713 C CA . PRO A 1 354 ? 3.670 -4.688 -4.461 1.00 87.56 354 PRO A CA 1
ATOM 2714 C C . PRO A 1 354 ? 3.878 -3.309 -3.829 1.00 87.56 354 PRO A C 1
ATOM 2716 O O . PRO A 1 354 ? 3.098 -2.927 -2.961 1.00 87.56 354 PRO A O 1
ATOM 2719 N N . LEU A 1 355 ? 4.881 -2.545 -4.277 1.00 84.06 355 LEU A N 1
ATOM 2720 C CA . LEU A 1 355 ? 5.106 -1.162 -3.857 1.00 84.06 355 LEU A CA 1
ATOM 2721 C C . LEU A 1 355 ? 3.934 -0.263 -4.280 1.00 84.06 355 LEU A C 1
ATOM 2723 O O . LEU A 1 355 ? 3.305 0.374 -3.432 1.00 84.06 355 LEU A O 1
ATOM 2727 N N . VAL A 1 356 ? 3.615 -0.230 -5.573 1.00 87.00 356 VAL A N 1
ATOM 2728 C CA . VAL A 1 356 ? 2.505 0.576 -6.100 1.00 87.00 356 VAL A CA 1
ATOM 2729 C C . VAL A 1 356 ? 1.196 0.125 -5.459 1.00 87.00 356 VAL A C 1
ATOM 2731 O O . VAL A 1 356 ? 0.414 0.959 -5.008 1.00 87.00 356 VAL A O 1
ATOM 2734 N N . GLY A 1 357 ? 1.000 -1.189 -5.315 1.00 89.06 357 GLY A N 1
ATOM 2735 C CA . GLY A 1 357 ? -0.130 -1.763 -4.592 1.00 89.06 357 GLY A CA 1
ATOM 2736 C C . GLY A 1 357 ? -0.199 -1.300 -3.135 1.00 89.06 357 GLY A C 1
ATOM 2737 O O . GLY A 1 357 ? -1.273 -0.939 -2.664 1.00 89.06 357 GLY A O 1
ATOM 2738 N N . TRP A 1 358 ? 0.928 -1.243 -2.419 1.00 89.62 358 TRP A N 1
ATOM 2739 C CA . TRP A 1 358 ? 0.985 -0.739 -1.045 1.00 89.62 358 TRP A CA 1
ATOM 2740 C C . TRP A 1 358 ? 0.597 0.735 -0.962 1.00 89.62 358 TRP A C 1
ATOM 2742 O O . TRP A 1 358 ? -0.251 1.081 -0.138 1.00 89.62 358 TRP A O 1
ATOM 2752 N N . LEU A 1 359 ? 1.175 1.588 -1.816 1.00 87.56 359 LEU A N 1
ATOM 2753 C CA . LEU A 1 359 ? 0.867 3.022 -1.854 1.00 87.56 359 LEU A CA 1
ATOM 2754 C C . LEU A 1 359 ? -0.608 3.260 -2.168 1.00 87.56 359 LEU A C 1
ATOM 2756 O O . LEU A 1 359 ? -1.271 4.014 -1.459 1.00 87.56 359 LEU A O 1
ATOM 2760 N N . TRP A 1 360 ? -1.127 2.578 -3.187 1.00 90.31 360 TRP A N 1
ATOM 2761 C CA . TRP A 1 360 ? -2.516 2.685 -3.615 1.00 90.31 360 TRP A CA 1
ATOM 2762 C C . TRP A 1 360 ? -3.484 2.238 -2.514 1.00 90.31 360 TRP A C 1
ATOM 2764 O O . TRP A 1 360 ? -4.383 2.984 -2.122 1.00 90.31 360 TRP A O 1
ATOM 2774 N N . HIS A 1 361 ? -3.236 1.061 -1.932 1.00 91.38 361 HIS A N 1
ATOM 2775 C CA . HIS A 1 361 ? -4.013 0.507 -0.822 1.00 91.38 361 HIS A CA 1
ATOM 2776 C C . HIS A 1 361 ? -4.039 1.430 0.396 1.00 91.38 361 HIS A C 1
ATOM 2778 O O . HIS A 1 361 ? -5.097 1.728 0.954 1.00 91.38 361 HIS A O 1
ATOM 2784 N N . ARG A 1 362 ? -2.862 1.910 0.810 1.00 90.19 362 ARG A N 1
ATOM 2785 C CA . ARG A 1 362 ? -2.727 2.825 1.946 1.00 90.19 362 ARG A CA 1
ATOM 2786 C C . ARG A 1 362 ? -3.355 4.180 1.652 1.00 90.19 362 ARG A C 1
ATOM 2788 O O . ARG A 1 362 ? -3.954 4.748 2.559 1.00 90.19 362 ARG A O 1
ATOM 2795 N N . GLY A 1 363 ? -3.259 4.663 0.415 1.00 90.81 363 GLY A N 1
ATOM 2796 C CA . GLY A 1 363 ? -3.860 5.913 -0.046 1.00 90.81 363 GLY A CA 1
ATOM 2797 C C . GLY A 1 363 ? -5.371 5.886 0.097 1.00 90.81 363 GLY A C 1
ATOM 2798 O O . GLY A 1 363 ? -5.934 6.690 0.838 1.00 90.81 363 GLY A O 1
ATOM 2799 N N . ILE A 1 364 ? -6.017 4.901 -0.531 1.00 90.50 364 ILE A N 1
ATOM 2800 C CA . ILE A 1 364 ? -7.471 4.720 -0.443 1.00 90.50 364 ILE A CA 1
ATOM 2801 C C . ILE A 1 364 ? -7.890 4.520 1.017 1.00 90.50 364 ILE A C 1
ATOM 2803 O O . ILE A 1 364 ? -8.811 5.179 1.499 1.00 90.50 364 ILE A O 1
ATOM 2807 N N . GLY A 1 365 ? -7.176 3.659 1.744 1.00 90.25 365 GLY A N 1
ATOM 2808 C CA . GLY A 1 365 ? -7.451 3.385 3.147 1.00 90.25 365 GLY A CA 1
ATOM 2809 C C . GLY A 1 365 ? -7.376 4.615 4.050 1.00 90.25 365 GLY A C 1
ATOM 2810 O O . GLY A 1 365 ? -8.210 4.782 4.936 1.00 90.25 365 GLY A O 1
ATOM 2811 N N . ALA A 1 366 ? -6.401 5.491 3.817 1.00 89.69 366 ALA A N 1
ATOM 2812 C CA . ALA A 1 366 ? -6.236 6.734 4.554 1.00 89.69 366 ALA A CA 1
ATOM 2813 C C . ALA A 1 366 ? -7.311 7.771 4.220 1.00 89.69 366 ALA A C 1
ATOM 2815 O O . ALA A 1 366 ? -7.832 8.411 5.130 1.00 89.69 366 ALA A O 1
ATOM 2816 N N . VAL A 1 367 ? -7.684 7.912 2.945 1.00 89.88 367 VAL A N 1
ATOM 2817 C CA . VAL A 1 367 ? -8.790 8.793 2.537 1.00 89.88 367 VAL A CA 1
ATOM 2818 C C . VAL A 1 367 ? -10.086 8.354 3.215 1.00 89.88 367 VAL A C 1
ATOM 2820 O O . VAL A 1 367 ? -10.756 9.166 3.848 1.00 89.88 367 VAL A O 1
ATOM 2823 N N . VAL A 1 368 ? -10.397 7.056 3.173 1.00 89.62 368 VAL A N 1
ATOM 2824 C CA . VAL A 1 368 ? -11.542 6.485 3.895 1.00 89.62 368 VAL A CA 1
ATOM 2825 C C . VAL A 1 368 ? -11.434 6.769 5.391 1.00 89.62 368 VAL A C 1
ATOM 2827 O O . VAL A 1 368 ? -12.407 7.206 5.995 1.00 89.62 368 VAL A O 1
ATOM 2830 N N . ALA A 1 369 ? -10.265 6.549 5.998 1.00 87.81 369 ALA A N 1
ATOM 2831 C CA . ALA A 1 369 ? -10.050 6.798 7.420 1.00 87.81 369 ALA A CA 1
ATOM 2832 C C . ALA A 1 369 ? -10.383 8.233 7.822 1.00 87.81 369 ALA A C 1
ATOM 2834 O O . ALA A 1 369 ? -11.049 8.447 8.833 1.00 87.81 369 ALA A O 1
ATOM 2835 N N . LEU A 1 370 ? -9.924 9.198 7.025 1.00 88.50 370 LEU A N 1
ATOM 2836 C CA . LEU A 1 370 ? -10.163 10.616 7.251 1.00 88.50 370 LEU A CA 1
ATOM 2837 C C . LEU A 1 370 ? -11.643 10.959 7.103 1.00 88.50 370 LEU A C 1
ATOM 2839 O O . LEU A 1 370 ? -12.193 11.608 7.986 1.00 88.50 370 LEU A O 1
ATOM 2843 N N . LEU A 1 371 ? -12.298 10.478 6.042 1.00 87.88 371 LEU A N 1
ATOM 2844 C CA . LEU A 1 371 ? -13.730 10.700 5.826 1.00 87.88 371 LEU A CA 1
ATOM 2845 C C . LEU A 1 371 ? -14.570 10.127 6.969 1.00 87.88 371 LEU A C 1
ATOM 2847 O O . LEU A 1 371 ? -15.497 10.776 7.447 1.00 87.88 371 LEU A O 1
ATOM 2851 N N . VAL A 1 372 ? -14.227 8.928 7.439 1.00 85.19 372 VAL A N 1
ATOM 2852 C CA . VAL A 1 372 ? -14.937 8.285 8.546 1.00 85.19 372 VAL A CA 1
ATOM 2853 C C . VAL A 1 372 ? -14.698 9.047 9.838 1.00 85.19 372 VAL A C 1
ATOM 2855 O O . VAL A 1 372 ? -15.670 9.383 10.500 1.00 85.19 372 VAL A O 1
ATOM 2858 N N . ALA A 1 373 ? -13.442 9.359 10.170 1.00 84.69 373 ALA A N 1
ATOM 2859 C CA . ALA A 1 373 ? -13.101 10.100 11.382 1.00 84.69 373 ALA A CA 1
ATOM 2860 C C . ALA A 1 373 ? -13.717 11.509 11.401 1.00 84.69 373 ALA A C 1
ATOM 2862 O O . ALA A 1 373 ? -13.955 12.058 12.473 1.00 84.69 373 ALA A O 1
ATOM 2863 N N . TRP A 1 374 ? -13.983 12.083 10.224 1.00 84.88 374 TRP A N 1
ATOM 2864 C CA . TRP A 1 374 ? -14.693 13.349 10.073 1.00 84.88 374 TRP A CA 1
ATOM 2865 C C . TRP A 1 374 ? -16.199 13.222 10.336 1.00 84.88 374 TRP A C 1
ATOM 2867 O O . TRP A 1 374 ? -16.788 14.101 10.956 1.00 84.88 374 TRP A O 1
ATOM 2877 N N . GLN A 1 375 ? -16.834 12.147 9.861 1.00 84.50 375 GLN A N 1
ATOM 2878 C CA . GLN A 1 375 ? -18.283 11.944 9.990 1.00 84.50 375 GLN A CA 1
ATOM 2879 C C . GLN A 1 375 ? -18.700 11.393 11.357 1.00 84.50 375 GLN A C 1
ATOM 2881 O O . GLN A 1 375 ? -19.774 11.722 11.853 1.00 84.50 375 GLN A O 1
ATOM 2886 N N . ALA A 1 376 ? -17.883 10.526 11.951 1.00 74.31 376 ALA A N 1
ATOM 2887 C CA . ALA A 1 376 ? -18.145 9.917 13.245 1.00 74.31 376 ALA A CA 1
ATOM 2888 C C . ALA A 1 376 ? -16.822 9.588 13.954 1.00 74.31 376 ALA A C 1
ATOM 2890 O O . ALA A 1 376 ? -15.861 9.174 13.302 1.00 74.31 376 ALA A O 1
ATOM 2891 N N . PRO A 1 377 ? -16.749 9.708 15.289 1.00 68.56 377 PRO A N 1
ATOM 2892 C CA . PRO A 1 377 ? -15.530 9.394 16.017 1.00 68.56 377 PRO A CA 1
ATOM 2893 C C . PRO A 1 377 ? -15.189 7.901 15.878 1.00 68.56 377 PRO A C 1
ATOM 2895 O O . PRO A 1 377 ? -15.803 7.032 16.498 1.00 68.56 377 PRO A O 1
ATOM 2898 N N . LEU A 1 378 ? -14.183 7.598 15.055 1.00 77.56 378 LEU A N 1
ATOM 2899 C CA . LEU A 1 378 ? -13.486 6.314 15.059 1.00 77.56 378 LEU A CA 1
ATOM 2900 C C . LEU A 1 378 ? -12.808 6.159 16.422 1.00 77.56 378 LEU A C 1
ATOM 2902 O O . LEU A 1 378 ? -11.845 6.861 16.720 1.00 77.56 378 LEU A O 1
ATOM 2906 N N . ARG A 1 379 ? -13.304 5.235 17.249 1.00 79.44 379 ARG A N 1
ATOM 2907 C CA . ARG A 1 379 ? -12.812 5.075 18.628 1.00 79.44 379 ARG A CA 1
ATOM 2908 C C . ARG A 1 379 ? -11.334 4.665 18.678 1.00 79.44 379 ARG A C 1
ATOM 2910 O O . ARG A 1 379 ? -10.556 5.159 19.492 1.00 79.44 379 ARG A O 1
ATOM 2917 N N . ASP A 1 380 ? -10.917 3.785 17.767 1.00 86.00 380 ASP A N 1
ATOM 2918 C CA . ASP A 1 380 ? -9.509 3.416 17.596 1.00 86.00 380 ASP A CA 1
ATOM 2919 C C . ASP A 1 380 ? -9.160 3.197 16.119 1.00 86.00 380 ASP A C 1
ATOM 2921 O O . ASP A 1 380 ? -9.739 2.348 15.436 1.00 86.00 380 ASP A O 1
ATOM 2925 N N . GLY A 1 381 ? -8.147 3.917 15.629 1.00 87.75 381 GLY A N 1
ATOM 2926 C CA . GLY A 1 381 ? -7.595 3.708 14.292 1.00 87.75 381 GLY A CA 1
ATOM 2927 C C . GLY A 1 381 ? -7.019 2.303 14.082 1.00 87.75 381 GLY A C 1
ATOM 2928 O O . GLY A 1 381 ? -6.969 1.830 12.947 1.00 87.75 381 GLY A O 1
ATOM 2929 N N . ARG A 1 382 ? -6.649 1.574 15.149 1.00 89.31 382 ARG A N 1
ATOM 2930 C CA . ARG A 1 382 ? -6.160 0.185 15.050 1.00 89.31 382 ARG A CA 1
ATOM 2931 C C . ARG A 1 382 ? -7.162 -0.756 14.403 1.00 89.31 382 ARG A C 1
ATOM 2933 O O . ARG A 1 382 ? -6.737 -1.623 13.644 1.00 89.31 382 ARG A O 1
ATOM 2940 N N . TRP A 1 383 ? -8.457 -0.581 14.653 1.00 90.25 383 TRP A N 1
ATOM 2941 C CA . TRP A 1 383 ? -9.486 -1.420 14.034 1.00 90.25 383 TRP A CA 1
ATOM 2942 C C . TRP A 1 383 ? -9.505 -1.212 12.525 1.00 90.25 383 TRP A C 1
ATOM 2944 O O . TRP A 1 383 ? -9.500 -2.171 11.754 1.00 90.25 383 TRP A O 1
ATOM 2954 N N . LEU A 1 384 ? -9.400 0.048 12.099 1.00 91.00 384 LEU A N 1
ATOM 2955 C CA . LEU A 1 384 ? -9.275 0.374 10.690 1.00 91.00 384 LEU A CA 1
ATOM 2956 C C . LEU A 1 384 ? -7.962 -0.153 10.107 1.00 91.00 384 LEU A C 1
ATOM 2958 O O . LEU A 1 384 ? -7.969 -0.725 9.028 1.00 91.00 384 LEU A O 1
ATOM 2962 N N . LEU A 1 385 ? -6.839 -0.043 10.818 1.00 92.00 385 LEU A N 1
ATOM 2963 C CA . LEU A 1 385 ? -5.570 -0.619 10.372 1.00 92.00 385 LEU A CA 1
ATOM 2964 C C . LEU A 1 385 ? -5.659 -2.143 10.195 1.00 92.00 385 LEU A C 1
ATOM 2966 O O . LEU A 1 385 ? -5.133 -2.676 9.219 1.00 92.00 385 LEU A O 1
ATOM 2970 N N . LYS A 1 386 ? -6.323 -2.849 11.117 1.00 94.81 386 LYS A N 1
ATOM 2971 C CA . LYS A 1 386 ? -6.567 -4.292 11.007 1.00 94.81 386 LYS A CA 1
ATOM 2972 C C . LYS A 1 386 ? -7.385 -4.609 9.763 1.00 94.81 386 LYS A C 1
ATOM 2974 O O . LYS A 1 386 ? -7.006 -5.487 8.990 1.00 94.81 386 LYS A O 1
ATOM 2979 N N . LEU A 1 387 ? -8.465 -3.860 9.564 1.00 94.50 387 LEU A N 1
ATOM 2980 C CA . LEU A 1 387 ? -9.318 -3.967 8.395 1.00 94.50 387 LEU A CA 1
ATOM 2981 C C . LEU A 1 387 ? -8.525 -3.743 7.101 1.00 94.50 387 LEU A C 1
ATOM 2983 O O . LEU A 1 387 ? -8.569 -4.592 6.215 1.00 94.50 387 LEU A O 1
ATOM 2987 N N . LEU A 1 388 ? -7.729 -2.671 7.030 1.00 93.94 388 LEU A N 1
ATOM 2988 C CA . LEU A 1 388 ? -6.840 -2.382 5.905 1.00 93.94 388 LEU A CA 1
ATOM 2989 C C . LEU A 1 388 ? -5.895 -3.549 5.635 1.00 93.94 388 LEU A C 1
ATOM 2991 O O . LEU A 1 388 ? -5.736 -3.964 4.493 1.00 93.94 388 LEU A O 1
ATOM 2995 N N . ASN A 1 389 ? -5.280 -4.127 6.665 1.00 95.38 389 ASN A N 1
ATOM 2996 C CA . ASN A 1 389 ? -4.373 -5.251 6.465 1.00 95.38 389 ASN A CA 1
ATOM 2997 C C . ASN A 1 389 ? -5.065 -6.427 5.755 1.00 95.38 389 ASN A C 1
ATOM 2999 O O . ASN A 1 389 ? -4.468 -7.011 4.856 1.00 95.38 389 ASN A O 1
ATOM 3003 N N . TYR A 1 390 ? -6.318 -6.737 6.093 1.00 96.56 390 TYR A N 1
ATOM 3004 C CA . TYR A 1 390 ? -7.087 -7.795 5.431 1.00 96.56 390 TYR A CA 1
ATOM 3005 C C . TYR A 1 390 ? -7.657 -7.398 4.067 1.00 96.56 390 TYR A C 1
ATOM 3007 O O . TYR A 1 390 ? -7.635 -8.218 3.152 1.00 96.56 390 TYR A O 1
ATOM 3015 N N . GLU A 1 391 ? -8.113 -6.154 3.897 1.00 95.69 391 GLU A N 1
ATOM 3016 C CA . GLU A 1 391 ? -8.600 -5.631 2.606 1.00 95.69 391 GLU A CA 1
ATOM 3017 C C . GLU A 1 391 ? -7.489 -5.559 1.549 1.00 95.69 391 GLU A C 1
ATOM 3019 O O . GLU A 1 391 ? -7.779 -5.426 0.364 1.00 95.69 391 GLU A O 1
ATOM 3024 N N . SER A 1 392 ? -6.217 -5.729 1.934 1.00 95.75 392 SER A N 1
ATOM 3025 C CA . SER A 1 392 ? -5.118 -5.885 0.973 1.00 95.75 392 SER A CA 1
ATOM 3026 C C . SER A 1 392 ? -5.341 -7.029 -0.023 1.00 95.75 392 SER A C 1
ATOM 3028 O O . SER A 1 392 ? -4.795 -6.974 -1.119 1.00 95.75 392 SER A O 1
ATOM 3030 N N . CYS A 1 393 ? -6.184 -8.023 0.290 1.00 96.44 393 CYS A N 1
ATOM 3031 C CA . CYS A 1 393 ? -6.578 -9.058 -0.670 1.00 96.44 393 CYS A CA 1
ATOM 3032 C C . CYS A 1 393 ? -7.242 -8.500 -1.939 1.00 96.44 393 CYS A C 1
ATOM 3034 O O . CYS A 1 393 ? -7.095 -9.089 -3.008 1.00 96.44 393 CYS A O 1
ATOM 3036 N N . PHE A 1 394 ? -7.917 -7.348 -1.864 1.00 96.12 394 PHE A N 1
ATOM 3037 C CA . PHE A 1 394 ? -8.542 -6.719 -3.028 1.00 96.12 394 PHE A CA 1
ATOM 3038 C C . PHE A 1 394 ? -7.515 -6.158 -4.029 1.00 96.12 394 PHE A C 1
ATOM 3040 O O . PHE A 1 394 ? -7.842 -5.925 -5.195 1.00 96.12 394 PHE A O 1
ATOM 3047 N N . LEU A 1 395 ? -6.243 -6.019 -3.627 1.00 95.25 395 LEU A N 1
ATOM 3048 C CA . LEU A 1 395 ? -5.154 -5.717 -4.559 1.00 95.25 395 LEU A CA 1
ATOM 3049 C C . LEU A 1 395 ? -4.985 -6.797 -5.623 1.00 95.25 395 LEU A C 1
ATOM 3051 O O . LEU A 1 395 ? -4.582 -6.466 -6.731 1.00 95.25 395 LEU A O 1
ATOM 3055 N N . LEU A 1 396 ? -5.340 -8.055 -5.341 1.00 95.38 396 LEU A N 1
ATOM 3056 C CA . LEU A 1 396 ? -5.262 -9.125 -6.335 1.00 95.38 396 LEU A CA 1
ATOM 3057 C C . LEU A 1 396 ? -6.122 -8.813 -7.567 1.00 95.38 396 LEU A C 1
ATOM 3059 O O . LEU A 1 396 ? -5.682 -9.066 -8.684 1.00 95.38 396 LEU A O 1
ATOM 3063 N N . ALA A 1 397 ? -7.293 -8.192 -7.385 1.00 94.75 397 ALA A N 1
ATOM 3064 C CA . ALA A 1 397 ? -8.145 -7.769 -8.496 1.00 94.75 397 ALA A CA 1
ATOM 3065 C C . ALA A 1 397 ? -7.489 -6.655 -9.331 1.00 94.75 397 ALA A C 1
ATOM 3067 O O . ALA A 1 397 ? -7.497 -6.720 -10.559 1.00 94.75 397 ALA A O 1
ATOM 3068 N N . HIS A 1 398 ? -6.859 -5.670 -8.679 1.00 93.69 398 HIS A N 1
ATOM 3069 C CA . HIS A 1 398 ? -6.109 -4.615 -9.370 1.00 93.69 398 HIS A CA 1
ATOM 3070 C C . HIS A 1 398 ? -4.900 -5.177 -10.121 1.00 93.69 398 HIS A C 1
ATOM 3072 O O . HIS A 1 398 ? -4.678 -4.826 -11.278 1.00 93.69 398 HIS A O 1
ATOM 3078 N N . CYS A 1 399 ? -4.124 -6.056 -9.487 1.00 94.50 399 CYS A N 1
ATOM 3079 C CA . CYS A 1 399 ? -2.959 -6.680 -10.103 1.00 94.50 399 CYS A CA 1
ATOM 3080 C C . CYS A 1 399 ? -3.362 -7.556 -11.293 1.00 94.50 399 CYS A C 1
ATOM 3082 O O . CYS A 1 399 ? -2.737 -7.455 -12.343 1.00 94.50 399 CYS A O 1
ATOM 3084 N N . ALA A 1 400 ? -4.429 -8.350 -11.170 1.00 95.25 400 ALA A N 1
ATOM 3085 C CA . ALA A 1 400 ? -4.936 -9.175 -12.263 1.00 95.25 400 ALA A CA 1
ATOM 3086 C C . ALA A 1 400 ? -5.439 -8.325 -13.441 1.00 95.25 400 ALA A C 1
ATOM 3088 O O . ALA A 1 400 ? -5.086 -8.605 -14.586 1.00 95.25 400 ALA A O 1
ATOM 3089 N N . PHE A 1 401 ? -6.206 -7.261 -13.171 1.00 95.62 401 PHE A N 1
ATOM 3090 C CA . PHE A 1 401 ? -6.683 -6.335 -14.202 1.00 95.62 401 PHE A CA 1
ATOM 3091 C C . PHE A 1 401 ? -5.520 -5.665 -14.947 1.00 95.62 401 PHE A C 1
ATOM 3093 O O . PHE A 1 401 ? -5.432 -5.765 -16.170 1.00 95.62 401 PHE A O 1
ATOM 3100 N N . ASN A 1 402 ? -4.593 -5.035 -14.216 1.00 93.75 402 ASN A N 1
ATOM 3101 C CA . ASN A 1 402 ? -3.463 -4.330 -14.824 1.00 93.75 402 ASN A CA 1
ATOM 3102 C C . ASN A 1 402 ? -2.493 -5.291 -15.524 1.00 93.75 402 ASN A C 1
ATOM 3104 O O . ASN A 1 402 ? -2.038 -4.990 -16.622 1.00 93.75 402 ASN A O 1
ATOM 3108 N N . GLY A 1 403 ? -2.208 -6.459 -14.940 1.00 94.00 403 GLY A N 1
ATOM 3109 C CA . GLY A 1 403 ? -1.360 -7.480 -15.560 1.00 94.00 403 GLY A CA 1
ATOM 3110 C C . GLY A 1 403 ? -1.947 -7.997 -16.874 1.00 94.00 403 GLY A C 1
ATOM 3111 O O . GLY A 1 403 ? -1.242 -8.073 -17.881 1.00 94.00 403 GLY A O 1
ATOM 3112 N N . SER A 1 404 ? -3.256 -8.260 -16.903 1.00 95.31 404 SER A N 1
ATOM 3113 C CA . SER A 1 404 ? -3.961 -8.676 -18.123 1.00 95.31 404 SER A CA 1
ATOM 3114 C C . SER A 1 404 ? -3.913 -7.589 -19.195 1.00 95.31 404 SER A C 1
ATOM 3116 O O . SER A 1 404 ? -3.566 -7.862 -20.342 1.00 95.31 404 SER A O 1
ATOM 3118 N N . LEU A 1 405 ? -4.194 -6.341 -18.821 1.00 93.56 405 LEU A N 1
ATOM 3119 C CA . LEU A 1 405 ? -4.213 -5.223 -19.757 1.00 93.56 405 LEU A CA 1
ATOM 3120 C C . LEU A 1 405 ? -2.815 -4.907 -20.316 1.00 93.56 405 LEU A C 1
ATOM 3122 O O . LEU A 1 405 ? -2.655 -4.736 -21.523 1.00 93.56 405 LEU A O 1
ATOM 3126 N N . LEU A 1 406 ? -1.782 -4.925 -19.468 1.00 92.06 406 LEU A N 1
ATOM 3127 C CA . LEU A 1 406 ? -0.389 -4.788 -19.902 1.00 92.06 406 LEU A CA 1
ATOM 3128 C C . LEU A 1 406 ? 0.023 -5.920 -20.845 1.00 92.06 406 LEU A C 1
ATOM 3130 O O . LEU A 1 406 ? 0.716 -5.669 -21.826 1.00 92.06 406 LEU A O 1
ATOM 3134 N N . THR A 1 407 ? -0.444 -7.146 -20.603 1.00 94.38 407 THR A N 1
ATOM 3135 C CA . THR A 1 407 ? -0.195 -8.282 -21.505 1.00 94.38 407 THR A CA 1
ATOM 3136 C C . THR A 1 407 ? -0.800 -8.033 -22.883 1.00 94.38 407 THR A C 1
ATOM 3138 O O . THR A 1 407 ? -0.127 -8.237 -23.892 1.00 94.38 407 THR A O 1
ATOM 3141 N N . VAL A 1 408 ? -2.034 -7.519 -22.938 1.00 93.06 408 VAL A N 1
ATOM 3142 C CA . VAL A 1 408 ? -2.675 -7.115 -24.198 1.00 93.06 408 VAL A CA 1
ATOM 3143 C C . VAL A 1 408 ? -1.863 -6.026 -24.900 1.00 93.06 408 VAL A C 1
ATOM 3145 O O . VAL A 1 408 ? -1.659 -6.113 -26.106 1.00 93.06 408 VAL A O 1
ATOM 3148 N N . PHE A 1 409 ? -1.328 -5.036 -24.183 1.00 91.31 409 PHE A N 1
ATOM 3149 C CA . PHE A 1 409 ? -0.506 -3.990 -24.806 1.00 91.31 409 PHE A CA 1
ATOM 3150 C C . PHE A 1 409 ? 0.839 -4.509 -25.318 1.00 91.31 409 PHE A C 1
ATOM 3152 O O . PHE A 1 409 ? 1.267 -4.135 -26.411 1.00 91.31 409 PHE A O 1
ATOM 3159 N N . ILE A 1 410 ? 1.489 -5.402 -24.575 1.00 89.50 410 ILE A N 1
ATOM 3160 C CA . ILE A 1 410 ? 2.773 -5.983 -24.976 1.00 89.50 410 ILE A CA 1
ATOM 3161 C C . ILE A 1 410 ? 2.604 -6.868 -26.217 1.00 89.50 410 ILE A C 1
ATOM 3163 O O . ILE A 1 410 ? 3.397 -6.770 -27.154 1.00 89.50 410 ILE A O 1
ATOM 3167 N N . LEU A 1 411 ? 1.569 -7.712 -26.243 1.00 92.06 411 LEU A N 1
ATOM 3168 C CA . LEU A 1 411 ? 1.383 -8.710 -27.300 1.00 92.06 411 LEU A CA 1
ATOM 3169 C C . LEU A 1 411 ? 0.570 -8.198 -28.495 1.00 92.06 411 LEU A C 1
ATOM 3171 O O . LEU A 1 411 ? 0.762 -8.675 -29.611 1.00 92.06 411 LEU A O 1
ATOM 3175 N N . ALA A 1 412 ? -0.336 -7.245 -28.275 1.00 93.19 412 ALA A N 1
ATOM 3176 C CA . ALA A 1 412 ? -1.371 -6.877 -29.237 1.00 93.19 412 ALA A CA 1
ATOM 3177 C C . ALA A 1 412 ? -1.678 -5.366 -29.286 1.00 93.19 412 ALA A C 1
ATOM 3179 O O . ALA A 1 412 ? -2.767 -4.990 -29.714 1.00 93.19 412 ALA A O 1
ATOM 3180 N N . SER A 1 413 ? -0.753 -4.479 -28.882 1.00 92.19 413 SER A N 1
ATOM 3181 C CA . SER A 1 413 ? -0.989 -3.016 -28.889 1.00 92.19 413 SER A CA 1
ATOM 3182 C C . SER A 1 413 ? -1.506 -2.489 -30.227 1.00 92.19 413 SER A C 1
ATOM 3184 O O . SER A 1 413 ? -2.477 -1.741 -30.250 1.00 92.19 413 SER A O 1
ATOM 3186 N N . LYS A 1 414 ? -0.909 -2.899 -31.354 1.00 92.06 414 LYS A N 1
ATOM 3187 C CA . LYS A 1 414 ? -1.336 -2.436 -32.688 1.00 92.06 414 LYS A CA 1
ATOM 3188 C C . LYS A 1 414 ? -2.756 -2.887 -33.029 1.00 92.06 414 LYS A C 1
ATOM 3190 O O . LYS A 1 414 ? -3.540 -2.096 -33.541 1.00 92.06 414 LYS A O 1
ATOM 3195 N N . GLN A 1 415 ? -3.081 -4.148 -32.751 1.00 95.44 415 GLN A N 1
ATOM 3196 C CA . GLN A 1 415 ? -4.398 -4.728 -33.005 1.00 95.44 415 GLN A CA 1
ATOM 3197 C C . GLN A 1 415 ? -5.454 -4.087 -32.104 1.00 95.44 415 GLN A C 1
ATOM 3199 O O . GLN A 1 415 ? -6.543 -3.763 -32.567 1.00 95.44 415 GLN A O 1
ATOM 3204 N N . PHE A 1 416 ? -5.110 -3.865 -30.837 1.00 92.31 416 PHE A N 1
ATOM 3205 C CA . PHE A 1 416 ? -5.968 -3.207 -29.866 1.00 92.31 416 PHE A CA 1
ATOM 3206 C C . PHE A 1 416 ? -6.272 -1.754 -30.270 1.00 92.31 416 PHE A C 1
ATOM 3208 O O . PHE A 1 416 ? -7.438 -1.371 -30.315 1.00 92.31 416 PHE A O 1
ATOM 3215 N N . GLU A 1 417 ? -5.262 -0.963 -30.646 1.00 91.06 417 GLU A N 1
ATOM 3216 C CA . GLU A 1 417 ? -5.470 0.421 -31.100 1.00 91.06 417 GLU A CA 1
ATOM 3217 C C . GLU A 1 417 ? -6.252 0.484 -32.423 1.00 91.06 417 GLU A C 1
ATOM 3219 O O . GLU A 1 417 ? -7.127 1.334 -32.588 1.00 91.06 417 GLU A O 1
ATOM 3224 N N . ALA A 1 418 ? -6.010 -0.447 -33.353 1.00 94.62 418 ALA A N 1
ATOM 3225 C CA . ALA A 1 418 ? -6.789 -0.545 -34.588 1.00 94.62 418 ALA A CA 1
ATOM 3226 C C . ALA A 1 418 ? -8.265 -0.884 -34.316 1.00 94.62 418 ALA A C 1
ATOM 3228 O O . ALA A 1 418 ? -9.155 -0.267 -34.903 1.00 94.62 418 ALA A O 1
ATOM 3229 N N . PHE A 1 419 ? -8.529 -1.822 -33.401 1.00 95.94 419 PHE A N 1
ATOM 3230 C CA . PHE A 1 419 ? -9.880 -2.158 -32.957 1.00 95.94 419 PHE A CA 1
ATOM 3231 C C . PHE A 1 419 ? -10.573 -0.948 -32.321 1.00 95.94 419 PHE A C 1
ATOM 3233 O O . PHE A 1 419 ? -11.685 -0.599 -32.713 1.00 95.94 419 PHE A O 1
ATOM 3240 N N . MET A 1 420 ? -9.905 -0.259 -31.394 1.00 96.12 420 MET A N 1
ATOM 3241 C CA . MET A 1 420 ? -10.477 0.915 -30.733 1.00 96.12 420 MET A CA 1
ATOM 3242 C C . MET A 1 420 ? -10.745 2.059 -31.712 1.00 96.12 420 MET A C 1
ATOM 3244 O O . MET A 1 420 ? -11.787 2.708 -31.620 1.00 96.12 420 MET A O 1
ATOM 3248 N N . HIS A 1 421 ? -9.864 2.273 -32.690 1.00 94.56 421 HIS A N 1
ATOM 3249 C CA . HIS A 1 421 ? -10.095 3.227 -33.770 1.00 94.56 421 HIS A CA 1
ATOM 3250 C C . HIS A 1 421 ? -11.310 2.851 -34.625 1.00 94.56 421 HIS A C 1
ATOM 3252 O O . HIS A 1 421 ? -12.102 3.724 -34.969 1.00 94.56 421 HIS A O 1
ATOM 3258 N N . ALA A 1 422 ? -11.496 1.566 -34.939 1.00 96.81 422 ALA A N 1
ATOM 3259 C CA . ALA A 1 422 ? -12.658 1.100 -35.693 1.00 96.81 422 ALA A CA 1
ATOM 3260 C C . ALA A 1 422 ? -13.978 1.284 -34.921 1.00 96.81 422 ALA A C 1
ATOM 3262 O O . ALA A 1 422 ? -14.981 1.662 -35.517 1.00 96.81 422 ALA A O 1
ATOM 3263 N N . VAL A 1 423 ? -13.979 1.056 -33.602 1.00 96.31 423 VAL A N 1
ATOM 3264 C CA . VAL A 1 423 ? -15.178 1.193 -32.752 1.00 96.31 423 VAL A CA 1
ATOM 3265 C C . VAL A 1 423 ? -15.524 2.655 -32.469 1.00 96.31 423 VAL A C 1
ATOM 3267 O O . VAL A 1 423 ? -16.694 3.023 -32.462 1.00 96.31 423 VAL A O 1
ATOM 3270 N N . THR A 1 424 ? -14.519 3.491 -32.201 1.00 96.12 424 THR A N 1
ATOM 3271 C CA . THR A 1 424 ? -14.732 4.863 -31.704 1.00 96.12 424 THR A CA 1
ATOM 3272 C C . THR A 1 424 ? -14.573 5.943 -32.771 1.00 96.12 424 THR A C 1
ATOM 3274 O O . THR A 1 424 ? -14.938 7.090 -32.528 1.00 96.12 424 THR A O 1
ATOM 3277 N N . GLY A 1 425 ? -13.985 5.617 -33.925 1.00 97.00 425 GLY A N 1
ATOM 3278 C CA . GLY A 1 425 ? -13.592 6.589 -34.949 1.00 97.00 425 GLY A CA 1
ATOM 3279 C C . GLY A 1 425 ? -12.421 7.495 -34.543 1.00 97.00 425 GLY A C 1
ATOM 3280 O O . GLY A 1 425 ? -12.069 8.407 -35.286 1.00 97.00 425 GLY A O 1
ATOM 3281 N N . MET A 1 426 ? -11.810 7.275 -33.373 1.00 95.81 426 MET A N 1
ATOM 3282 C CA . MET A 1 426 ? -10.738 8.109 -32.826 1.00 95.81 426 MET A CA 1
ATOM 3283 C C . MET A 1 426 ? -9.508 7.267 -32.488 1.00 95.81 426 MET A C 1
ATOM 3285 O O . MET A 1 426 ? -9.622 6.135 -32.028 1.00 95.81 426 MET A O 1
ATOM 3289 N N . ARG A 1 427 ? -8.305 7.833 -32.649 1.00 90.75 427 ARG A N 1
ATOM 3290 C CA . ARG A 1 427 ? -7.045 7.174 -32.238 1.00 90.75 427 ARG A CA 1
ATOM 3291 C C . ARG A 1 427 ? -6.774 7.256 -30.729 1.00 90.75 427 ARG A C 1
ATOM 3293 O O . ARG A 1 427 ? -5.874 6.590 -30.239 1.00 90.75 427 ARG A O 1
ATOM 3300 N N . GLY A 1 428 ? -7.515 8.095 -30.011 1.00 93.06 428 GLY A N 1
ATOM 3301 C CA . GLY A 1 428 ? -7.350 8.340 -28.582 1.00 93.06 428 GLY A CA 1
ATOM 3302 C C . GLY A 1 428 ? -8.112 9.590 -28.141 1.00 93.06 428 GLY A C 1
ATOM 3303 O O . GLY A 1 428 ? -8.683 10.295 -28.974 1.00 93.06 428 GLY A O 1
ATOM 3304 N N . ILE A 1 429 ? -8.098 9.886 -26.840 1.00 93.62 429 ILE A N 1
ATOM 3305 C CA . ILE A 1 429 ? -8.744 11.077 -26.263 1.00 93.62 429 ILE A CA 1
ATOM 3306 C C . ILE A 1 429 ? -7.659 12.100 -25.929 1.00 93.62 429 ILE A C 1
ATOM 3308 O O . ILE A 1 429 ? -6.803 11.839 -25.088 1.00 93.62 429 ILE A O 1
ATOM 3312 N N . GLY A 1 430 ? -7.660 13.255 -26.602 1.00 90.81 430 GLY A N 1
ATOM 3313 C CA . GLY A 1 430 ? -6.665 14.309 -26.355 1.00 90.81 430 GLY A CA 1
ATOM 3314 C C . GLY A 1 430 ? -5.215 13.868 -26.607 1.00 90.81 430 GLY A C 1
ATOM 3315 O O . GLY A 1 430 ? -4.310 14.314 -25.913 1.00 90.81 430 GLY A O 1
ATOM 3316 N N . GLY A 1 431 ? -4.999 12.944 -27.551 1.00 89.81 431 GLY A N 1
ATOM 3317 C CA . GLY A 1 431 ? -3.680 12.365 -27.839 1.00 89.81 431 GLY A CA 1
ATOM 3318 C C . GLY A 1 431 ? -3.255 11.228 -26.902 1.00 89.81 431 GLY A C 1
ATOM 3319 O O . GLY A 1 431 ? -2.208 10.626 -27.126 1.00 89.81 431 GLY A O 1
ATOM 3320 N N . VAL A 1 432 ? -4.061 10.889 -25.889 1.00 89.38 432 VAL A N 1
ATOM 3321 C CA . VAL A 1 432 ? -3.805 9.745 -25.005 1.00 89.38 432 VAL A CA 1
ATOM 3322 C C . VAL A 1 432 ? -4.281 8.451 -25.683 1.00 89.38 432 VAL A C 1
ATOM 3324 O O . VAL A 1 432 ? -5.461 8.377 -26.045 1.00 89.38 432 VAL A O 1
ATOM 3327 N N . PRO A 1 433 ? -3.416 7.426 -25.839 1.00 91.75 433 PRO A N 1
ATOM 3328 C CA . PRO A 1 433 ? -3.793 6.142 -26.433 1.00 91.75 433 PRO A CA 1
ATOM 3329 C C . PRO A 1 433 ? -4.940 5.469 -25.679 1.00 91.75 433 PRO A C 1
ATOM 3331 O O . PRO A 1 433 ? -5.008 5.544 -24.444 1.00 91.75 433 PRO A O 1
ATOM 3334 N N . TRP A 1 434 ? -5.812 4.757 -26.396 1.00 91.94 434 TRP A N 1
ATOM 3335 C CA . TRP A 1 434 ? -6.972 4.103 -25.786 1.00 91.94 434 TRP A CA 1
ATOM 3336 C C . TRP A 1 434 ? -6.582 3.115 -24.697 1.00 91.94 434 TRP A C 1
ATOM 3338 O O . TRP A 1 434 ? -7.298 2.987 -23.703 1.00 91.94 434 TRP A O 1
ATOM 3348 N N . GLY A 1 435 ? -5.425 2.464 -24.836 1.00 89.12 435 GLY A N 1
ATOM 3349 C CA . GLY A 1 435 ? -4.944 1.540 -23.821 1.00 89.12 435 GLY A CA 1
ATOM 3350 C C . GLY A 1 435 ? -4.775 2.209 -22.454 1.00 89.12 435 GLY A C 1
ATOM 3351 O O . GLY A 1 435 ? -5.262 1.716 -21.435 1.00 89.12 435 GLY A O 1
ATOM 3352 N N . VAL A 1 436 ? -4.163 3.394 -22.437 1.00 89.62 436 VAL A N 1
ATOM 3353 C CA . VAL A 1 436 ? -3.969 4.177 -21.210 1.00 89.62 436 VAL A CA 1
ATOM 3354 C C . VAL A 1 436 ? -5.312 4.658 -20.660 1.00 89.62 436 VAL A C 1
ATOM 3356 O O . VAL A 1 436 ? -5.540 4.567 -19.456 1.00 89.62 436 VAL A O 1
ATOM 3359 N N . VAL A 1 437 ? -6.231 5.098 -21.526 1.00 92.19 437 VAL A N 1
ATOM 3360 C CA . VAL A 1 437 ? -7.579 5.524 -21.112 1.00 92.19 437 VAL A CA 1
ATOM 3361 C C . VAL A 1 437 ? -8.338 4.383 -20.425 1.00 92.19 437 VAL A C 1
ATOM 3363 O O . VAL A 1 437 ? -8.849 4.575 -19.322 1.00 92.19 437 VAL A O 1
ATOM 3366 N N . ILE A 1 438 ? -8.377 3.186 -21.021 1.00 93.88 438 ILE A N 1
ATOM 3367 C CA . ILE A 1 438 ? -9.051 2.020 -20.424 1.00 93.88 438 ILE A CA 1
ATOM 3368 C C . ILE A 1 438 ? -8.381 1.617 -19.111 1.00 93.88 438 ILE A C 1
ATOM 3370 O O . ILE A 1 438 ? -9.075 1.310 -18.142 1.00 93.88 438 ILE A O 1
ATOM 3374 N N . MET A 1 439 ? -7.048 1.658 -19.048 1.00 92.44 439 MET A N 1
ATOM 3375 C CA . MET A 1 439 ? -6.318 1.379 -17.813 1.00 92.44 439 MET A CA 1
ATOM 3376 C C . MET A 1 439 ? -6.727 2.345 -16.698 1.00 92.44 439 MET A C 1
ATOM 3378 O O . MET A 1 439 ? -7.024 1.907 -15.587 1.00 92.44 439 MET A O 1
ATOM 3382 N N . LEU A 1 440 ? -6.786 3.648 -16.984 1.00 92.44 440 LEU A N 1
ATOM 3383 C CA . LEU A 1 440 ? -7.187 4.664 -16.011 1.00 92.44 440 LEU A CA 1
ATOM 3384 C C . LEU A 1 440 ? -8.642 4.480 -15.571 1.00 92.44 440 LEU A C 1
ATOM 3386 O O . LEU A 1 440 ? -8.906 4.420 -14.372 1.00 92.44 440 LEU A O 1
ATOM 3390 N N . LEU A 1 441 ? -9.576 4.324 -16.513 1.00 94.62 441 LEU A N 1
ATOM 3391 C CA . LEU A 1 441 ? -10.995 4.123 -16.204 1.00 94.62 441 LEU A CA 1
ATOM 3392 C C . LEU A 1 441 ? -11.235 2.836 -15.407 1.00 94.62 441 LEU A C 1
ATOM 3394 O O . LEU A 1 441 ? -11.992 2.846 -14.438 1.00 94.62 441 LEU A O 1
ATOM 3398 N N . GLY A 1 442 ? -10.559 1.743 -15.763 1.00 95.25 442 GLY A N 1
ATOM 3399 C CA . GLY A 1 442 ? -10.650 0.481 -15.034 1.00 95.25 442 GLY A CA 1
ATOM 3400 C C . GLY A 1 442 ? -10.097 0.581 -13.612 1.00 95.25 442 GLY A C 1
ATOM 3401 O O . GLY A 1 442 ? -10.748 0.127 -12.673 1.00 95.25 442 GLY A O 1
ATOM 3402 N N . ASN A 1 443 ? -8.952 1.246 -13.416 1.00 93.94 443 ASN A N 1
ATOM 3403 C CA . ASN A 1 443 ? -8.415 1.494 -12.074 1.00 93.94 443 ASN A CA 1
ATOM 3404 C C . ASN A 1 443 ? -9.309 2.435 -11.251 1.00 93.94 443 ASN A C 1
ATOM 3406 O O . ASN A 1 443 ? -9.479 2.212 -10.054 1.00 93.94 443 ASN A O 1
ATOM 3410 N N . LEU A 1 444 ? -9.928 3.447 -11.871 1.00 93.31 444 LEU A N 1
ATOM 3411 C CA . LEU A 1 444 ? -10.912 4.307 -11.207 1.00 93.31 444 LEU A CA 1
ATOM 3412 C C . LEU A 1 444 ? -12.154 3.515 -10.782 1.00 93.31 444 LEU A C 1
ATOM 3414 O O . LEU A 1 444 ? -12.603 3.652 -9.644 1.00 93.31 444 LEU A O 1
ATOM 3418 N N . ALA A 1 445 ? -12.677 2.646 -11.651 1.00 95.75 445 ALA A N 1
ATOM 3419 C CA . ALA A 1 445 ? -13.813 1.783 -11.337 1.00 95.75 445 ALA A CA 1
ATOM 3420 C C . ALA A 1 445 ? -13.487 0.810 -10.192 1.00 95.75 445 ALA A C 1
ATOM 3422 O O . ALA A 1 445 ? -14.256 0.696 -9.235 1.00 95.75 445 ALA A O 1
ATOM 3423 N N . LEU A 1 446 ? -12.320 0.159 -10.233 1.00 94.94 446 LEU A N 1
ATOM 3424 C CA . LEU A 1 446 ? -11.850 -0.705 -9.148 1.00 94.94 446 LEU A CA 1
ATOM 3425 C C . LEU A 1 446 ? -11.641 0.076 -7.844 1.00 94.94 446 LEU A C 1
ATOM 3427 O O . LEU A 1 446 ? -12.033 -0.403 -6.779 1.00 94.94 446 LEU A O 1
ATOM 3431 N N . GLY A 1 447 ? -11.103 1.295 -7.916 1.00 92.94 447 GLY A N 1
ATOM 3432 C CA . GLY A 1 447 ? -10.982 2.205 -6.779 1.00 92.94 447 GLY A CA 1
ATOM 3433 C C . GLY A 1 447 ? -12.341 2.563 -6.171 1.00 92.94 447 GLY A C 1
ATOM 3434 O O . GLY A 1 447 ? -12.506 2.487 -4.955 1.00 92.94 447 GLY A O 1
ATOM 3435 N N . ALA A 1 448 ? -13.345 2.866 -6.997 1.00 93.44 448 ALA A N 1
ATOM 3436 C CA . ALA A 1 448 ? -14.707 3.152 -6.545 1.00 93.44 448 ALA A CA 1
ATOM 3437 C C . ALA A 1 448 ? -15.356 1.937 -5.861 1.00 93.44 448 ALA A C 1
ATOM 3439 O O . ALA A 1 448 ? -15.927 2.069 -4.774 1.00 93.44 448 ALA A O 1
ATOM 3440 N N . VAL A 1 449 ? -15.209 0.738 -6.440 1.00 94.44 449 VAL A N 1
ATOM 3441 C CA . VAL A 1 449 ? -15.644 -0.517 -5.804 1.00 94.44 449 VAL A CA 1
ATOM 3442 C C . VAL A 1 449 ? -14.949 -0.696 -4.457 1.00 94.44 449 VAL A C 1
ATOM 3444 O O . VAL A 1 449 ? -15.596 -1.069 -3.476 1.00 94.44 449 VAL A O 1
ATOM 3447 N N . TRP A 1 450 ? -13.656 -0.387 -4.373 1.00 93.75 450 TRP A N 1
ATOM 3448 C CA . TRP A 1 450 ? -12.903 -0.499 -3.131 1.00 93.75 450 TRP A CA 1
ATOM 3449 C C . TRP A 1 450 ? -13.387 0.473 -2.053 1.00 93.75 450 TRP A C 1
ATOM 3451 O O . TRP A 1 450 ? -13.638 0.061 -0.922 1.00 93.75 450 TRP A O 1
ATOM 3461 N N . VAL A 1 451 ? -13.599 1.744 -2.399 1.00 91.12 451 VAL A N 1
ATOM 3462 C CA . VAL A 1 451 ? -14.170 2.748 -1.486 1.00 91.12 451 VAL A CA 1
ATOM 3463 C C . VAL A 1 451 ? -15.563 2.318 -1.011 1.00 91.12 451 VAL A C 1
ATOM 3465 O O . VAL A 1 451 ? -15.860 2.385 0.183 1.00 91.12 451 VAL A O 1
ATOM 3468 N N . ALA A 1 452 ? -16.404 1.787 -1.903 1.00 91.94 452 ALA A N 1
ATOM 3469 C CA . ALA A 1 452 ? -17.721 1.264 -1.542 1.00 91.94 452 ALA A CA 1
ATOM 3470 C C . ALA A 1 452 ? -17.644 0.031 -0.621 1.00 91.94 452 ALA A C 1
ATOM 3472 O O . ALA A 1 452 ? -18.492 -0.150 0.262 1.00 91.94 452 ALA A O 1
ATOM 3473 N N . ARG A 1 453 ? -16.634 -0.834 -0.795 1.00 93.12 453 ARG A N 1
ATOM 3474 C CA . ARG A 1 453 ? -16.339 -1.931 0.141 1.00 93.12 453 ARG A CA 1
ATOM 3475 C C . ARG A 1 453 ? -15.966 -1.367 1.508 1.00 93.12 453 ARG A C 1
ATOM 3477 O O . ARG A 1 453 ? -16.637 -1.703 2.479 1.00 93.12 453 ARG A O 1
ATOM 3484 N N . TYR A 1 454 ? -15.018 -0.434 1.574 1.00 90.62 454 TYR A N 1
ATOM 3485 C CA . TYR A 1 454 ? -14.632 0.230 2.819 1.00 90.62 454 TYR A CA 1
ATOM 3486 C C . TYR A 1 454 ? -15.815 0.864 3.556 1.00 90.62 454 TYR A C 1
ATOM 3488 O O . TYR A 1 454 ? -15.981 0.654 4.754 1.00 90.62 454 TYR A O 1
ATOM 3496 N N . GLY A 1 455 ? -16.692 1.582 2.852 1.00 86.62 455 GLY A N 1
ATOM 3497 C CA . GLY A 1 455 ? -17.876 2.186 3.468 1.00 86.62 455 GLY A CA 1
ATOM 3498 C C . GLY A 1 455 ? -18.831 1.159 4.094 1.00 86.62 455 GLY A C 1
ATOM 3499 O O . GLY A 1 455 ? -19.487 1.441 5.099 1.00 86.62 455 GLY A O 1
ATOM 3500 N N . ARG A 1 456 ? -18.925 -0.057 3.539 1.00 89.62 456 ARG A N 1
ATOM 3501 C CA . ARG A 1 456 ? -19.701 -1.158 4.141 1.00 89.62 456 ARG A CA 1
ATOM 3502 C C . ARG A 1 456 ? -18.985 -1.767 5.341 1.00 89.62 456 ARG A C 1
ATOM 3504 O O . ARG A 1 456 ? -19.623 -2.035 6.355 1.00 89.62 456 ARG A O 1
ATOM 3511 N N . THR A 1 457 ? -17.679 -1.979 5.242 1.00 89.06 457 THR A N 1
ATOM 3512 C CA . THR A 1 457 ? -16.922 -2.680 6.280 1.00 89.06 457 THR A CA 1
ATOM 3513 C C . THR A 1 457 ? -16.636 -1.806 7.496 1.00 89.06 457 THR A C 1
ATOM 3515 O O . THR A 1 457 ? -16.777 -2.275 8.620 1.00 89.06 457 THR A O 1
ATOM 3518 N N . VAL A 1 458 ? -16.377 -0.511 7.307 1.00 85.81 458 VAL A N 1
ATOM 3519 C CA . VAL A 1 458 ? -16.264 0.462 8.403 1.00 85.81 458 VAL A CA 1
ATOM 3520 C C . VAL A 1 458 ? -17.538 0.494 9.247 1.00 85.81 458 VAL A C 1
ATOM 3522 O O . VAL A 1 458 ? -17.470 0.455 10.475 1.00 85.81 458 VAL A O 1
ATOM 3525 N N . ARG A 1 459 ? -18.715 0.503 8.607 1.00 83.75 459 ARG A N 1
ATOM 3526 C CA . ARG A 1 459 ? -20.000 0.444 9.322 1.00 83.75 459 ARG A CA 1
ATOM 3527 C C . ARG A 1 459 ? -20.145 -0.832 10.151 1.00 83.75 459 ARG A C 1
ATOM 3529 O O . ARG A 1 459 ? -20.714 -0.767 11.234 1.00 83.75 459 ARG A O 1
ATOM 3536 N N . ALA A 1 460 ? -19.595 -1.951 9.680 1.00 83.56 460 ALA A N 1
ATOM 3537 C CA . ALA A 1 460 ? -19.614 -3.218 10.407 1.00 83.56 460 ALA A CA 1
ATOM 3538 C C . ALA A 1 460 ? -18.677 -3.242 11.630 1.00 83.56 460 ALA A C 1
ATOM 3540 O O . ALA A 1 460 ? -18.921 -4.015 12.552 1.00 83.56 460 ALA A O 1
ATOM 3541 N N . ILE A 1 461 ? -17.626 -2.411 11.660 1.00 84.31 461 ILE A N 1
ATOM 3542 C CA . ILE A 1 461 ? -16.626 -2.413 12.746 1.00 84.31 461 ILE A CA 1
ATOM 3543 C C . ILE A 1 461 ? -16.748 -1.236 13.716 1.00 84.31 461 ILE A C 1
ATOM 3545 O O . ILE A 1 461 ? -16.124 -1.267 14.772 1.00 84.31 461 ILE A O 1
ATOM 3549 N N . ARG A 1 462 ? -17.526 -0.195 13.385 1.00 79.75 462 ARG A N 1
ATOM 3550 C CA . ARG A 1 462 ? -17.560 1.063 14.158 1.00 79.75 462 ARG A CA 1
ATOM 3551 C C . ARG A 1 462 ? -17.937 0.877 15.632 1.00 79.75 462 ARG A C 1
ATOM 3553 O O . ARG A 1 462 ? -17.470 1.630 16.478 1.00 79.75 462 ARG A O 1
ATOM 3560 N N . TRP A 1 463 ? -18.754 -0.133 15.924 1.00 77.81 463 TRP A N 1
ATOM 3561 C CA . TRP A 1 463 ? -19.214 -0.452 17.273 1.00 77.81 463 TRP A CA 1
ATOM 3562 C C . TRP A 1 463 ? -18.623 -1.748 17.825 1.00 77.81 463 TRP A C 1
ATOM 3564 O O . TRP A 1 463 ? -19.189 -2.316 18.746 1.00 77.81 463 TRP A O 1
ATOM 3574 N N . ASN A 1 464 ? -17.530 -2.253 17.252 1.00 81.88 464 ASN A N 1
ATOM 3575 C CA . ASN A 1 464 ? -16.973 -3.534 17.672 1.00 81.88 464 ASN A CA 1
ATOM 3576 C C . ASN A 1 464 ? -16.353 -3.442 19.079 1.00 81.88 464 ASN A C 1
ATOM 3578 O O . ASN A 1 464 ? -15.543 -2.556 19.344 1.00 81.88 464 ASN A O 1
ATOM 3582 N N . ASN A 1 465 ? -16.711 -4.362 19.973 1.00 76.12 465 ASN A N 1
ATOM 3583 C CA . ASN A 1 465 ? -16.149 -4.422 21.326 1.00 76.12 465 ASN A CA 1
ATOM 3584 C C . ASN A 1 465 ? -14.958 -5.365 21.491 1.00 76.12 465 ASN A C 1
ATOM 3586 O O . ASN A 1 465 ? -14.320 -5.330 22.541 1.00 76.12 465 ASN A O 1
ATOM 3590 N N . PHE A 1 466 ? -14.649 -6.201 20.504 1.00 72.44 466 PHE A N 1
ATOM 3591 C CA . PHE A 1 466 ? -13.619 -7.245 20.600 1.00 72.44 466 PHE A CA 1
ATOM 3592 C C . PHE A 1 466 ? -12.553 -7.079 19.561 1.00 72.44 466 PHE A C 1
ATOM 3594 O O . PHE A 1 466 ? -12.718 -6.188 18.708 1.00 72.44 466 PHE A O 1
#

Foldseek 3Di:
DDDDDDDDDDDDPDPPPPCPDPVVVVPCPPCNVVVVVVVLCVQLLSVLLVLVVDDPVVLVVVLVVLLVVLLVLVVVVVVVVLVVPPPDVVVVVVCCVVVVDVVVVVCVNVVVSVVLQVQLLLQLLLCLLLQDAFDDSVVSSVSSSSLSSVLSSVLSVVVSVVVVVLVVVLVVCVVPPDPVCSVVVNVLCVLVSVLVSVVVSVVSVVSNSNSNSVPPDHDQDAFADLPPRHGDDPVQLQPADPPPRHGNVCRNPPPPQADAQQCLVPVDPVSLVVLLVCCVPPVLSSLLRHAQVDSLVSLVVSLVVLLLCLLVVQLVLVLVLVVVVCVVPPDPDPDDDPPSCSNRVSNNCSSVLSVVLSSLLSSLLSVLVSVDCVVDNQNHSSSSVSSSSSLSSLSVVLSVVVSVLVSCCSPPVPVVQVVCCVVPVDSDDPPDGVSVVCNVVVVVVSSVVSNVSSVSSCSSCSNHND

pLDDT: mean 80.0, std 14.95, range [37.38, 98.12]

Secondary structure (DSSP, 8-state):
---------------------TTTGGGS-HHHHHHHHHHHHSSHHHHHHHHTTS-HHHHHHHHHHHHHHHHHHHHHHHHHHHHH-TTTHHHHHHHHHHHS-HHHHHHHHHHHHHHHHHHHHHHHHHHHHHH-BSS-HHHHHHHHHHHHHHHHHHHHHHHHHHHHHHHHHHHHHHHHS-GGGHHHHHHHHHHHHHHHHHHHHHHHHHHHHHHHHHHS--PPPPPB-TTT-PBPPGGGTTSBPTTT--BTHHHHSTTTS----HHHHS--HHHHHHHHHHHHH-HHHHHHHS-SSS-HHHHHHHHHHHHHHHHHHHHHHHHHHHHHHHHHS--SSTT---HHHHHHTTHHHHHHHHHHHHHHHHHHHHHHHHHHHHHS--SBHHHHHHHHHHHGGGHHHHHHHHHHHHHHHHHHHHHHHHHHHHHHSSSEETTEEHHHHHHHHHHHHHHHHHHHHHHHHHHHHTT---